Protein AF-0000000083401491 (afdb_homodimer)

Nearest PDB structures (foldseek):
  4djn-assembly1_B  TM=9.579E-01  e=8.097E-19  Homo sapiens
  1jk0-assembly1_A  TM=9.703E-01  e=6.187E-18  Saccharomyces cerevisiae
  3olj-assembly1_D  TM=9.358E-01  e=4.627E-18  Homo sapiens
  3vpm-assembly1_B  TM=9.438E-01  e=1.061E-17  Homo sapiens
  3vpo-assembly1_B  TM=9.472E-01  e=2.537E-17  Homo sapiens

Foldseek 3Di:
DDPPLQPDPDCPPPDDVVLLVLLVVLVLLDDALVVFDQPQVLVCLPPPDDPLLNQLLLLLLLCQLPVLPPQQQVLLVVLLVPDSHPSNVSSSVSLNVVSVRSNVNSVVVLCSNPVDPVVSVVSNVVSCPPPLVVLLVVLLCVQLPPVPYDPQSNLLLQLLVLQQLNQLSLVSLLVCVVVVHRVSSNVSSLSSNVSSVSVNLSSLVSSVPDPDHDDQVSSCVSLVSSLVSSLVSSCVSNVDADVQRDSVLSSLQSLVSSQVSCVSNPHHRDPPGDRSDPSVVVSPPPCPDCVVPVCCVVVVVVVVVVPPPDPPDDPDDPPDDPPPDDDDPPPPPPDDD/DDPPLQPDPDCPPPDDVVLLVLLVVLVLLDDALVVFDQPQVLVCLPPPDDPLLNQLLLLLLLCQLPVLPPPQQVLLVVLLVPDSHPSNVSSSVSLNVVSVRSNVNSVVVLCSNPVDPVVSVVSNVVSCPPPLVVLLVVLLCVQLPPVPYDPQSNLLLQLLVLQQQNQLSLVSLLVCVVVVHRVRSNVSSLSSNVSSVSVNLSSLVSSVPDPDHDDQVSSCVSLVSSLVSSLVSSCVSNVDADVQRDSVLSSLQSLVSSQVSCVSNVHHRDPPGDRSDPSVVVSPPPCPDCPVVVCCCVVVVVVVVVPPDDPPDDPDDDPDDPPPDDDDPDDDPPDPD

Structure (mmCIF, N/CA/C/O backbone):
data_AF-0000000083401491-model_v1
#
loop_
_entity.id
_entity.type
_entity.pdbx_description
1 polymer 'Ribonucleotide reductase'
#
loop_
_atom_site.group_PDB
_atom_site.id
_atom_site.type_symbol
_atom_site.label_atom_id
_atom_site.label_alt_id
_atom_site.label_comp_id
_atom_site.label_asym_id
_atom_site.label_entity_id
_atom_site.label_seq_id
_atom_site.pdbx_PDB_ins_code
_atom_site.Cartn_x
_atom_site.Cartn_y
_atom_site.Cartn_z
_atom_site.occupancy
_atom_site.B_iso_or_equiv
_atom_site.auth_seq_id
_atom_site.auth_comp_id
_atom_site.auth_asym_id
_atom_site.auth_atom_id
_atom_site.pdbx_PDB_model_num
ATOM 1 N N . MET A 1 1 ? -21.594 -5.527 15.039 1 31.33 1 MET A N 1
ATOM 2 C CA . MET A 1 1 ? -21.141 -5.762 13.672 1 31.33 1 MET A CA 1
ATOM 3 C C . MET A 1 1 ? -21.062 -7.258 13.375 1 31.33 1 MET A C 1
ATOM 5 O O . MET A 1 1 ? -20.5 -8.016 14.156 1 31.33 1 MET A O 1
ATOM 9 N N . SER A 1 2 ? -21.828 -7.809 12.586 1 35.12 2 SER A N 1
ATOM 10 C CA . SER A 1 2 ? -22.016 -9.234 12.336 1 35.12 2 SER A CA 1
ATOM 11 C C . SER A 1 2 ? -20.688 -9.938 12.07 1 35.12 2 SER A C 1
ATOM 13 O O . SER A 1 2 ? -19.844 -9.414 11.359 1 35.12 2 SER A O 1
ATOM 15 N N . THR A 1 3 ? -20.188 -10.883 12.953 1 42.22 3 THR A N 1
ATOM 16 C CA . THR A 1 3 ? -19.172 -11.914 13.031 1 42.22 3 THR A CA 1
ATOM 17 C C . THR A 1 3 ? -18.859 -12.484 11.648 1 42.22 3 THR A C 1
ATOM 19 O O . THR A 1 3 ? -17.844 -13.133 11.445 1 42.22 3 THR A O 1
ATOM 22 N N . ASN A 1 4 ? -19.812 -12.297 10.719 1 46.44 4 ASN A N 1
ATOM 23 C CA . ASN A 1 4 ? -19.922 -13.094 9.508 1 46.44 4 ASN A CA 1
ATOM 24 C C . ASN A 1 4 ? -18.953 -12.609 8.422 1 46.44 4 ASN A C 1
ATOM 26 O O . ASN A 1 4 ? -18.641 -13.352 7.492 1 46.44 4 ASN A O 1
ATOM 30 N N . ASP A 1 5 ? -18.406 -11.383 8.602 1 56.81 5 ASP A N 1
ATOM 31 C CA . ASP A 1 5 ? -17.578 -10.844 7.527 1 56.81 5 ASP A CA 1
ATOM 32 C C . ASP A 1 5 ? -16.172 -11.43 7.574 1 56.81 5 ASP A C 1
ATOM 34 O O . ASP A 1 5 ? -15.469 -11.461 6.559 1 56.81 5 ASP A O 1
ATOM 38 N N . CYS A 1 6 ? -15.844 -12 8.773 1 55.16 6 CYS A N 1
ATOM 39 C CA . CYS A 1 6 ? -14.461 -12.414 8.977 1 55.16 6 CYS A CA 1
ATOM 40 C C . CYS A 1 6 ? -14.156 -13.695 8.211 1 55.16 6 CYS A C 1
ATOM 42 O O . CYS A 1 6 ? -12.992 -14.023 7.984 1 55.16 6 CYS A O 1
ATOM 44 N N . ASP A 1 7 ? -15.148 -14.227 7.629 1 66.12 7 ASP A N 1
ATOM 45 C CA . ASP A 1 7 ? -14.883 -15.523 7.012 1 66.12 7 ASP A CA 1
ATOM 46 C C . ASP A 1 7 ? -14.891 -15.414 5.488 1 66.12 7 ASP A C 1
ATOM 48 O O . ASP A 1 7 ? -14.852 -16.438 4.789 1 66.12 7 ASP A O 1
ATOM 52 N N . ARG A 1 8 ? -14.891 -14.117 5.059 1 78.06 8 ARG A N 1
ATOM 53 C CA . ARG A 1 8 ? -14.953 -13.977 3.607 1 78.06 8 ARG A CA 1
ATOM 54 C C . ARG A 1 8 ? -13.594 -14.258 2.969 1 78.06 8 ARG A C 1
ATOM 56 O O . ARG A 1 8 ? -12.57 -13.773 3.439 1 78.06 8 ARG A O 1
ATOM 63 N N . LEU A 1 9 ? -13.695 -15.039 1.917 1 74.25 9 LEU A N 1
ATOM 64 C CA . LEU A 1 9 ? -12.469 -15.398 1.212 1 74.25 9 LEU A CA 1
ATOM 65 C C . LEU A 1 9 ? -12.227 -14.461 0.033 1 74.25 9 LEU A C 1
ATOM 67 O O . LEU A 1 9 ? -11.086 -14.258 -0.384 1 74.25 9 LEU A O 1
ATOM 71 N N . VAL A 1 10 ? -13.383 -13.922 -0.394 1 81.69 10 VAL A N 1
ATOM 72 C CA . VAL A 1 10 ? -13.289 -13.062 -1.565 1 81.69 10 VAL A CA 1
ATOM 73 C C . VAL A 1 10 ? -14.07 -11.773 -1.325 1 81.69 10 VAL A C 1
ATOM 75 O O . VAL A 1 10 ? -14.992 -11.742 -0.504 1 81.69 10 VAL A O 1
ATOM 78 N N . ILE A 1 11 ? -13.758 -10.742 -2.033 1 88.19 11 ILE A N 1
ATOM 79 C CA . ILE A 1 11 ? -14.312 -9.414 -1.766 1 88.19 11 ILE A CA 1
ATOM 80 C C . ILE A 1 11 ? -15.695 -9.297 -2.398 1 88.19 11 ILE A C 1
ATOM 82 O O . ILE A 1 11 ? -16.547 -8.57 -1.889 1 88.19 11 ILE A O 1
ATOM 86 N N . PHE A 1 12 ? -15.93 -10.07 -3.469 1 86.69 12 PHE A N 1
ATOM 87 C CA . PHE A 1 12 ? -17.234 -9.953 -4.105 1 86.69 12 PHE A CA 1
ATOM 88 C C . PHE A 1 12 ? -18.156 -11.078 -3.648 1 86.69 12 PHE A C 1
ATOM 90 O O . PHE A 1 12 ? -17.734 -12.227 -3.523 1 86.69 12 PHE A O 1
ATOM 97 N N . PRO A 1 13 ? -19.312 -10.797 -3.35 1 88.75 13 PRO A N 1
ATOM 98 C CA . PRO A 1 13 ? -19.984 -9.508 -3.545 1 88.75 13 PRO A CA 1
ATOM 99 C C . PRO A 1 13 ? -19.641 -8.5 -2.455 1 88.75 13 PRO A C 1
ATOM 101 O O . PRO A 1 13 ? -19.391 -8.883 -1.31 1 88.75 13 PRO A O 1
ATOM 104 N N . ILE A 1 14 ? -19.75 -7.293 -2.844 1 92.5 14 ILE A N 1
ATOM 105 C CA . ILE A 1 14 ? -19.484 -6.215 -1.896 1 92.5 14 ILE A CA 1
ATOM 106 C C . ILE A 1 14 ? -20.609 -6.141 -0.864 1 92.5 14 ILE A C 1
ATOM 108 O O . ILE A 1 14 ? -21.781 -6.141 -1.221 1 92.5 14 ILE A O 1
ATOM 112 N N . ARG A 1 15 ? -20.25 -6.027 0.385 1 92.62 15 ARG A N 1
ATOM 113 C CA . ARG A 1 15 ? -21.234 -5.969 1.458 1 92.62 15 ARG A CA 1
ATOM 114 C C . ARG A 1 15 ? -21.375 -4.555 2.004 1 92.62 15 ARG A C 1
ATOM 116 O O . ARG A 1 15 ? -22.453 -4.141 2.416 1 92.62 15 ARG A O 1
ATOM 123 N N . HIS A 1 16 ? -20.312 -3.824 2.088 1 95.38 16 HIS A N 1
ATOM 124 C CA . HIS A 1 16 ? -20.266 -2.443 2.553 1 95.38 16 HIS A CA 1
ATOM 125 C C . HIS A 1 16 ? -19.922 -1.488 1.414 1 95.38 16 HIS A C 1
ATOM 127 O O . HIS A 1 16 ? -18.797 -1.018 1.312 1 95.38 16 HIS A O 1
ATOM 133 N N . ARG A 1 17 ? -20.875 -1.069 0.742 1 95.94 17 ARG A N 1
ATOM 134 C CA . ARG A 1 17 ? -20.75 -0.362 -0.527 1 95.94 17 ARG A CA 1
ATOM 135 C C . ARG A 1 17 ? -20.094 1.003 -0.325 1 95.94 17 ARG A C 1
ATOM 137 O O . ARG A 1 17 ? -19.281 1.438 -1.145 1 95.94 17 ARG A O 1
ATOM 144 N N . THR A 1 18 ? -20.484 1.662 0.722 1 96.38 18 THR A N 1
ATOM 145 C CA . THR A 1 18 ? -19.922 2.979 0.984 1 96.38 18 THR A CA 1
ATOM 146 C C . THR A 1 18 ? -18.406 2.883 1.193 1 96.38 18 THR A C 1
ATOM 148 O O . THR A 1 18 ? -17.641 3.676 0.634 1 96.38 18 THR A O 1
ATOM 151 N N . LEU A 1 19 ? -17.969 1.864 2.002 1 97 19 LEU A N 1
ATOM 152 C CA . LEU A 1 19 ? -16.547 1.671 2.242 1 97 19 LEU A CA 1
ATOM 153 C C . LEU A 1 19 ? -15.82 1.312 0.95 1 97 19 LEU A C 1
ATOM 155 O O . LEU A 1 19 ? -14.719 1.797 0.699 1 97 19 LEU A O 1
ATOM 159 N N . TRP A 1 20 ? -16.438 0.526 0.2 1 96.69 20 TRP A N 1
ATOM 160 C CA . TRP A 1 20 ? -15.82 0.116 -1.06 1 96.69 20 TRP A CA 1
ATOM 161 C C . TRP A 1 20 ? -15.68 1.302 -2.008 1 96.69 20 TRP A C 1
ATOM 163 O O . TRP A 1 20 ? -14.641 1.463 -2.66 1 96.69 20 TRP A O 1
ATOM 173 N N . ARG A 1 21 ? -16.688 2.135 -2.135 1 96.94 21 ARG A N 1
ATOM 174 C CA . ARG A 1 21 ? -16.625 3.326 -2.975 1 96.94 21 ARG A CA 1
ATOM 175 C C . ARG A 1 21 ? -15.484 4.242 -2.557 1 96.94 21 ARG A C 1
ATOM 177 O O . ARG A 1 21 ? -14.82 4.84 -3.404 1 96.94 21 ARG A O 1
ATOM 184 N N . MET A 1 22 ? -15.289 4.32 -1.312 1 97 22 MET A N 1
ATOM 185 C CA . MET A 1 22 ? -14.203 5.152 -0.817 1 97 22 MET A CA 1
ATOM 186 C C . MET A 1 22 ? -12.844 4.555 -1.187 1 97 22 MET A C 1
ATOM 188 O O . MET A 1 22 ? -11.914 5.285 -1.517 1 97 22 MET A O 1
ATOM 192 N N . TYR A 1 23 ? -12.789 3.199 -1.074 1 96.81 23 TYR A N 1
ATOM 193 C CA . TYR A 1 23 ? -11.578 2.535 -1.55 1 96.81 23 TYR A CA 1
ATOM 194 C C . TYR A 1 23 ? -11.344 2.828 -3.025 1 96.81 23 TYR A C 1
ATOM 196 O O . TYR A 1 23 ? -10.227 3.168 -3.426 1 96.81 23 TYR A O 1
ATOM 204 N N . GLU A 1 24 ? -12.352 2.748 -3.799 1 94.31 24 GLU A N 1
ATOM 205 C CA . GLU A 1 24 ? -12.242 3.029 -5.227 1 94.31 24 GLU A CA 1
ATOM 206 C C . GLU A 1 24 ? -11.82 4.473 -5.473 1 94.31 24 GLU A C 1
ATOM 208 O O . GLU A 1 24 ? -10.984 4.742 -6.34 1 94.31 24 GLU A O 1
ATOM 213 N N . GLN A 1 25 ? -12.344 5.359 -4.73 1 94.75 25 GLN A N 1
ATOM 214 C CA . GLN A 1 25 ? -11.961 6.766 -4.836 1 94.75 25 GLN A CA 1
ATOM 215 C C . GLN A 1 25 ? -10.484 6.961 -4.516 1 94.75 25 GLN A C 1
ATOM 217 O O . GLN A 1 25 ? -9.781 7.691 -5.219 1 94.75 25 GLN A O 1
ATOM 222 N N . ALA A 1 26 ? -10.039 6.34 -3.465 1 95.12 26 ALA A N 1
ATOM 223 C CA . ALA A 1 26 ? -8.633 6.426 -3.076 1 95.12 26 ALA A CA 1
ATOM 224 C C . ALA A 1 26 ? -7.723 5.918 -4.191 1 95.12 26 ALA A C 1
ATOM 226 O O . ALA A 1 26 ? -6.742 6.574 -4.551 1 95.12 26 ALA A O 1
ATOM 227 N N . ARG A 1 27 ? -8.078 4.809 -4.699 1 92.25 27 ARG A N 1
ATOM 228 C CA . ARG A 1 27 ? -7.266 4.188 -5.738 1 92.25 27 ARG A CA 1
ATOM 229 C C . ARG A 1 27 ? -7.219 5.059 -6.988 1 92.25 27 ARG A C 1
ATOM 231 O O . ARG A 1 27 ? -6.168 5.176 -7.629 1 92.25 27 ARG A O 1
ATOM 238 N N . GLU A 1 28 ? -8.266 5.691 -7.324 1 89.62 28 GLU A N 1
ATOM 239 C CA . GLU A 1 28 ? -8.352 6.535 -8.516 1 89.62 28 GLU A CA 1
ATOM 240 C C . GLU A 1 28 ? -7.586 7.84 -8.32 1 89.62 28 GLU A C 1
ATOM 242 O O . GLU A 1 28 ? -7.25 8.516 -9.289 1 89.62 28 GLU A O 1
ATOM 247 N N . SER A 1 29 ? -7.328 8.141 -7.098 1 90.88 29 SER A N 1
ATOM 248 C CA . SER A 1 29 ? -6.641 9.391 -6.785 1 90.88 29 SER A CA 1
ATOM 249 C C . SER A 1 29 ? -5.141 9.172 -6.617 1 90.88 29 SER A C 1
ATOM 251 O O . SER A 1 29 ? -4.438 10.047 -6.098 1 90.88 29 SER A O 1
ATOM 253 N N . PHE A 1 30 ? -4.684 8.031 -7.023 1 92.62 30 PHE A N 1
ATOM 254 C CA . PHE A 1 30 ? -3.275 7.684 -6.883 1 92.62 30 PHE A CA 1
ATOM 255 C C . PHE A 1 30 ? -2.395 8.711 -7.586 1 92.62 30 PHE A C 1
ATOM 257 O O . PHE A 1 30 ? -2.752 9.219 -8.656 1 92.62 30 PHE A O 1
ATOM 264 N N . TRP A 1 31 ? -1.294 9.07 -6.973 1 94.31 31 TRP A N 1
ATOM 265 C CA . TRP A 1 31 ? -0.298 9.961 -7.551 1 94.31 31 TRP A CA 1
ATOM 266 C C . TRP A 1 31 ? 1.106 9.586 -7.09 1 94.31 31 TRP A C 1
ATOM 268 O O . TRP A 1 31 ? 1.27 8.82 -6.141 1 94.31 31 TRP A O 1
ATOM 278 N N . LEU A 1 32 ? 2.139 10.031 -7.848 1 93.88 32 LEU A N 1
ATOM 279 C CA . LEU A 1 32 ? 3.541 9.75 -7.555 1 93.88 32 LEU A CA 1
ATOM 280 C C . LEU A 1 32 ? 4.305 11.047 -7.285 1 93.88 32 LEU A C 1
ATOM 282 O O . LEU A 1 32 ? 3.961 12.102 -7.824 1 93.88 32 LEU A O 1
ATOM 286 N N . PRO A 1 33 ? 5.336 10.93 -6.418 1 94.81 33 PRO A N 1
ATOM 287 C CA . PRO A 1 33 ? 6.145 12.125 -6.152 1 94.81 33 PRO A CA 1
ATOM 288 C C . PRO A 1 33 ? 6.703 12.758 -7.422 1 94.81 33 PRO A C 1
ATOM 290 O O . PRO A 1 33 ? 6.91 13.969 -7.477 1 94.81 33 PRO A O 1
ATOM 293 N N . SER A 1 34 ? 6.879 11.977 -8.461 1 92.5 34 SER A N 1
ATOM 294 C CA . SER A 1 34 ? 7.473 12.445 -9.711 1 92.5 34 SER A CA 1
ATOM 295 C C . SER A 1 34 ? 6.551 13.43 -10.43 1 92.5 34 SER A C 1
ATOM 297 O O . SER A 1 34 ? 6.977 14.125 -11.344 1 92.5 34 SER A O 1
ATOM 299 N N . GLU A 1 35 ? 5.32 13.461 -10.023 1 93.62 35 GLU A N 1
ATOM 300 C CA . GLU A 1 35 ? 4.363 14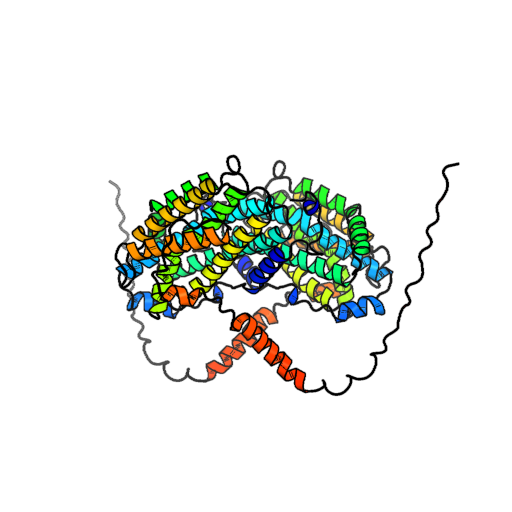.375 -10.625 1 93.62 35 GLU A CA 1
ATOM 301 C C . GLU A 1 35 ? 4.566 15.805 -10.117 1 93.62 35 GLU A C 1
ATOM 303 O O . GLU A 1 35 ? 4.016 16.75 -10.672 1 93.62 35 GLU A O 1
ATOM 308 N N . VAL A 1 36 ? 5.348 15.992 -9.062 1 96.25 36 VAL A N 1
ATOM 309 C CA . VAL A 1 36 ? 5.602 17.297 -8.453 1 96.25 36 VAL A CA 1
ATOM 310 C C . VAL A 1 36 ? 6.875 17.891 -9.039 1 96.25 36 VAL A C 1
ATOM 312 O O . VAL A 1 36 ? 7.965 17.344 -8.883 1 96.25 36 VAL A O 1
ATOM 315 N N . ASN A 1 37 ? 6.723 19 -9.719 1 97 37 ASN A N 1
ATOM 316 C CA . ASN A 1 37 ? 7.863 19.719 -10.273 1 97 37 ASN A CA 1
ATOM 317 C C . ASN A 1 37 ? 8.328 20.828 -9.336 1 97 37 ASN A C 1
ATOM 319 O O . ASN A 1 37 ? 7.578 21.75 -9.047 1 97 37 ASN A O 1
ATOM 323 N N . LEU A 1 38 ? 9.602 20.828 -8.922 1 97.56 38 LEU A N 1
ATOM 324 C CA . LEU A 1 38 ? 10.078 21.75 -7.898 1 97.56 38 LEU A CA 1
ATOM 325 C C . LEU A 1 38 ? 11.109 22.719 -8.469 1 97.56 38 LEU A C 1
ATOM 327 O O . LEU A 1 38 ? 11.758 23.453 -7.723 1 97.56 38 LEU A O 1
ATOM 331 N N . ALA A 1 39 ? 11.25 22.734 -9.758 1 96.31 39 ALA A N 1
ATOM 332 C CA . ALA A 1 39 ? 12.266 23.578 -10.383 1 96.31 39 ALA A CA 1
ATOM 333 C C . ALA A 1 39 ? 12.039 25.047 -10.039 1 96.31 39 ALA A C 1
ATOM 335 O O . ALA A 1 39 ? 12.961 25.734 -9.594 1 96.31 39 ALA A O 1
ATOM 336 N N . THR A 1 40 ? 10.898 25.562 -10.227 1 97.56 40 THR A N 1
ATOM 337 C CA . THR A 1 40 ? 10.547 26.938 -9.906 1 97.56 40 THR A CA 1
ATOM 338 C C . THR A 1 40 ? 10.648 27.188 -8.398 1 97.56 40 THR A C 1
ATOM 340 O O . THR A 1 40 ? 11.07 28.266 -7.973 1 97.56 40 THR A O 1
ATOM 343 N N . ASP A 1 41 ? 10.305 26.234 -7.613 1 98.25 41 ASP A N 1
ATOM 344 C CA . ASP A 1 41 ? 10.305 26.359 -6.16 1 98.25 41 ASP A CA 1
ATOM 345 C C . ASP A 1 41 ? 11.719 26.625 -5.637 1 98.25 41 ASP A C 1
ATOM 347 O O . ASP A 1 41 ? 11.898 27.422 -4.715 1 98.25 41 ASP A O 1
ATOM 351 N N . SER A 1 42 ? 12.648 25.938 -6.246 1 96.19 42 SER A N 1
ATOM 352 C CA . SER A 1 42 ? 14.031 26.125 -5.828 1 96.19 42 SER A CA 1
ATOM 353 C C . SER A 1 42 ? 14.484 27.562 -6.023 1 96.19 42 SER A C 1
ATOM 355 O O . SER A 1 42 ? 15.203 28.109 -5.184 1 96.19 42 SER A O 1
ATOM 357 N N . VAL A 1 43 ? 14.094 28.141 -7.043 1 97 43 VAL A N 1
ATOM 358 C CA . VAL A 1 43 ? 14.461 29.516 -7.352 1 97 43 VAL A CA 1
ATOM 359 C C . VAL A 1 43 ? 13.711 30.469 -6.426 1 97 43 VAL A C 1
ATOM 361 O O . VAL A 1 43 ? 14.32 31.359 -5.816 1 97 43 VAL A O 1
ATOM 364 N N . GLU A 1 44 ? 12.422 30.297 -6.242 1 97.75 44 GLU A N 1
ATOM 365 C CA . GLU A 1 44 ? 11.594 31.188 -5.434 1 97.75 44 GLU A CA 1
ATOM 366 C C . GLU A 1 44 ? 11.984 31.109 -3.961 1 97.75 44 GLU A C 1
ATOM 368 O O . GLU A 1 44 ? 11.914 32.125 -3.246 1 97.75 44 GLU A O 1
ATOM 373 N N . TRP A 1 45 ? 12.375 29.938 -3.551 1 96.75 45 TRP A N 1
ATOM 374 C CA . TRP A 1 45 ? 12.836 29.734 -2.18 1 96.75 45 TRP A CA 1
ATOM 375 C C . TRP A 1 45 ? 13.984 30.672 -1.841 1 96.75 45 TRP A C 1
ATOM 377 O O . TRP A 1 45 ? 14.031 31.25 -0.75 1 96.75 45 TRP A O 1
ATOM 387 N N . LYS A 1 46 ? 14.789 30.938 -2.803 1 94.69 46 LYS A N 1
ATOM 388 C CA . LYS A 1 46 ? 15.992 31.734 -2.6 1 94.69 46 LYS A CA 1
ATOM 389 C C . LYS A 1 46 ? 15.727 33.219 -2.867 1 94.69 46 LYS A C 1
ATOM 391 O O . LYS A 1 46 ? 16.359 34.094 -2.262 1 94.69 46 LYS A O 1
ATOM 396 N N . THR A 1 47 ? 14.742 33.469 -3.656 1 97.06 47 THR A N 1
ATOM 397 C CA . THR A 1 47 ? 14.711 34.844 -4.191 1 97.06 47 THR A CA 1
ATOM 398 C C . THR A 1 47 ? 13.469 35.562 -3.701 1 97.06 47 THR A C 1
ATOM 400 O O . THR A 1 47 ? 13.445 36.812 -3.666 1 97.06 47 THR A O 1
ATOM 403 N N . LYS A 1 48 ? 12.461 34.844 -3.287 1 97.06 48 LYS A N 1
ATOM 404 C CA . LYS A 1 48 ? 11.195 35.562 -3.109 1 97.06 48 LYS A CA 1
ATOM 405 C C . LYS A 1 48 ? 10.734 35.5 -1.655 1 97.06 48 LYS A C 1
ATOM 407 O O . LYS A 1 48 ? 9.859 36.281 -1.245 1 97.06 48 LYS A O 1
ATOM 412 N N . LEU A 1 49 ? 11.258 34.625 -0.896 1 96 49 LEU A N 1
ATOM 413 C CA . LEU A 1 49 ? 10.758 34.438 0.462 1 96 49 LEU A CA 1
ATOM 414 C C . LEU A 1 49 ? 11.602 35.219 1.464 1 96 49 LEU A C 1
ATOM 416 O O . LEU A 1 49 ? 12.82 35.312 1.317 1 96 49 LEU A O 1
ATOM 420 N N . THR A 1 50 ? 10.914 35.688 2.467 1 93.56 50 THR A N 1
ATOM 421 C CA . THR A 1 50 ? 11.617 36.281 3.605 1 93.56 50 THR A CA 1
ATOM 422 C C . THR A 1 50 ? 12.156 35.188 4.523 1 93.56 50 THR A C 1
ATOM 424 O O . THR A 1 50 ? 11.75 34.031 4.414 1 93.56 50 THR A O 1
ATOM 427 N N . ASP A 1 51 ? 13.047 35.562 5.465 1 90.12 51 ASP A N 1
ATOM 428 C CA . ASP A 1 51 ? 13.594 34.594 6.418 1 90.12 51 ASP A CA 1
ATOM 429 C C . ASP A 1 51 ? 12.492 34 7.305 1 90.12 51 ASP A C 1
ATOM 431 O O . ASP A 1 51 ? 12.516 32.812 7.633 1 90.12 51 ASP A O 1
ATOM 435 N N . ALA A 1 52 ? 11.578 34.875 7.699 1 88.44 52 ALA A N 1
ATOM 436 C CA . ALA A 1 52 ? 10.477 34.406 8.547 1 88.44 52 ALA A CA 1
ATOM 437 C C . ALA A 1 52 ? 9.602 33.406 7.816 1 88.44 52 ALA A C 1
ATOM 439 O O . ALA A 1 52 ? 9.18 32.406 8.398 1 88.44 52 ALA A O 1
ATOM 440 N N . GLU A 1 53 ? 9.328 33.688 6.543 1 92.75 53 GLU A N 1
ATOM 441 C CA . GLU A 1 53 ? 8.531 32.781 5.723 1 92.75 53 GLU A CA 1
ATOM 442 C C . GLU A 1 53 ? 9.242 31.422 5.535 1 92.75 53 GLU A C 1
ATOM 444 O O . GLU A 1 53 ? 8.625 30.375 5.672 1 92.75 53 GLU A O 1
ATOM 449 N N . ARG A 1 54 ? 10.5 31.469 5.246 1 91.94 54 ARG A N 1
ATOM 450 C CA . ARG A 1 54 ? 11.289 30.25 5.09 1 91.94 54 ARG A CA 1
ATOM 451 C C . ARG A 1 54 ? 11.297 29.422 6.379 1 91.94 54 ARG A C 1
ATOM 453 O O . ARG A 1 54 ? 11.172 28.203 6.344 1 91.94 54 ARG A O 1
ATOM 460 N N . HIS A 1 55 ? 11.453 30.125 7.426 1 87.25 55 HIS A N 1
ATOM 461 C CA . HIS A 1 55 ? 11.484 29.453 8.711 1 87.25 55 HIS A CA 1
ATOM 462 C C . HIS A 1 55 ? 10.164 28.734 8.992 1 87.25 55 HIS A C 1
ATOM 464 O O . HIS A 1 55 ? 10.148 27.578 9.414 1 87.25 55 HIS A O 1
ATOM 470 N N . SER A 1 56 ? 9.07 29.406 8.781 1 88.75 56 SER A N 1
ATOM 471 C CA . SER A 1 56 ? 7.754 28.812 9.008 1 88.75 56 SER A CA 1
ATOM 472 C C . SER A 1 56 ? 7.562 27.562 8.164 1 88.75 56 SER A C 1
ATOM 474 O O . SER A 1 56 ? 7.07 26.547 8.656 1 88.75 56 SER A O 1
ATOM 476 N N . LEU A 1 57 ? 8.008 27.625 6.941 1 92.31 57 LEU A N 1
ATOM 477 C CA . LEU A 1 57 ? 7.848 26.484 6.039 1 92.31 57 LEU A CA 1
ATOM 478 C C . LEU A 1 57 ? 8.75 25.328 6.457 1 92.31 57 LEU A C 1
ATOM 480 O O . LEU A 1 57 ? 8.359 24.172 6.355 1 92.31 57 LEU A O 1
ATOM 484 N N . LEU A 1 58 ? 9.867 25.688 6.879 1 88.75 58 LEU A N 1
ATOM 485 C CA . LEU A 1 58 ? 10.789 24.641 7.281 1 88.75 58 LEU A CA 1
ATOM 486 C C . LEU A 1 58 ? 10.273 23.906 8.516 1 88.75 58 LEU A C 1
ATOM 488 O O . LEU A 1 58 ? 10.43 22.688 8.633 1 88.75 58 LEU A O 1
ATOM 492 N N . VAL A 1 59 ? 9.68 24.625 9.422 1 86.56 59 VAL A N 1
ATOM 493 C CA . VAL A 1 59 ? 9.094 24 10.594 1 86.56 59 VAL A CA 1
ATOM 494 C C . VAL A 1 59 ? 7.961 23.062 10.172 1 86.56 59 VAL A C 1
ATOM 496 O O . VAL A 1 59 ? 7.879 21.922 10.641 1 86.56 59 VAL A O 1
ATOM 499 N N . VAL A 1 60 ? 7.16 23.516 9.297 1 89.81 60 VAL A N 1
ATOM 500 C CA . VAL A 1 60 ? 6.039 22.734 8.773 1 89.81 60 VAL A CA 1
ATOM 501 C C . VAL A 1 60 ? 6.562 21.484 8.078 1 89.81 60 VAL A C 1
ATOM 503 O O . VAL A 1 60 ? 6.078 20.375 8.336 1 89.81 60 VAL A O 1
ATOM 506 N N . LEU A 1 61 ? 7.559 21.641 7.273 1 89 61 LEU A N 1
ATOM 507 C CA . LEU A 1 61 ? 8.094 20.531 6.496 1 89 61 LEU A CA 1
ATOM 508 C C . LEU A 1 61 ? 8.797 19.531 7.402 1 89 61 LEU A C 1
ATOM 510 O O . LEU A 1 61 ? 8.703 18.312 7.18 1 89 61 LEU A O 1
ATOM 514 N N . ALA A 1 62 ? 9.469 20.047 8.367 1 82.56 62 ALA A N 1
ATOM 515 C CA . ALA A 1 62 ? 10.133 19.141 9.305 1 82.56 62 ALA A CA 1
ATOM 516 C C . ALA A 1 62 ? 9.109 18.328 10.086 1 82.56 62 ALA A C 1
ATOM 518 O O . ALA A 1 62 ? 9.312 17.125 10.328 1 82.56 62 ALA A O 1
ATOM 519 N N . PHE A 1 63 ? 8.078 18.953 10.422 1 83.69 63 PHE A N 1
ATOM 520 C CA . PHE A 1 63 ? 7 18.25 11.109 1 83.69 63 PHE A CA 1
ATOM 521 C C . PHE A 1 63 ? 6.395 17.172 10.211 1 83.69 63 PHE A C 1
ATOM 523 O O . PHE A 1 63 ? 6.195 16.047 10.648 1 83.69 63 PHE A O 1
ATOM 530 N N . PHE A 1 64 ? 6.125 17.516 8.977 1 83.31 64 PHE A N 1
ATOM 531 C CA . PHE A 1 64 ? 5.551 16.562 8.031 1 83.31 64 PHE A CA 1
ATOM 532 C C . PHE A 1 64 ? 6.461 15.352 7.863 1 83.31 64 PHE A C 1
ATOM 534 O O . PHE A 1 64 ? 5.992 14.219 7.852 1 83.31 64 PHE A O 1
ATOM 541 N N . ALA A 1 65 ? 7.676 15.578 7.793 1 77.88 65 ALA A N 1
ATOM 542 C CA . ALA A 1 65 ? 8.648 14.531 7.512 1 77.88 65 ALA A CA 1
ATOM 543 C C . ALA A 1 65 ? 8.805 13.594 8.703 1 77.88 65 ALA A C 1
ATOM 545 O O . ALA A 1 65 ? 9.117 12.406 8.531 1 77.88 65 ALA A O 1
ATOM 546 N N . THR A 1 66 ? 8.547 14.078 9.875 1 73.88 66 THR A N 1
ATOM 547 C CA . THR A 1 66 ? 8.781 13.266 11.062 1 73.88 66 THR A CA 1
ATOM 548 C C . THR A 1 66 ? 7.477 12.641 11.555 1 73.88 66 THR A C 1
ATOM 550 O O . THR A 1 66 ? 7.488 11.609 12.234 1 73.88 66 THR A O 1
ATOM 553 N N . ALA A 1 67 ? 6.402 13.312 11.328 1 67.31 67 ALA A N 1
ATOM 554 C CA . ALA A 1 67 ? 5.098 12.844 11.797 1 67.31 67 ALA A CA 1
ATOM 555 C C . ALA A 1 67 ? 4.668 11.586 11.047 1 67.31 67 ALA A C 1
ATOM 557 O O . ALA A 1 67 ? 4.082 10.68 11.633 1 67.31 67 ALA A O 1
ATOM 558 N N . ASP A 1 68 ? 4.887 11.523 9.758 1 58.81 68 ASP A N 1
ATOM 559 C CA . ASP A 1 68 ? 4.422 10.414 8.938 1 58.81 68 ASP A CA 1
ATOM 560 C C . ASP A 1 68 ? 5.117 9.109 9.328 1 58.81 68 ASP A C 1
ATOM 562 O O . ASP A 1 68 ? 4.594 8.023 9.086 1 58.81 68 ASP A O 1
ATOM 566 N N . GLY A 1 69 ? 6.305 9.164 9.883 1 55.47 69 GLY A N 1
ATOM 567 C CA . GLY A 1 69 ? 7.004 7.969 10.312 1 55.47 69 GLY A CA 1
ATOM 568 C C . GLY A 1 69 ? 6.438 7.375 11.594 1 55.47 69 GLY A C 1
ATOM 569 O O . GLY A 1 69 ? 6.504 6.164 11.805 1 55.47 69 GLY A O 1
ATOM 570 N N . VAL A 1 70 ? 6.043 8.125 12.523 1 49.88 70 VAL A N 1
ATOM 571 C CA . VAL A 1 70 ? 5.762 7.625 13.859 1 49.88 70 VAL A CA 1
ATOM 572 C C . VAL A 1 70 ? 4.359 7.016 13.898 1 49.88 70 VAL A C 1
ATOM 574 O O . VAL A 1 70 ? 4.172 5.906 14.406 1 49.88 70 VAL A O 1
ATOM 577 N N . VAL A 1 71 ? 3.33 7.684 13.594 1 52.47 71 VAL A N 1
ATOM 578 C CA . VAL A 1 71 ? 1.97 7.34 13.992 1 52.47 71 VAL A CA 1
ATOM 579 C C . VAL A 1 71 ? 1.306 6.508 12.898 1 52.47 71 VAL A C 1
ATOM 581 O O . VAL A 1 71 ? 0.652 5.5 13.188 1 52.47 71 VAL A O 1
ATOM 584 N N . ALA A 1 72 ? 1.785 6.684 11.656 1 56.81 72 ALA A N 1
ATOM 585 C CA . ALA A 1 72 ? 0.753 6.371 10.672 1 56.81 72 ALA A CA 1
ATOM 586 C C . ALA A 1 72 ? 0.814 4.902 10.258 1 56.81 72 ALA A C 1
ATOM 588 O O . ALA A 1 72 ? -0.214 4.223 10.203 1 56.81 72 ALA A O 1
ATOM 589 N N . ASP A 1 73 ? 1.956 4.281 10.312 1 59.16 73 ASP A N 1
ATOM 590 C CA . ASP A 1 73 ? 1.996 2.963 9.688 1 59.16 73 ASP A CA 1
ATOM 591 C C . ASP A 1 73 ? 1.525 1.882 10.656 1 59.16 73 ASP A C 1
ATOM 593 O O . ASP A 1 73 ? 0.706 1.032 10.297 1 59.16 73 ASP A O 1
ATOM 597 N N . ASN A 1 74 ? 1.933 2.068 11.828 1 68.62 74 ASN A N 1
ATOM 598 C CA . ASN A 1 74 ? 1.567 1.06 12.812 1 68.62 74 ASN A CA 1
ATOM 599 C C . ASN A 1 74 ? 0.085 1.134 13.172 1 68.62 74 ASN A C 1
ATOM 601 O O . ASN A 1 74 ? -0.568 0.103 13.344 1 68.62 74 ASN A O 1
ATOM 605 N N . VAL A 1 75 ? -0.344 2.334 13.078 1 74.5 75 VAL A N 1
ATOM 606 C CA . VAL A 1 75 ? -1.74 2.537 13.453 1 74.5 75 VAL A CA 1
ATOM 607 C C . VAL A 1 75 ? -2.652 1.979 12.359 1 74.5 75 VAL A C 1
ATOM 609 O O . VAL A 1 75 ? -3.602 1.248 12.648 1 74.5 75 VAL A O 1
ATOM 612 N N . ILE A 1 76 ? -2.227 2.221 11.188 1 84 76 ILE A N 1
ATOM 613 C CA . ILE A 1 76 ? -3.033 1.765 10.055 1 84 76 ILE A CA 1
ATOM 614 C C . ILE A 1 76 ? -3.033 0.238 10.008 1 84 76 ILE A C 1
ATOM 616 O O . ILE A 1 76 ? -4.078 -0.381 9.789 1 84 76 ILE A O 1
ATOM 620 N N . GLN A 1 77 ? -1.924 -0.281 10.273 1 80.06 77 GLN A N 1
ATOM 621 C CA . GLN A 1 77 ? -1.821 -1.736 10.266 1 80.06 77 GLN A CA 1
ATOM 622 C C . GLN A 1 77 ? -2.662 -2.352 11.383 1 80.06 77 GLN A C 1
ATOM 624 O O . GLN A 1 77 ? -3.314 -3.379 11.18 1 80.06 77 GLN A O 1
ATOM 629 N N . ARG A 1 78 ? -2.674 -1.722 12.469 1 83.56 78 ARG A N 1
ATOM 630 C CA . ARG A 1 78 ? -3.449 -2.223 13.602 1 83.56 78 ARG A CA 1
ATOM 631 C C . ARG A 1 78 ? -4.945 -2.129 13.32 1 83.56 78 ARG A C 1
ATOM 633 O O . ARG A 1 78 ? -5.691 -3.08 13.57 1 83.56 78 ARG A O 1
ATOM 640 N N . PHE A 1 79 ? -5.312 -1.029 12.828 1 88.44 79 PHE A N 1
ATOM 641 C CA . PHE A 1 79 ? -6.719 -0.865 12.484 1 88.44 79 PHE A CA 1
ATOM 642 C C . PHE A 1 79 ? -7.137 -1.888 11.43 1 88.44 79 PHE A C 1
ATOM 644 O O . PHE A 1 79 ? -8.203 -2.494 11.539 1 88.44 79 PHE A O 1
ATOM 651 N N . SER A 1 80 ? -6.293 -2.076 10.492 1 87.81 80 SER A N 1
ATOM 652 C CA . SER A 1 80 ? -6.574 -3.021 9.414 1 87.81 80 SER A CA 1
ATOM 653 C C . SER A 1 80 ? -6.75 -4.438 9.953 1 87.81 80 SER A C 1
ATOM 655 O O . SER A 1 80 ? -7.574 -5.203 9.453 1 87.81 80 SER A O 1
ATOM 657 N N . GLY A 1 81 ? -6.031 -4.758 10.969 1 85 81 GLY A N 1
ATOM 658 C CA . GLY A 1 81 ? -6.109 -6.086 11.562 1 85 81 GLY A CA 1
ATOM 659 C C . GLY A 1 81 ? -7.348 -6.281 12.414 1 85 81 GLY A C 1
ATOM 660 O O . GLY A 1 81 ? -7.809 -7.41 12.594 1 85 81 GLY A O 1
ATOM 661 N N . GLU A 1 82 ? -7.902 -5.234 12.859 1 88.44 82 GLU A N 1
ATOM 662 C CA . GLU A 1 82 ? -8.992 -5.332 13.828 1 88.44 82 GLU A CA 1
ATOM 663 C C . GLU A 1 82 ? -10.352 -5.148 13.156 1 88.44 82 GLU A C 1
ATOM 665 O O . GLU A 1 82 ? -11.359 -5.648 13.656 1 88.44 82 GLU A O 1
ATOM 670 N N . VAL A 1 83 ? -10.375 -4.438 12.055 1 90.88 83 VAL A N 1
ATOM 671 C CA . VAL A 1 83 ? -11.648 -4.145 11.414 1 90.88 83 VAL A CA 1
ATOM 672 C C . VAL A 1 83 ? -12.219 -5.414 10.789 1 90.88 83 VAL A C 1
ATOM 674 O O . VAL A 1 83 ? -11.492 -6.18 10.156 1 90.88 83 VAL A O 1
ATOM 677 N N . PRO A 1 84 ? -13.469 -5.66 10.977 1 87.38 84 PRO A N 1
ATOM 678 C CA . PRO A 1 84 ? -14.062 -6.887 10.445 1 87.38 84 PRO A CA 1
ATOM 679 C C . PRO A 1 84 ? -14.438 -6.766 8.969 1 87.38 84 PRO A C 1
ATOM 681 O O . PRO A 1 84 ? -14.617 -7.781 8.289 1 87.38 84 PRO A O 1
ATOM 684 N N . MET A 1 85 ? -14.602 -5.598 8.461 1 91.94 85 MET A N 1
ATOM 685 C CA . MET A 1 85 ? -15.047 -5.391 7.086 1 91.94 85 MET A CA 1
ATOM 686 C C . MET A 1 85 ? -13.883 -5.531 6.113 1 91.94 85 MET A C 1
ATOM 688 O O . MET A 1 85 ? -12.914 -4.777 6.191 1 91.94 85 MET A O 1
ATOM 692 N N . MET A 1 86 ? -14.008 -6.426 5.164 1 91.62 86 MET A N 1
ATOM 693 C CA . MET A 1 86 ? -12.953 -6.645 4.176 1 91.62 86 MET A CA 1
ATOM 694 C C . MET A 1 86 ? -12.719 -5.387 3.344 1 91.62 86 MET A C 1
ATOM 696 O O . MET A 1 86 ? -11.578 -5.062 3.014 1 91.62 86 MET A O 1
ATOM 700 N N . GLU A 1 87 ? -13.805 -4.672 3.014 1 94.88 87 GLU A N 1
ATOM 701 C CA . GLU A 1 87 ? -13.703 -3.434 2.246 1 94.88 87 GLU A CA 1
ATOM 702 C C . GLU A 1 87 ? -12.781 -2.432 2.943 1 94.88 87 GLU A C 1
ATOM 704 O O . GLU A 1 87 ? -12.023 -1.716 2.287 1 94.88 87 GLU A O 1
ATOM 709 N N . ALA A 1 88 ? -12.859 -2.436 4.25 1 95.38 88 ALA A N 1
ATOM 710 C CA . ALA A 1 88 ? -12.031 -1.511 5.02 1 95.38 88 ALA A CA 1
ATOM 711 C C . ALA A 1 88 ? -10.555 -1.893 4.934 1 95.38 88 ALA A C 1
ATOM 713 O O . ALA A 1 88 ? -9.68 -1.021 4.91 1 95.38 88 ALA A O 1
ATOM 714 N N . LYS A 1 89 ? -10.312 -3.117 4.898 1 92 89 LYS A N 1
ATOM 715 C CA . LYS A 1 89 ? -8.93 -3.582 4.797 1 92 89 LYS A CA 1
ATOM 716 C C . LYS A 1 89 ? -8.305 -3.154 3.475 1 92 89 LYS A C 1
ATOM 718 O O . LYS A 1 89 ? -7.125 -2.795 3.43 1 92 89 LYS A O 1
ATOM 723 N N . TYR A 1 90 ? -9.062 -3.188 2.426 1 93.31 90 TYR A N 1
ATOM 724 C CA . TYR A 1 90 ? -8.586 -2.711 1.133 1 93.31 90 TYR A CA 1
ATOM 725 C C . TYR A 1 90 ? -8.242 -1.227 1.191 1 93.31 90 TYR A C 1
ATOM 727 O O . TYR A 1 90 ? -7.203 -0.801 0.68 1 93.31 90 TYR A O 1
ATOM 735 N N . PHE A 1 91 ? -9.117 -0.437 1.795 1 95.75 91 PHE A N 1
ATOM 736 C CA . PHE A 1 91 ? -8.859 0.993 1.923 1 95.75 91 PHE A CA 1
ATOM 737 C C . PHE A 1 91 ? -7.59 1.244 2.721 1 95.75 91 PHE A C 1
ATOM 739 O O . PHE A 1 91 ? -6.734 2.027 2.305 1 95.75 91 PHE A O 1
ATOM 746 N N . TYR A 1 92 ? -7.422 0.511 3.84 1 93.69 92 TYR A N 1
ATOM 747 C CA . TYR A 1 92 ? -6.27 0.718 4.711 1 93.69 92 TYR A CA 1
ATOM 748 C C . TYR A 1 92 ? -4.98 0.307 4.016 1 93.69 92 TYR A C 1
ATOM 750 O O . TYR A 1 92 ? -3.93 0.92 4.227 1 93.69 92 TYR A O 1
ATOM 758 N N . GLY A 1 93 ? -5.059 -0.702 3.256 1 90.62 93 GLY A N 1
ATOM 759 C CA . GLY A 1 93 ? -3.895 -1.07 2.469 1 90.62 93 GLY A CA 1
ATOM 760 C C . GLY A 1 93 ? -3.43 0.033 1.537 1 90.62 93 GLY A C 1
ATOM 761 O O . GLY A 1 93 ? -2.234 0.32 1.453 1 90.62 93 GLY A O 1
ATOM 762 N N . PHE A 1 94 ? -4.359 0.605 0.917 1 93.31 94 PHE A N 1
ATOM 763 C CA . PHE A 1 94 ? -4.035 1.696 0.004 1 93.31 94 PHE A CA 1
ATOM 764 C C . PHE A 1 94 ? -3.535 2.914 0.772 1 93.31 94 PHE A C 1
ATOM 766 O O . PHE A 1 94 ? -2.578 3.566 0.354 1 93.31 94 PHE A O 1
ATOM 773 N N . GLN A 1 95 ? -4.191 3.193 1.837 1 94.06 95 GLN A N 1
ATOM 774 C CA . GLN A 1 95 ? -3.781 4.324 2.662 1 94.06 95 GLN A CA 1
ATOM 775 C C . GLN A 1 95 ? -2.34 4.164 3.137 1 94.06 95 GLN A C 1
ATOM 777 O O . GLN A 1 95 ? -1.564 5.121 3.117 1 94.06 95 GLN A O 1
ATOM 782 N N . ALA A 1 96 ? -1.981 3.02 3.594 1 90.31 96 ALA A N 1
ATOM 783 C CA . ALA A 1 96 ? -0.625 2.77 4.074 1 90.31 96 ALA A CA 1
ATOM 784 C C . ALA A 1 96 ? 0.405 3.066 2.988 1 90.31 96 ALA A C 1
ATOM 786 O O . ALA A 1 96 ? 1.443 3.676 3.26 1 90.31 96 ALA A O 1
ATOM 787 N N . MET A 1 97 ? 0.114 2.67 1.831 1 90.69 97 MET A N 1
ATOM 788 C CA . MET A 1 97 ? 1.021 2.934 0.718 1 90.69 97 MET A CA 1
ATOM 789 C C . MET A 1 97 ? 1.112 4.43 0.432 1 90.69 97 MET A C 1
ATOM 791 O O . MET A 1 97 ? 2.203 4.957 0.206 1 90.69 97 MET A O 1
ATOM 795 N N . MET A 1 98 ? -0.016 5.094 0.432 1 93.12 98 MET A N 1
ATOM 796 C CA . MET A 1 98 ? -0.028 6.527 0.154 1 93.12 98 MET A CA 1
ATOM 797 C C . MET A 1 98 ? 0.743 7.293 1.223 1 93.12 98 MET A C 1
ATOM 799 O O . MET A 1 98 ? 1.378 8.305 0.928 1 93.12 98 MET A O 1
ATOM 803 N N . GLU A 1 99 ? 0.703 6.789 2.434 1 91.88 99 GLU A N 1
ATOM 804 C CA . GLU A 1 99 ? 1.493 7.43 3.479 1 91.88 99 GLU A CA 1
ATOM 805 C C . GLU A 1 99 ? 2.979 7.418 3.133 1 91.88 99 GLU A C 1
ATOM 807 O O . GLU A 1 99 ? 3.707 8.352 3.469 1 91.88 99 GLU A O 1
ATOM 812 N N . ASN A 1 100 ? 3.402 6.387 2.535 1 89.12 100 ASN A N 1
ATOM 813 C CA . ASN A 1 100 ? 4.785 6.332 2.076 1 89.12 100 ASN A CA 1
ATOM 814 C C . ASN A 1 100 ? 5.0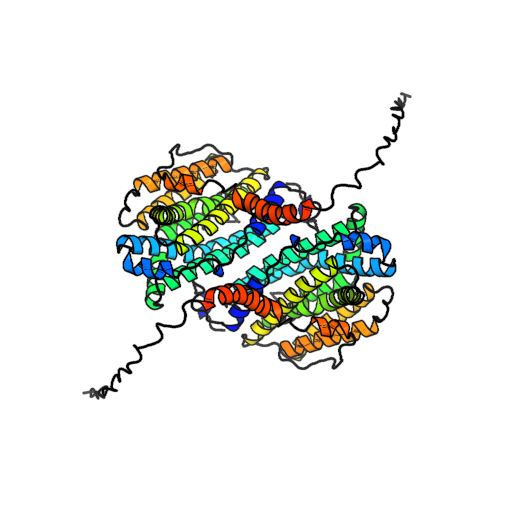59 7.375 0.996 1 89.12 100 ASN A C 1
ATOM 816 O O . ASN A 1 100 ? 6.133 7.977 0.968 1 89.12 100 ASN A O 1
ATOM 820 N N . ILE A 1 101 ? 4.102 7.531 0.167 1 92.56 101 ILE A N 1
ATOM 821 C CA . ILE A 1 101 ? 4.23 8.523 -0.896 1 92.56 101 ILE A CA 1
ATOM 822 C C . ILE A 1 101 ? 4.301 9.922 -0.29 1 92.56 101 ILE A C 1
ATOM 824 O O . ILE A 1 101 ? 5.105 10.75 -0.718 1 92.56 101 ILE A O 1
ATOM 828 N N . HIS A 1 102 ? 3.447 10.148 0.715 1 93.56 102 HIS A N 1
ATOM 829 C CA . HIS A 1 102 ? 3.5 11.422 1.43 1 93.56 102 HIS A CA 1
ATOM 830 C C . HIS A 1 102 ? 4.887 11.664 2.018 1 93.56 102 HIS A C 1
ATOM 832 O O . HIS A 1 102 ? 5.48 12.727 1.792 1 93.56 102 HIS A O 1
ATOM 838 N N . ALA A 1 103 ? 5.355 10.68 2.709 1 90.88 103 ALA A N 1
ATOM 839 C CA . ALA A 1 103 ? 6.648 10.789 3.377 1 90.88 103 ALA A CA 1
ATOM 840 C C . ALA A 1 103 ? 7.766 11.047 2.369 1 90.88 103 ALA A C 1
ATOM 842 O O . ALA A 1 103 ? 8.617 11.914 2.588 1 90.88 103 ALA A O 1
ATOM 843 N N . GLU A 1 104 ? 7.781 10.312 1.335 1 91.88 104 GLU A N 1
ATOM 844 C CA . GLU A 1 104 ? 8.773 10.5 0.283 1 91.88 104 GLU A CA 1
ATOM 845 C C . GLU A 1 104 ? 8.711 11.914 -0.288 1 91.88 104 GLU A C 1
ATOM 847 O O . GLU A 1 104 ? 9.75 12.539 -0.538 1 91.88 104 GLU A O 1
ATOM 852 N N . THR A 1 105 ? 7.523 12.383 -0.523 1 94.69 105 THR A N 1
ATOM 853 C CA . THR A 1 105 ? 7.332 13.719 -1.081 1 94.69 105 THR A CA 1
ATOM 854 C C . THR A 1 105 ? 7.883 14.781 -0.137 1 94.69 105 THR A C 1
ATOM 856 O O . THR A 1 105 ? 8.594 15.695 -0.568 1 94.69 105 THR A O 1
ATOM 859 N N . TYR A 1 106 ? 7.594 14.633 1.118 1 92.81 106 TYR A N 1
ATOM 860 C CA . TYR A 1 106 ? 8.109 15.594 2.09 1 92.81 106 TYR A CA 1
ATOM 861 C C . TYR A 1 106 ? 9.625 15.555 2.143 1 92.81 106 TYR A C 1
ATOM 863 O O . TYR A 1 106 ? 10.273 16.594 2.295 1 92.81 106 TYR A O 1
ATOM 871 N N . ASP A 1 107 ? 10.125 14.406 2.043 1 91.06 107 ASP A N 1
ATOM 872 C CA . ASP A 1 107 ? 11.586 14.281 2.031 1 91.06 107 ASP A CA 1
ATOM 873 C C . ASP A 1 107 ? 12.188 14.969 0.811 1 91.06 107 ASP A C 1
ATOM 875 O O . ASP A 1 107 ? 13.234 15.609 0.909 1 91.06 107 ASP A O 1
ATOM 879 N N . ILE A 1 108 ? 11.578 14.812 -0.322 1 93.38 108 ILE A N 1
ATOM 880 C CA . ILE A 1 108 ? 12.039 15.461 -1.548 1 93.38 108 ILE A CA 1
ATOM 881 C C . ILE A 1 108 ? 11.984 16.969 -1.386 1 93.38 108 ILE A C 1
ATOM 883 O O . ILE A 1 108 ? 12.914 17.688 -1.79 1 93.38 108 ILE A O 1
ATOM 887 N N . LEU A 1 109 ? 10.953 17.438 -0.804 1 94.94 109 LEU A N 1
ATOM 888 C CA . LEU A 1 109 ? 10.812 18.859 -0.553 1 94.94 109 LEU A CA 1
ATOM 889 C C . LEU A 1 109 ? 11.922 19.359 0.356 1 94.94 109 LEU A C 1
ATOM 891 O O . LEU A 1 109 ? 12.539 20.391 0.076 1 94.94 109 LEU A O 1
ATOM 895 N N . LEU A 1 110 ? 12.195 18.625 1.394 1 91.44 110 LEU A N 1
ATOM 896 C CA . LEU A 1 110 ? 13.25 19 2.322 1 91.44 110 LEU A CA 1
ATOM 897 C C . LEU A 1 110 ? 14.609 19.016 1.626 1 91.44 110 LEU A C 1
ATOM 899 O O . LEU A 1 110 ? 15.406 19.922 1.831 1 91.44 110 LEU A O 1
ATOM 903 N N . GLU A 1 111 ? 14.805 18.016 0.823 1 90 111 GLU A N 1
ATOM 904 C CA . GLU A 1 111 ? 16.047 17.953 0.065 1 90 111 GLU A CA 1
ATOM 905 C C . GLU A 1 111 ? 16.188 19.141 -0.872 1 90 111 GLU A C 1
ATOM 907 O O . GLU A 1 111 ? 17.297 19.641 -1.099 1 90 111 GLU A O 1
ATOM 912 N N . THR A 1 112 ? 15.125 19.547 -1.396 1 93.19 112 THR A N 1
ATOM 913 C CA . THR A 1 112 ? 15.117 20.641 -2.359 1 93.19 112 THR A CA 1
ATOM 914 C C . THR A 1 112 ? 15.414 21.969 -1.669 1 93.19 112 THR A C 1
ATOM 916 O O . THR A 1 112 ? 16.203 22.781 -2.17 1 93.19 112 THR A O 1
ATOM 919 N N . PHE A 1 113 ? 14.906 22.234 -0.502 1 93.44 113 PHE A N 1
ATOM 920 C CA . PHE A 1 113 ? 14.984 23.531 0.157 1 93.44 113 PHE A CA 1
ATOM 921 C C . PHE A 1 113 ? 16.188 23.578 1.098 1 93.44 113 PHE A C 1
ATOM 923 O O . PHE A 1 113 ? 16.672 24.656 1.424 1 93.44 113 PHE A O 1
ATOM 930 N N . LEU A 1 114 ? 16.578 22.391 1.543 1 89.31 114 LEU A N 1
ATOM 931 C CA . LEU A 1 114 ? 17.75 22.266 2.4 1 89.31 114 LEU A CA 1
ATOM 932 C C . LEU A 1 114 ? 18.719 21.234 1.84 1 89.31 114 LEU A C 1
ATOM 934 O O . LEU A 1 114 ? 18.859 20.141 2.389 1 89.31 114 LEU A O 1
ATOM 938 N N . PRO A 1 115 ? 19.484 21.656 0.929 1 81.38 115 PRO A N 1
ATOM 939 C CA . PRO A 1 115 ? 20.312 20.672 0.242 1 81.38 115 PRO A CA 1
ATOM 940 C C . PRO A 1 115 ? 21.484 20.188 1.098 1 81.38 115 PRO A C 1
ATOM 942 O O . PRO A 1 115 ? 22.031 19.109 0.86 1 81.38 115 PRO A O 1
ATOM 945 N N . SER A 1 116 ? 21.859 20.953 2.092 1 86.25 116 SER A N 1
ATOM 946 C CA . SER A 1 116 ? 22.922 20.516 2.988 1 86.25 116 SER A CA 1
ATOM 947 C C . SER A 1 116 ? 22.422 19.469 3.969 1 86.25 116 SER A C 1
ATOM 949 O O . SER A 1 116 ? 21.5 19.719 4.754 1 86.25 116 SER A O 1
ATOM 951 N N . ASN A 1 117 ? 23.078 18.328 3.99 1 82.31 117 ASN A N 1
ATOM 952 C CA . ASN A 1 117 ? 22.688 17.25 4.895 1 82.31 117 ASN A CA 1
ATOM 953 C C . ASN A 1 117 ? 22.812 17.656 6.355 1 82.31 117 ASN A C 1
ATOM 955 O O . ASN A 1 117 ? 22.016 17.25 7.199 1 82.31 117 ASN A O 1
ATOM 959 N N . VAL A 1 118 ? 23.766 18.406 6.562 1 79.62 118 VAL A N 1
ATOM 960 C CA . VAL A 1 118 ? 24.016 18.875 7.922 1 79.62 118 VAL A CA 1
ATOM 961 C C . VAL A 1 118 ? 22.875 19.797 8.359 1 79.62 118 VAL A C 1
ATOM 963 O O . VAL A 1 118 ? 22.328 19.641 9.453 1 79.62 118 VAL A O 1
ATOM 966 N N . ASP A 1 119 ? 22.5 20.719 7.453 1 82.44 119 ASP A N 1
ATOM 967 C CA . ASP A 1 119 ? 21.406 21.641 7.762 1 82.44 119 ASP A CA 1
ATOM 968 C C . ASP A 1 119 ? 20.078 20.891 7.934 1 82.44 119 ASP A C 1
ATOM 970 O O . ASP A 1 119 ? 19.312 21.188 8.844 1 82.44 119 ASP A O 1
ATOM 974 N N . LYS A 1 120 ? 19.953 19.938 7.129 1 84 120 LYS A N 1
ATOM 975 C CA . LYS A 1 120 ? 18.734 19.141 7.199 1 84 120 LYS A CA 1
ATOM 976 C C . LYS A 1 120 ? 18.641 18.391 8.523 1 84 120 LYS A C 1
ATOM 978 O O . LYS A 1 120 ? 17.609 18.438 9.195 1 84 120 LYS A O 1
ATOM 983 N N . THR A 1 121 ? 19.688 17.734 8.867 1 81 121 THR A N 1
ATOM 984 C CA . THR A 1 121 ? 19.703 16.969 10.102 1 81 121 THR A CA 1
ATOM 985 C C . THR A 1 121 ? 19.469 17.875 11.305 1 81 121 THR A C 1
ATOM 987 O O . THR A 1 121 ? 18.719 17.531 12.219 1 81 121 THR A O 1
ATOM 990 N N . ASN A 1 122 ? 20.125 19 11.305 1 80.94 122 ASN A N 1
ATOM 991 C CA . ASN A 1 122 ? 19.969 19.953 12.398 1 80.94 122 ASN A CA 1
ATOM 992 C C . ASN A 1 122 ? 18.531 20.438 12.508 1 80.94 122 ASN A C 1
ATOM 994 O O . ASN A 1 122 ? 17.984 20.547 13.609 1 80.94 122 ASN A O 1
ATOM 998 N N . PHE A 1 123 ? 18.016 20.688 11.406 1 80.31 123 PHE A N 1
ATOM 999 C CA . PHE A 1 123 ? 16.641 21.188 11.398 1 80.31 123 PHE A CA 1
ATOM 1000 C C . PHE A 1 123 ? 15.664 20.125 11.859 1 80.31 123 PHE A C 1
ATOM 1002 O O . PHE A 1 123 ? 14.727 20.406 12.609 1 80.31 123 PHE A O 1
ATOM 1009 N N . LEU A 1 124 ? 15.852 18.922 11.414 1 81.25 124 LEU A N 1
ATOM 1010 C CA . LEU A 1 124 ? 14.984 17.812 11.805 1 81.25 124 LEU A CA 1
ATOM 1011 C C . LEU A 1 124 ? 15.102 17.531 13.305 1 81.25 124 LEU A C 1
ATOM 1013 O O . LEU A 1 124 ? 14.094 17.297 13.969 1 81.25 124 LEU A O 1
ATOM 1017 N N . ASP A 1 125 ? 16.266 17.609 13.727 1 78.44 125 ASP A N 1
ATOM 1018 C CA . ASP A 1 125 ? 16.469 17.422 15.164 1 78.44 125 ASP A CA 1
ATOM 1019 C C . ASP A 1 125 ? 15.758 18.516 15.969 1 78.44 125 ASP A C 1
ATOM 1021 O O . ASP A 1 125 ? 15.195 18.234 17.031 1 78.44 125 ASP A O 1
ATOM 1025 N N . HIS A 1 126 ? 15.844 19.672 15.469 1 77.5 126 HIS A N 1
ATOM 1026 C CA . HIS A 1 126 ? 15.156 20.781 16.141 1 77.5 126 HIS A CA 1
ATOM 1027 C C . HIS A 1 126 ? 13.648 20.578 16.109 1 77.5 126 HIS A C 1
ATOM 1029 O O . HIS A 1 126 ? 12.969 20.859 17.109 1 77.5 126 HIS A O 1
ATOM 1035 N N . ALA A 1 127 ? 13.172 20.156 15 1 74.69 127 ALA A N 1
ATOM 1036 C CA . ALA A 1 127 ? 11.734 19.938 14.859 1 74.69 127 ALA A CA 1
ATOM 1037 C C . ALA A 1 127 ? 11.242 18.875 15.844 1 74.69 127 ALA A C 1
ATOM 1039 O O . ALA A 1 127 ? 10.164 19 16.422 1 74.69 127 ALA A O 1
ATOM 1040 N N . LEU A 1 128 ? 12.023 17.828 16.031 1 74.44 128 LEU A N 1
ATOM 1041 C CA . LEU A 1 128 ? 11.672 16.75 16.953 1 74.44 128 LEU A CA 1
ATOM 1042 C C . LEU A 1 128 ? 11.648 17.25 18.391 1 74.44 128 LEU A C 1
ATOM 1044 O O . LEU A 1 128 ? 11.031 16.625 19.266 1 74.44 128 LEU A O 1
ATOM 1048 N N . GLN A 1 129 ? 12.273 18.344 18.562 1 75.31 129 GLN A N 1
ATOM 1049 C CA . GLN A 1 129 ? 12.367 18.875 19.922 1 75.31 129 GLN A CA 1
ATOM 1050 C C . GLN A 1 129 ? 11.258 19.875 20.203 1 75.31 129 GLN A C 1
ATOM 1052 O O . GLN A 1 129 ? 11.133 20.359 21.328 1 75.31 129 GLN A O 1
ATOM 1057 N N . LEU A 1 130 ? 10.523 20.094 19.188 1 77.94 130 LEU A N 1
ATOM 1058 C CA . LEU A 1 130 ? 9.383 20.969 19.438 1 77.94 130 LEU A CA 1
ATOM 1059 C C . LEU A 1 130 ? 8.445 20.344 20.469 1 77.94 130 LEU A C 1
ATOM 1061 O O . LEU A 1 130 ? 8.109 19.172 20.375 1 77.94 130 LEU A O 1
ATOM 1065 N N . THR A 1 131 ? 8.117 21.141 21.422 1 80 131 THR A N 1
ATOM 1066 C CA . THR A 1 131 ? 7.27 20.688 22.516 1 80 131 THR A CA 1
ATOM 1067 C C . THR A 1 131 ? 5.957 20.109 21.984 1 80 131 THR A C 1
ATOM 1069 O O . THR A 1 131 ? 5.457 19.109 22.484 1 80 131 THR A O 1
ATOM 1072 N N . THR A 1 132 ? 5.504 20.688 20.922 1 86.19 132 THR A N 1
ATOM 1073 C CA . THR A 1 132 ? 4.188 20.312 20.406 1 86.19 132 THR A CA 1
ATOM 1074 C C . THR A 1 132 ? 4.242 18.953 19.734 1 86.19 132 THR A C 1
ATOM 1076 O O . THR A 1 132 ? 3.252 18.219 19.734 1 86.19 132 THR A O 1
ATOM 1079 N N . VAL A 1 133 ? 5.371 18.562 19.172 1 83.56 133 VAL A N 1
ATOM 1080 C CA . VAL A 1 133 ? 5.516 17.234 18.609 1 83.56 133 VAL A CA 1
ATOM 1081 C C . VAL A 1 133 ? 5.426 16.188 19.703 1 83.56 133 VAL A C 1
ATOM 1083 O O . VAL A 1 133 ? 4.766 15.148 19.531 1 83.56 133 VAL A O 1
ATOM 1086 N N . GLY A 1 134 ? 6.062 16.484 20.781 1 84.19 134 GLY A N 1
ATOM 1087 C CA . GLY A 1 134 ? 5.949 15.617 21.938 1 84.19 134 GLY A CA 1
ATOM 1088 C C . GLY A 1 134 ? 4.527 15.492 22.469 1 84.19 134 GLY A C 1
ATOM 1089 O O . GLY A 1 134 ? 4.09 14.406 22.844 1 84.19 134 GLY A O 1
ATOM 1090 N N . LEU A 1 135 ? 3.836 16.609 22.5 1 90.94 135 LEU A N 1
ATOM 1091 C CA . LEU A 1 135 ? 2.449 16.609 22.953 1 90.94 135 LEU A CA 1
ATOM 1092 C C . LEU A 1 135 ? 1.569 15.781 22.031 1 90.94 135 LEU A C 1
ATOM 1094 O O . LEU A 1 135 ? 0.701 15.039 22.5 1 90.94 135 LEU A O 1
ATOM 1098 N N . LYS A 1 136 ? 1.772 15.891 20.734 1 90.56 136 LYS A N 1
ATOM 1099 C CA . LYS A 1 136 ? 1.016 15.102 19.766 1 90.56 136 LYS A CA 1
ATOM 1100 C C . LYS A 1 136 ? 1.246 13.609 19.969 1 90.56 136 LYS A C 1
ATOM 1102 O O . LYS A 1 136 ? 0.3 12.82 19.953 1 90.56 136 LYS A O 1
ATOM 1107 N N . ASN A 1 137 ? 2.459 13.258 20.172 1 86.31 137 ASN A N 1
ATOM 1108 C CA . ASN A 1 137 ? 2.803 11.859 20.391 1 86.31 137 ASN A CA 1
ATOM 1109 C C . ASN A 1 137 ? 2.174 11.32 21.672 1 86.31 137 ASN A C 1
ATOM 1111 O O . ASN A 1 137 ? 1.651 10.203 21.688 1 86.31 137 ASN A O 1
ATOM 1115 N N . ALA A 1 138 ? 2.281 12.102 22.734 1 90.31 138 ALA A N 1
ATOM 1116 C CA . ALA A 1 138 ? 1.698 11.695 24 1 90.31 138 ALA A CA 1
ATOM 1117 C C . ALA A 1 138 ? 0.185 11.539 23.891 1 90.31 138 ALA A C 1
ATOM 1119 O O . ALA A 1 138 ? -0.391 10.594 24.438 1 90.31 138 ALA A O 1
ATOM 1120 N N . TRP A 1 139 ? -0.407 12.484 23.281 1 94.94 139 TRP A N 1
ATOM 1121 C CA . TRP A 1 139 ? -1.844 12.438 23.031 1 94.94 139 TRP A CA 1
ATOM 1122 C C . TRP A 1 139 ? -2.221 11.188 22.234 1 94.94 139 TRP A C 1
ATOM 1124 O O . TRP A 1 139 ? -3.168 10.484 22.594 1 94.94 139 TRP A O 1
ATOM 1134 N N . ALA A 1 140 ? -1.502 10.883 21.203 1 91 140 ALA A N 1
ATOM 1135 C CA . ALA A 1 140 ? -1.766 9.711 20.359 1 91 140 ALA A CA 1
ATOM 1136 C C . ALA A 1 140 ? -1.608 8.422 21.172 1 91 140 ALA A C 1
ATOM 1138 O O . ALA A 1 140 ? -2.432 7.512 21.062 1 91 140 ALA A O 1
ATOM 1139 N N . LYS A 1 141 ? -0.607 8.344 21.953 1 89.31 141 LYS A N 1
ATOM 1140 C CA . LYS A 1 141 ? -0.377 7.164 22.797 1 89.31 141 LYS A CA 1
ATOM 1141 C C . LYS A 1 141 ? -1.53 6.949 23.766 1 89.31 141 LYS A C 1
ATOM 1143 O O . LYS A 1 141 ? -1.938 5.812 24.016 1 89.31 141 LYS A O 1
ATOM 1148 N N . ARG A 1 142 ? -2.018 8 24.297 1 94.19 142 ARG A N 1
ATOM 1149 C CA . ARG A 1 142 ? -3.09 7.922 25.281 1 94.19 142 ARG A CA 1
ATOM 1150 C C . ARG A 1 142 ? -4.398 7.484 24.625 1 94.19 142 ARG A C 1
ATOM 1152 O O . ARG A 1 142 ? -5.055 6.555 25.109 1 94.19 142 ARG A O 1
ATOM 1159 N N . TRP A 1 143 ? -4.746 8.055 23.531 1 95.06 143 TRP A N 1
ATOM 1160 C CA . TRP A 1 143 ? -6.086 7.871 22.984 1 95.06 143 TRP A CA 1
ATOM 1161 C C . TRP A 1 143 ? -6.109 6.734 21.984 1 95.06 143 TRP A C 1
ATOM 1163 O O . TRP A 1 143 ? -7.18 6.258 21.594 1 95.06 143 TRP A O 1
ATOM 1173 N N . MET A 1 144 ? -4.977 6.293 21.547 1 90.69 144 MET A N 1
ATOM 1174 C CA . MET A 1 144 ? -4.941 5.191 20.578 1 90.69 144 MET A CA 1
ATOM 1175 C C . MET A 1 144 ? -4.371 3.928 21.219 1 90.69 144 MET A C 1
ATOM 1177 O O . MET A 1 144 ? -3.957 3.004 20.516 1 90.69 144 MET A O 1
ATOM 1181 N N . ASP A 1 145 ? -4.332 3.963 22.547 1 87.31 145 ASP A N 1
ATOM 1182 C CA . ASP A 1 145 ? -3.891 2.803 23.312 1 87.31 145 ASP A CA 1
ATOM 1183 C C . ASP A 1 145 ? -4.867 1.64 23.156 1 87.31 145 ASP A C 1
ATOM 1185 O O . ASP A 1 145 ? -6.004 1.713 23.625 1 87.31 145 ASP A O 1
ATOM 1189 N N . VAL A 1 146 ? -4.461 0.481 22.719 1 84.38 146 VAL A N 1
ATOM 1190 C CA . VAL A 1 146 ? -5.32 -0.654 22.391 1 84.38 146 VAL A CA 1
ATOM 1191 C C . VAL A 1 146 ? -5.836 -1.3 23.672 1 84.38 146 VAL A C 1
ATOM 1193 O O . VAL A 1 146 ? -6.941 -1.841 23.703 1 84.38 146 VAL A O 1
ATOM 1196 N N . ASP A 1 147 ? -5.105 -1.201 24.672 1 88.5 147 ASP A N 1
ATOM 1197 C CA . ASP A 1 147 ? -5.469 -1.877 25.906 1 88.5 147 ASP A CA 1
ATOM 1198 C C . ASP A 1 147 ? -6.441 -1.032 26.734 1 88.5 147 ASP A C 1
ATOM 1200 O O . ASP A 1 147 ? -7.254 -1.569 27.484 1 88.5 147 ASP A O 1
ATOM 1204 N N . GLY A 1 148 ? -6.418 0.233 26.547 1 90.62 148 GLY A N 1
ATOM 1205 C CA . GLY A 1 148 ? -7.172 1.091 27.453 1 90.62 148 GLY A CA 1
ATOM 1206 C C . GLY A 1 148 ? -8.336 1.792 26.766 1 90.62 148 GLY A C 1
ATOM 1207 O O . GLY A 1 148 ? -9.141 2.449 27.422 1 90.62 148 GLY A O 1
ATOM 1208 N N . ARG A 1 149 ? -8.438 1.654 25.469 1 93.62 149 ARG A N 1
ATOM 1209 C CA . ARG A 1 149 ? -9.477 2.377 24.734 1 93.62 149 ARG A CA 1
ATOM 1210 C C . ARG A 1 149 ? -10.25 1.441 23.812 1 93.62 149 ARG A C 1
ATOM 1212 O O . ARG A 1 149 ? -9.703 0.46 23.312 1 93.62 149 ARG A O 1
ATOM 1219 N N . THR A 1 150 ? -11.477 1.786 23.672 1 94.44 150 THR A N 1
ATOM 1220 C CA . THR A 1 150 ? -12.297 1.032 22.734 1 94.44 150 THR A CA 1
ATOM 1221 C C . THR A 1 150 ? -11.875 1.333 21.297 1 94.44 150 THR A C 1
ATOM 1223 O O . THR A 1 150 ? -11.234 2.352 21.031 1 94.44 150 THR A O 1
ATOM 1226 N N . PHE A 1 151 ? -12.258 0.461 20.422 1 93.31 151 PHE A N 1
ATOM 1227 C CA . PHE A 1 151 ? -11.961 0.664 19.016 1 93.31 151 PHE A CA 1
ATOM 1228 C C . PHE A 1 151 ? -12.555 1.977 18.516 1 93.31 151 PHE A C 1
ATOM 1230 O O . PHE A 1 151 ? -11.906 2.719 17.781 1 93.31 151 PHE A O 1
ATOM 1237 N N . SER A 1 152 ? -13.766 2.254 18.922 1 96.12 152 SER A N 1
ATOM 1238 C CA . SER A 1 152 ? -14.461 3.459 18.484 1 96.12 152 SER A CA 1
ATOM 1239 C C . SER A 1 152 ? -13.758 4.719 18.984 1 96.12 152 SER A C 1
ATOM 1241 O O . SER A 1 152 ? -13.656 5.707 18.25 1 96.12 152 SER A O 1
ATOM 1243 N N . GLU A 1 153 ? -13.266 4.707 20.203 1 96.88 153 GLU A N 1
ATOM 1244 C CA . GLU A 1 153 ? -12.508 5.84 20.719 1 96.88 153 GLU A CA 1
ATOM 1245 C C . GLU A 1 153 ? -11.219 6.047 19.938 1 96.88 153 GLU A C 1
ATOM 1247 O O . GLU A 1 153 ? -10.867 7.18 19.609 1 96.88 153 GLU A O 1
ATOM 1252 N N . ARG A 1 154 ? -10.586 4.902 19.688 1 95.5 154 ARG A N 1
ATOM 1253 C CA . ARG A 1 154 ? -9.344 4.98 18.938 1 95.5 154 ARG A CA 1
ATOM 1254 C C . ARG A 1 154 ? -9.594 5.477 17.516 1 95.5 154 ARG A C 1
ATOM 1256 O O . ARG A 1 154 ? -8.766 6.18 16.938 1 95.5 154 ARG A O 1
ATOM 1263 N N . LEU A 1 155 ? -10.703 5.133 17 1 95.62 155 LEU A N 1
ATOM 1264 C CA . LEU A 1 155 ? -11.078 5.586 15.672 1 95.62 155 LEU A CA 1
ATOM 1265 C C . LEU A 1 155 ? -11.305 7.094 15.656 1 95.62 155 LEU A C 1
ATOM 1267 O O . LEU A 1 155 ? -10.906 7.777 14.711 1 95.62 155 LEU A O 1
ATOM 1271 N N . VAL A 1 156 ? -11.898 7.66 16.641 1 97.56 156 VAL A N 1
ATOM 1272 C CA . VAL A 1 156 ? -12.086 9.102 16.766 1 97.56 156 VAL A CA 1
ATOM 1273 C C . VAL A 1 156 ? -10.727 9.789 16.844 1 97.56 156 VAL A C 1
ATOM 1275 O O . VAL A 1 156 ? -10.492 10.797 16.172 1 97.56 156 VAL A O 1
ATOM 1278 N N . ALA A 1 157 ? -9.883 9.219 17.641 1 96.75 157 ALA A N 1
ATOM 1279 C CA . ALA A 1 157 ? -8.539 9.781 17.766 1 96.75 157 ALA A CA 1
ATOM 1280 C C . ALA A 1 157 ? -7.816 9.75 16.422 1 96.75 157 ALA A C 1
ATOM 1282 O O . ALA A 1 157 ? -7.145 10.719 16.047 1 96.75 157 ALA A O 1
ATOM 1283 N N . PHE A 1 158 ? -7.988 8.672 15.766 1 95.19 158 PHE A N 1
ATOM 1284 C CA . PHE A 1 158 ? -7.363 8.539 14.453 1 95.19 158 PHE A CA 1
ATOM 1285 C C . PHE A 1 158 ? -7.906 9.586 13.492 1 95.19 158 PHE A C 1
ATOM 1287 O O . PHE A 1 158 ? -7.152 10.164 12.703 1 95.19 158 PHE A O 1
ATOM 1294 N N . ALA A 1 159 ? -9.156 9.836 13.5 1 95.56 159 ALA A N 1
ATOM 1295 C CA . ALA A 1 159 ? -9.766 10.883 12.688 1 95.56 159 ALA A CA 1
ATOM 1296 C C . ALA A 1 159 ? -9.164 12.25 13.008 1 95.56 159 ALA A C 1
ATOM 1298 O O . ALA A 1 159 ? -9.008 13.086 12.117 1 95.56 159 ALA A O 1
ATOM 1299 N N . CYS A 1 160 ? -8.789 12.477 14.234 1 96.56 160 CYS A N 1
ATOM 1300 C CA . CYS A 1 160 ? -8.148 13.727 14.633 1 96.56 160 CYS A CA 1
ATOM 1301 C C . CYS A 1 160 ? -6.738 13.828 14.062 1 96.56 160 CYS A C 1
ATOM 1303 O O . CYS A 1 160 ? -6.32 14.898 13.617 1 96.56 160 CYS A O 1
ATOM 1305 N N . VAL A 1 161 ? -6.062 12.727 14.07 1 93.81 161 VAL A N 1
ATOM 1306 C CA . VAL A 1 161 ? -4.715 12.711 13.516 1 93.81 161 VAL A CA 1
ATOM 1307 C C . VAL A 1 161 ? -4.758 13.078 12.039 1 93.81 161 VAL A C 1
ATOM 1309 O O . VAL A 1 161 ? -3.977 13.906 11.57 1 93.81 161 VAL A O 1
ATOM 1312 N N . GLU A 1 162 ? -5.727 12.547 11.336 1 92.75 162 GLU A N 1
ATOM 1313 C CA . GLU A 1 162 ? -5.84 12.758 9.898 1 92.75 162 GLU A CA 1
ATOM 1314 C C . GLU A 1 162 ? -6.434 14.133 9.594 1 92.75 162 GLU A C 1
ATOM 1316 O O . GLU A 1 162 ? -6.066 14.766 8.602 1 92.75 162 GLU A O 1
ATOM 1321 N N . GLY A 1 163 ? -7.289 14.602 10.477 1 94.62 163 GLY A N 1
ATOM 1322 C CA . GLY A 1 163 ? -8.117 15.734 10.094 1 94.62 163 GLY A CA 1
ATOM 1323 C C . GLY A 1 163 ? -7.746 17.016 10.805 1 94.62 163 GLY A C 1
ATOM 1324 O O . GLY A 1 163 ? -8.086 18.109 10.352 1 94.62 163 GLY A O 1
ATOM 1325 N N . ILE A 1 164 ? -7.043 16.891 11.93 1 95.94 164 ILE A N 1
ATOM 1326 C CA . ILE A 1 164 ? -6.785 18.078 12.719 1 95.94 164 ILE A CA 1
ATOM 1327 C C . ILE A 1 164 ? -5.281 18.344 12.781 1 95.94 164 ILE A C 1
ATOM 1329 O O . ILE A 1 164 ? -4.832 19.469 12.539 1 95.94 164 ILE A O 1
ATOM 1333 N N . PHE A 1 165 ? -4.434 17.406 12.945 1 93.25 165 PHE A N 1
ATOM 1334 C CA . PHE A 1 165 ? -3.033 17.562 13.312 1 93.25 165 PHE A CA 1
ATOM 1335 C C . PHE A 1 165 ? -2.225 18.109 12.141 1 93.25 165 PHE A C 1
ATOM 1337 O O . PHE A 1 165 ? -1.083 18.547 12.312 1 93.25 165 PHE A O 1
ATOM 1344 N N . PHE A 1 166 ? -2.83 18.188 10.977 1 91.38 166 PHE A N 1
ATOM 1345 C CA . PHE A 1 166 ? -2.107 18.766 9.852 1 91.38 166 PHE A CA 1
ATOM 1346 C C . PHE A 1 166 ? -2.803 20.031 9.352 1 91.38 166 PHE A C 1
ATOM 1348 O O . PHE A 1 166 ? -2.301 20.703 8.445 1 91.38 166 PHE A O 1
ATOM 1355 N N . SER A 1 167 ? -3.818 20.391 9.922 1 94.06 167 SER A N 1
ATOM 1356 C CA . SER A 1 167 ? -4.691 21.438 9.375 1 94.06 167 SER A CA 1
ATOM 1357 C C . SER A 1 167 ? -3.99 22.781 9.352 1 94.06 167 SER A C 1
ATOM 1359 O O . SER A 1 167 ? -4.078 23.516 8.359 1 94.06 167 SER A O 1
ATOM 1361 N N . SER A 1 168 ? -3.268 23.125 10.406 1 94.25 168 SER A N 1
ATOM 1362 C CA . SER A 1 168 ? -2.592 24.422 10.438 1 94.25 168 SER A CA 1
ATOM 1363 C C . SER A 1 168 ? -1.447 24.469 9.43 1 94.25 168 SER A C 1
ATOM 1365 O O . SER A 1 168 ? -1.233 25.484 8.773 1 94.25 168 SER A O 1
ATOM 1367 N N . SER A 1 169 ? -0.768 23.359 9.359 1 93.19 169 SER A N 1
ATOM 1368 C CA . SER A 1 169 ? 0.327 23.281 8.398 1 93.19 169 SER A CA 1
ATOM 1369 C C . SER A 1 169 ? -0.182 23.422 6.969 1 93.19 169 SER A C 1
ATOM 1371 O O . SER A 1 169 ? 0.41 24.141 6.164 1 93.19 169 SER A O 1
ATOM 1373 N N . PHE A 1 170 ? -1.254 22.781 6.695 1 94.5 170 PHE A N 1
ATOM 1374 C CA . PHE A 1 170 ? -1.852 22.891 5.371 1 94.5 170 PHE A CA 1
ATOM 1375 C C . PHE A 1 170 ? -2.264 24.328 5.094 1 94.5 170 PHE A C 1
ATOM 1377 O O . PHE A 1 170 ? -2.066 24.844 3.986 1 94.5 170 PHE A O 1
ATOM 1384 N N . ALA A 1 171 ? -2.793 24.984 6.07 1 94 171 ALA A N 1
ATOM 1385 C CA . ALA A 1 171 ? -3.238 26.375 5.914 1 94 171 ALA A CA 1
ATOM 1386 C C . ALA A 1 171 ? -2.062 27.297 5.594 1 94 171 ALA A C 1
ATOM 1388 O O . ALA A 1 171 ? -2.174 28.188 4.746 1 94 171 ALA A O 1
ATOM 1389 N N . ILE A 1 172 ? -0.975 27.078 6.258 1 93.88 172 ILE A N 1
ATOM 1390 C CA . ILE A 1 172 ? 0.217 27.891 6.023 1 93.88 172 ILE A CA 1
ATOM 1391 C C . ILE A 1 172 ? 0.684 27.703 4.578 1 93.88 172 ILE A C 1
ATOM 1393 O O . ILE A 1 172 ? 0.984 28.688 3.891 1 93.88 172 ILE A O 1
ATOM 1397 N N . VAL A 1 173 ? 0.701 26.484 4.117 1 95.31 173 VAL A N 1
ATOM 1398 C CA . VAL A 1 173 ? 1.143 26.234 2.75 1 95.31 173 VAL A CA 1
ATOM 1399 C C . VAL A 1 173 ? 0.144 26.828 1.764 1 95.31 173 VAL A C 1
ATOM 1401 O O . VAL A 1 173 ? 0.536 27.406 0.747 1 95.31 173 VAL A O 1
ATOM 1404 N N . PHE A 1 174 ? -1.116 26.766 2.072 1 94.31 174 PHE A N 1
ATOM 1405 C CA . PHE A 1 174 ? -2.133 27.328 1.187 1 94.31 174 PHE A CA 1
ATOM 1406 C C . PHE A 1 174 ? -2.045 28.844 1.146 1 94.31 174 PHE A C 1
ATOM 1408 O O . PHE A 1 174 ? -2.4 29.469 0.142 1 94.31 174 PHE A O 1
ATOM 1415 N N . TRP A 1 175 ? -1.581 29.422 2.229 1 94.19 175 TRP A N 1
ATOM 1416 C CA . TRP A 1 175 ? -1.317 30.859 2.203 1 94.19 175 TRP A CA 1
ATOM 1417 C C . TRP A 1 175 ? -0.316 31.203 1.108 1 94.19 175 TRP A C 1
ATOM 1419 O O . TRP A 1 175 ? -0.525 32.156 0.349 1 94.19 175 TRP A O 1
ATOM 1429 N N . PHE A 1 176 ? 0.684 30.453 0.952 1 95.81 176 PHE A N 1
ATOM 1430 C CA . PHE A 1 176 ? 1.666 30.688 -0.103 1 95.81 176 PHE A CA 1
ATOM 1431 C C . PHE A 1 176 ? 1.035 30.484 -1.479 1 95.81 176 PHE A C 1
ATOM 1433 O O . PHE A 1 176 ? 1.346 31.234 -2.416 1 95.81 176 PHE A O 1
ATOM 1440 N N . LYS A 1 177 ? 0.202 29.516 -1.551 1 94.81 177 LYS A N 1
ATOM 1441 C CA . LYS A 1 177 ? -0.506 29.297 -2.809 1 94.81 177 LYS A CA 1
ATOM 1442 C C . LYS A 1 177 ? -1.317 30.531 -3.203 1 94.81 177 LYS A C 1
ATOM 1444 O O . LYS A 1 177 ? -1.309 30.938 -4.363 1 94.81 177 LYS A O 1
ATOM 1449 N N . SER A 1 178 ? -1.994 31.109 -2.281 1 93.19 178 SER A N 1
ATOM 1450 C CA . SER A 1 178 ? -2.83 32.281 -2.535 1 93.19 178 SER A CA 1
ATOM 1451 C C . SER A 1 178 ? -1.994 33.469 -3.01 1 93.19 178 SER A C 1
ATOM 1453 O O . SER A 1 178 ? -2.523 34.406 -3.607 1 93.19 178 SER A O 1
ATOM 1455 N N . ARG A 1 179 ? -0.683 33.406 -2.82 1 93.94 179 ARG A N 1
ATOM 1456 C CA . ARG A 1 179 ? 0.231 34.469 -3.232 1 93.94 179 ARG A CA 1
ATOM 1457 C C . ARG A 1 179 ? 0.955 34.094 -4.52 1 93.94 179 ARG A C 1
ATOM 1459 O O . ARG A 1 179 ? 1.821 34.844 -4.988 1 93.94 179 ARG A O 1
ATOM 1466 N N . GLY A 1 180 ? 0.595 32.938 -5.027 1 95.88 180 GLY A N 1
ATOM 1467 C CA . GLY A 1 180 ? 1.183 32.469 -6.277 1 95.88 180 GLY A CA 1
ATOM 1468 C C . GLY A 1 180 ? 2.631 32.031 -6.141 1 95.88 180 GLY A C 1
ATOM 1469 O O . GLY A 1 180 ? 3.412 32.156 -7.086 1 95.88 180 GLY A O 1
ATOM 1470 N N . LEU A 1 181 ? 2.984 31.609 -4.941 1 97.25 181 LEU A N 1
ATOM 1471 C CA . LEU A 1 181 ? 4.371 31.25 -4.676 1 97.25 181 LEU A CA 1
ATOM 1472 C C . LEU A 1 181 ? 4.508 29.734 -4.512 1 97.25 181 LEU A C 1
ATOM 1474 O O . LEU A 1 181 ? 3.588 29.078 -4.027 1 97.25 181 LEU A O 1
ATOM 1478 N N . LEU A 1 182 ? 5.645 29.188 -4.93 1 98.19 182 LEU A N 1
ATOM 1479 C CA . LEU A 1 182 ? 6.059 27.812 -4.684 1 98.19 182 LEU A CA 1
ATOM 1480 C C . LEU A 1 182 ? 5.059 26.828 -5.285 1 98.19 182 LEU A C 1
ATOM 1482 O O . LEU A 1 182 ? 4.492 26 -4.57 1 98.19 182 LEU A O 1
ATOM 1486 N N . PRO A 1 183 ? 4.926 26.812 -6.578 1 98.12 183 PRO A N 1
ATOM 1487 C CA . PRO A 1 183 ? 3.895 26.016 -7.238 1 98.12 183 PRO A CA 1
ATOM 1488 C C . PRO A 1 183 ? 4.07 24.516 -6.996 1 98.12 183 PRO A C 1
ATOM 1490 O O . PRO A 1 183 ? 3.08 23.781 -6.906 1 98.12 183 PRO A O 1
ATOM 1493 N N . GLY A 1 184 ? 5.289 24.031 -6.953 1 98.12 184 GLY A N 1
ATOM 1494 C CA . GLY A 1 184 ? 5.5 22.609 -6.68 1 98.12 184 GLY A CA 1
ATOM 1495 C C . GLY A 1 184 ? 5.062 22.203 -5.285 1 98.12 184 GLY A C 1
ATOM 1496 O O . GLY A 1 184 ? 4.336 21.219 -5.121 1 98.12 184 GLY A O 1
ATOM 1497 N N . LEU A 1 185 ? 5.48 22.969 -4.289 1 98 185 LEU A N 1
ATOM 1498 C CA . LEU A 1 185 ? 5.102 22.703 -2.902 1 98 185 LEU A CA 1
ATOM 1499 C C . LEU A 1 185 ? 3.59 22.797 -2.727 1 98 185 LEU A C 1
ATOM 1501 O O . LEU A 1 185 ? 2.986 21.922 -2.09 1 98 185 LEU A O 1
ATOM 1505 N N . THR A 1 186 ? 3.004 23.812 -3.275 1 97.25 186 THR A N 1
ATOM 1506 C CA . THR A 1 186 ? 1.571 24 -3.078 1 97.25 186 THR A CA 1
ATOM 1507 C C . THR A 1 186 ? 0.771 22.953 -3.832 1 97.25 186 THR A C 1
ATOM 1509 O O . THR A 1 186 ? -0.298 22.531 -3.379 1 97.25 186 THR A O 1
ATOM 1512 N N . PHE A 1 187 ? 1.294 22.453 -4.949 1 96.75 187 PHE A N 1
ATOM 1513 C CA . PHE A 1 187 ? 0.658 21.344 -5.66 1 96.75 187 PHE A CA 1
ATOM 1514 C C . PHE A 1 187 ? 0.713 20.062 -4.84 1 96.75 187 PHE A C 1
ATOM 1516 O O . PHE A 1 187 ? -0.29 19.359 -4.711 1 96.75 187 PHE A O 1
ATOM 1523 N N . SER A 1 188 ? 1.849 19.766 -4.34 1 96.88 188 SER A N 1
ATOM 1524 C CA . SER A 1 188 ? 1.97 18.578 -3.488 1 96.88 188 SER A CA 1
ATOM 1525 C C . SER A 1 188 ? 1.038 18.672 -2.285 1 96.88 188 SER A C 1
ATOM 1527 O O . SER A 1 188 ? 0.473 17.656 -1.854 1 96.88 188 SER A O 1
ATOM 1529 N N . ASN A 1 189 ? 0.859 19.859 -1.756 1 95.94 189 ASN A N 1
ATOM 1530 C CA . ASN A 1 189 ? -0.048 20.078 -0.635 1 95.94 189 ASN A CA 1
ATOM 1531 C C . ASN A 1 189 ? -1.501 19.828 -1.031 1 95.94 189 ASN A C 1
ATOM 1533 O O . ASN A 1 189 ? -2.285 19.312 -0.233 1 95.94 189 ASN A O 1
ATOM 1537 N N . ASP A 1 190 ? -1.823 20.188 -2.234 1 95.31 190 ASP A N 1
ATOM 1538 C CA . ASP A 1 190 ? -3.156 19.875 -2.74 1 95.31 190 ASP A CA 1
ATOM 1539 C C . ASP A 1 190 ? -3.41 18.375 -2.738 1 95.31 190 ASP A C 1
ATOM 1541 O O . ASP A 1 190 ? -4.453 17.922 -2.27 1 95.31 190 ASP A O 1
ATOM 1545 N N . LEU A 1 191 ? -2.48 17.703 -3.238 1 95.5 191 LEU A N 1
ATOM 1546 C CA . LEU A 1 191 ? -2.609 16.25 -3.371 1 95.5 191 LEU A CA 1
ATOM 1547 C C . LEU A 1 191 ? -2.674 15.586 -2 1 95.5 191 LEU A C 1
ATOM 1549 O O . LEU A 1 191 ? -3.557 14.758 -1.747 1 95.5 191 LEU A O 1
ATOM 1553 N N . ILE A 1 192 ? -1.799 15.945 -1.096 1 94.88 192 ILE A N 1
ATOM 1554 C CA . ILE A 1 192 ? -1.698 15.289 0.204 1 94.88 192 ILE A CA 1
ATOM 1555 C C . ILE A 1 192 ? -2.902 15.664 1.065 1 94.88 192 ILE A C 1
ATOM 1557 O O . ILE A 1 192 ? -3.475 14.812 1.749 1 94.88 192 ILE A O 1
ATOM 1561 N N . SER A 1 193 ? -3.281 16.953 1.045 1 94.31 193 SER A N 1
ATOM 1562 C CA . SER A 1 193 ? -4.43 17.375 1.847 1 94.31 193 SER A CA 1
ATOM 1563 C C . SER A 1 193 ? -5.711 16.688 1.37 1 94.31 193 SER A C 1
ATOM 1565 O O . SER A 1 193 ? -6.594 16.391 2.174 1 94.31 193 SER A O 1
ATOM 1567 N N . ARG A 1 194 ? -5.82 16.469 0.071 1 93.88 194 ARG A N 1
ATOM 1568 C CA . ARG A 1 194 ? -6.941 15.695 -0.463 1 93.88 194 ARG A CA 1
ATOM 1569 C C . ARG A 1 194 ? -6.953 14.281 0.101 1 93.88 194 ARG A C 1
ATOM 1571 O O . ARG A 1 194 ? -7.996 13.781 0.532 1 93.88 194 ARG A O 1
ATOM 1578 N N . ASP A 1 195 ? -5.832 13.617 0.056 1 94.56 195 ASP A N 1
ATOM 1579 C CA . ASP A 1 195 ? -5.719 12.273 0.605 1 94.56 195 ASP A CA 1
ATOM 1580 C C . ASP A 1 195 ? -6.113 12.242 2.078 1 94.56 195 ASP A C 1
ATOM 1582 O O . ASP A 1 195 ? -6.875 11.367 2.506 1 94.56 195 ASP A O 1
ATOM 1586 N N . GLU A 1 196 ? -5.598 13.211 2.814 1 93.38 196 GLU A N 1
ATOM 1587 C CA . GLU A 1 196 ? -5.891 13.266 4.242 1 93.38 196 GLU A CA 1
ATOM 1588 C C . GLU A 1 196 ? -7.383 13.469 4.492 1 93.38 196 GLU A C 1
ATOM 1590 O O . GLU A 1 196 ? -7.93 12.953 5.469 1 93.38 196 GLU A O 1
ATOM 1595 N N . GLY A 1 197 ? -7.934 14.312 3.668 1 93.69 197 GLY A N 1
ATOM 1596 C CA . GLY A 1 197 ? -9.375 14.469 3.756 1 93.69 197 GLY A CA 1
ATOM 1597 C C . GLY A 1 197 ? -10.125 13.164 3.584 1 93.69 197 GLY A C 1
ATOM 1598 O O . GLY A 1 197 ? -11.062 12.875 4.336 1 93.69 197 GLY A O 1
ATOM 1599 N N . LEU A 1 198 ? -9.711 12.406 2.609 1 95.12 198 LEU A N 1
ATOM 1600 C CA . LEU A 1 198 ? -10.336 11.109 2.363 1 95.12 198 LEU A CA 1
ATOM 1601 C C . LEU A 1 198 ? -10.102 10.156 3.533 1 95.12 198 LEU A C 1
ATOM 1603 O O . LEU A 1 198 ? -10.992 9.406 3.918 1 95.12 198 LEU A O 1
ATOM 1607 N N . HIS A 1 199 ? -8.875 10.109 4.09 1 94.88 199 HIS A N 1
ATOM 1608 C CA . HIS A 1 199 ? -8.57 9.289 5.262 1 94.88 199 HIS A CA 1
ATOM 1609 C C . HIS A 1 199 ? -9.484 9.648 6.43 1 94.88 199 HIS A C 1
ATOM 1611 O O . HIS A 1 199 ? -10.008 8.758 7.105 1 94.88 199 HIS A O 1
ATOM 1617 N N . THR A 1 200 ? -9.688 10.922 6.641 1 96.31 200 THR A N 1
ATOM 1618 C CA . THR A 1 200 ? -10.562 11.406 7.707 1 96.31 200 THR A CA 1
ATOM 1619 C C . THR A 1 200 ? -12 10.953 7.477 1 96.31 200 THR A C 1
ATOM 1621 O O . THR A 1 200 ? -12.641 10.422 8.383 1 96.31 200 THR A O 1
ATOM 1624 N N . GLN A 1 201 ? -12.445 11.188 6.277 1 96.5 201 GLN A N 1
ATOM 1625 C CA . GLN A 1 201 ? -13.812 10.805 5.941 1 96.5 201 GLN A CA 1
ATOM 1626 C C . GLN A 1 201 ? -14.023 9.305 6.125 1 96.5 201 GLN A C 1
ATOM 1628 O O . GLN A 1 201 ? -15.086 8.875 6.578 1 96.5 201 GLN A O 1
ATOM 1633 N N . PHE A 1 202 ? -13.094 8.516 5.777 1 97.12 202 PHE A N 1
ATOM 1634 C CA . PHE A 1 202 ? -13.203 7.07 5.922 1 97.12 202 PHE A CA 1
ATOM 1635 C C . PHE A 1 202 ? -13.375 6.688 7.387 1 97.12 202 PHE A C 1
ATOM 1637 O O . PHE A 1 202 ? -14.203 5.832 7.719 1 97.12 202 PHE A O 1
ATOM 1644 N N . ALA A 1 203 ? -12.547 7.297 8.219 1 96 203 ALA A N 1
ATOM 1645 C CA . ALA A 1 203 ? -12.672 7.039 9.648 1 96 203 ALA A CA 1
ATOM 1646 C C . ALA A 1 203 ? -14.07 7.379 10.148 1 96 203 ALA A C 1
ATOM 1648 O O . ALA A 1 203 ? -14.648 6.637 10.938 1 96 203 ALA A O 1
ATOM 1649 N N . CYS A 1 204 ? -14.633 8.461 9.695 1 97.06 204 CYS A N 1
ATOM 1650 C CA . CYS A 1 204 ? -15.977 8.875 10.102 1 97.06 204 CYS A CA 1
ATOM 1651 C C . CYS A 1 204 ? -17.016 7.871 9.625 1 97.06 204 CYS A C 1
ATOM 1653 O O . CYS A 1 204 ? -17.906 7.477 10.391 1 97.06 204 CYS A O 1
ATOM 1655 N N . GLU A 1 205 ? -16.906 7.477 8.352 1 96.69 205 GLU A N 1
ATOM 1656 C CA . GLU A 1 205 ? -17.844 6.504 7.805 1 96.69 205 GLU A CA 1
ATOM 1657 C C . GLU A 1 205 ? -17.75 5.168 8.531 1 96.69 205 GLU A C 1
ATOM 1659 O O . GLU A 1 205 ? -18.766 4.512 8.781 1 96.69 205 GLU A O 1
ATOM 1664 N N . LEU A 1 206 ? -16.578 4.758 8.844 1 96.19 206 LEU A N 1
ATOM 1665 C CA . LEU A 1 206 ? -16.375 3.508 9.57 1 96.19 206 LEU A CA 1
ATOM 1666 C C . LEU A 1 206 ? -17.016 3.57 10.953 1 96.19 206 LEU A C 1
ATOM 1668 O O . LEU A 1 206 ? -17.656 2.607 11.383 1 96.19 206 LEU A O 1
ATOM 1672 N N . LEU A 1 207 ? -16.844 4.688 11.633 1 96.38 207 LEU A N 1
ATOM 1673 C CA . LEU A 1 207 ? -17.453 4.852 12.953 1 96.38 207 LEU A CA 1
ATOM 1674 C C . LEU A 1 207 ? -18.969 4.695 12.891 1 96.38 207 LEU A C 1
ATOM 1676 O O . LEU A 1 207 ? -19.562 4.113 13.789 1 96.38 207 LEU A O 1
ATOM 1680 N N . ARG A 1 208 ? -19.547 5.207 11.867 1 95 208 ARG A N 1
ATOM 1681 C CA . ARG A 1 208 ? -21 5.148 11.703 1 95 208 ARG A CA 1
ATOM 1682 C C . ARG A 1 208 ? -21.484 3.701 11.664 1 95 208 ARG A C 1
ATOM 1684 O O . ARG A 1 208 ? -22.609 3.408 12.07 1 95 208 ARG A O 1
ATOM 1691 N N . LEU A 1 209 ? -20.672 2.762 11.234 1 93.19 209 LEU A N 1
ATOM 1692 C CA . LEU A 1 209 ? -21.047 1.365 11.055 1 93.19 209 LEU A CA 1
ATOM 1693 C C . LEU A 1 209 ? -20.969 0.605 12.375 1 93.19 209 LEU A C 1
ATOM 1695 O O . LEU A 1 209 ? -21.484 -0.511 12.484 1 93.19 209 LEU A O 1
ATOM 1699 N N . PHE A 1 210 ? -20.297 1.205 13.336 1 91.5 210 PHE A N 1
ATOM 1700 C CA . PHE A 1 210 ? -20.172 0.53 14.625 1 91.5 210 PHE A CA 1
ATOM 1701 C C . PHE A 1 210 ? -21.359 0.86 15.516 1 91.5 210 PHE A C 1
ATOM 1703 O O . PHE A 1 210 ? -21.859 1.993 15.523 1 91.5 210 PHE A O 1
ATOM 1710 N N . ASP A 1 211 ? -21.75 -0.14 16.188 1 86.94 211 ASP A N 1
ATOM 1711 C CA . ASP A 1 211 ? -22.891 0.029 17.062 1 86.94 211 ASP A CA 1
ATOM 1712 C C . ASP A 1 211 ? -22.5 0.796 18.328 1 86.94 211 ASP A C 1
ATOM 1714 O O . ASP A 1 211 ? -23.25 1.656 18.797 1 86.94 211 ASP A O 1
ATOM 1718 N N . GLU A 1 212 ? -21.375 0.434 18.938 1 89.75 212 GLU A N 1
ATOM 1719 C CA . GLU A 1 212 ? -20.922 1.109 20.156 1 89.75 212 GLU A CA 1
ATOM 1720 C C . GLU A 1 212 ? -20.172 2.396 19.828 1 89.75 212 GLU A C 1
ATOM 1722 O O . GLU A 1 212 ? -19.016 2.355 19.391 1 89.75 212 GLU A O 1
ATOM 1727 N N . LYS A 1 213 ? -20.875 3.502 20.109 1 93.81 213 LYS A N 1
ATOM 1728 C CA . LYS A 1 213 ? -20.266 4.812 19.891 1 93.81 213 LYS A CA 1
ATOM 1729 C C . LYS A 1 213 ? -19.828 5.43 21.219 1 93.81 213 LYS A C 1
ATOM 1731 O O . LYS A 1 213 ? -20.5 5.27 22.234 1 93.81 213 LYS A O 1
ATOM 1736 N N . PRO A 1 214 ? -18.703 6.133 21.125 1 97 214 PRO A N 1
ATOM 1737 C CA . PRO A 1 214 ? -18.297 6.812 22.359 1 97 214 PRO A CA 1
ATOM 1738 C C . PRO A 1 214 ? -19.266 7.91 22.766 1 97 214 PRO A C 1
ATOM 1740 O O . PRO A 1 214 ? -19.891 8.555 21.922 1 97 214 PRO A O 1
ATOM 1743 N N . PRO A 1 215 ? -19.406 8.055 24.125 1 97.19 215 PRO A N 1
ATOM 1744 C CA . PRO A 1 215 ? -20.266 9.164 24.562 1 97.19 215 PRO A CA 1
ATOM 1745 C C . PRO A 1 215 ? -19.734 10.523 24.125 1 97.19 215 PRO A C 1
ATOM 1747 O O . PRO A 1 215 ? -18.516 10.695 23.938 1 97.19 215 PRO A O 1
ATOM 1750 N N . GLN A 1 216 ? -20.594 11.492 23.984 1 97.69 216 GLN A N 1
ATOM 1751 C CA . GLN A 1 216 ? -20.281 12.82 23.469 1 97.69 216 GLN A CA 1
ATOM 1752 C C . GLN A 1 216 ? -19.141 13.461 24.266 1 97.69 216 GLN A C 1
ATOM 1754 O O . GLN A 1 216 ? -18.25 14.078 23.688 1 97.69 216 GLN A O 1
ATOM 1759 N N . TRP A 1 217 ? -19.219 13.312 25.562 1 98 217 TRP A N 1
ATOM 1760 C CA . TRP A 1 217 ? -18.234 14 26.375 1 98 217 TRP A CA 1
ATOM 1761 C C . TRP A 1 217 ? -16.828 13.453 26.125 1 98 217 TRP A C 1
ATOM 1763 O O . TRP A 1 217 ? -15.844 14.188 26.172 1 98 217 TRP A O 1
ATOM 1773 N N . VAL A 1 218 ? -16.703 12.141 25.812 1 98.12 218 VAL A N 1
ATOM 1774 C CA . VAL A 1 218 ? -15.414 11.547 25.516 1 98.12 218 VAL A CA 1
ATOM 1775 C C . VAL A 1 218 ? -14.906 12.07 24.172 1 98.12 218 VAL A C 1
ATOM 1777 O O . VAL A 1 218 ? -13.75 12.484 24.047 1 98.12 218 VAL A O 1
ATOM 1780 N N . VAL A 1 219 ? -15.797 12.094 23.172 1 98.62 219 VAL A N 1
ATOM 1781 C CA . VAL A 1 219 ? -15.438 12.57 21.844 1 98.62 219 VAL A CA 1
ATOM 1782 C C . VAL A 1 219 ? -15.039 14.047 21.906 1 98.62 219 VAL A C 1
ATOM 1784 O O . VAL A 1 219 ? -14.039 14.453 21.312 1 98.62 219 VAL A O 1
ATOM 1787 N N . HIS A 1 220 ? -15.797 14.812 22.688 1 98.75 220 HIS A N 1
ATOM 1788 C CA . HIS A 1 220 ? -15.484 16.219 22.875 1 98.75 220 HIS A CA 1
ATOM 1789 C C . HIS A 1 220 ? -14.102 16.391 23.5 1 98.75 220 HIS A C 1
ATOM 1791 O O . HIS A 1 220 ? -13.344 17.281 23.109 1 98.75 220 HIS A O 1
ATOM 1797 N N . THR A 1 221 ? -13.805 15.578 24.438 1 98.69 221 THR A N 1
ATOM 1798 C CA . THR A 1 221 ? -12.508 15.656 25.109 1 98.69 221 THR A CA 1
ATOM 1799 C C . THR A 1 221 ? -11.383 15.344 24.125 1 98.69 221 THR A C 1
ATOM 1801 O O . THR A 1 221 ? -10.398 16.078 24.047 1 98.69 221 THR A O 1
ATOM 1804 N N . ILE A 1 222 ? -11.531 14.242 23.359 1 98.5 222 ILE A N 1
ATOM 1805 C CA . ILE A 1 222 ? -10.523 13.836 22.391 1 98.5 222 ILE A CA 1
ATOM 1806 C C . ILE A 1 222 ? -10.281 14.969 21.391 1 98.5 222 ILE A C 1
ATOM 1808 O O . ILE A 1 222 ? -9.141 15.375 21.156 1 98.5 222 ILE A O 1
ATOM 1812 N N . VAL A 1 223 ? -11.336 15.492 20.859 1 98.69 223 VAL A N 1
ATOM 1813 C CA . VAL A 1 223 ? -11.258 16.469 19.781 1 98.69 223 VAL A CA 1
ATOM 1814 C C . VAL A 1 223 ? -10.734 17.797 20.328 1 98.69 223 VAL A C 1
ATOM 1816 O O . VAL A 1 223 ? -9.906 18.453 19.688 1 98.69 223 VAL A O 1
ATOM 1819 N N . ALA A 1 224 ? -11.188 18.203 21.484 1 98.75 224 ALA A N 1
ATOM 1820 C CA . ALA A 1 224 ? -10.75 19.469 22.078 1 98.75 224 ALA A CA 1
ATOM 1821 C C . ALA A 1 224 ? -9.258 19.438 22.391 1 98.75 224 ALA A C 1
ATOM 1823 O O . ALA A 1 224 ? -8.547 20.422 22.141 1 98.75 224 ALA A O 1
ATOM 1824 N N . GLU A 1 225 ? -8.812 18.359 22.938 1 98.5 225 GLU A N 1
ATOM 1825 C CA . GLU A 1 225 ? -7.383 18.234 23.234 1 98.5 225 GLU A CA 1
ATOM 1826 C C . GLU A 1 225 ? -6.551 18.281 21.953 1 98.5 225 GLU A C 1
ATOM 1828 O O . GLU A 1 225 ? -5.512 18.938 21.906 1 98.5 225 GLU A O 1
ATOM 1833 N N . ALA A 1 226 ? -6.988 17.562 20.938 1 97.88 226 ALA A N 1
ATOM 1834 C CA . ALA A 1 226 ? -6.285 17.578 19.656 1 97.88 226 ALA A CA 1
ATOM 1835 C C . ALA A 1 226 ? -6.227 18.984 19.078 1 97.88 226 ALA A C 1
ATOM 1837 O O . ALA A 1 226 ? -5.176 19.438 18.609 1 97.88 226 ALA A O 1
ATOM 1838 N N . ALA A 1 227 ? -7.352 19.688 19.109 1 97.94 227 ALA A N 1
ATOM 1839 C CA . ALA A 1 227 ? -7.418 21.062 18.594 1 97.94 227 ALA A CA 1
ATOM 1840 C C . ALA A 1 227 ? -6.473 21.984 19.359 1 97.94 227 ALA A C 1
ATOM 1842 O O . ALA A 1 227 ? -5.762 22.781 18.766 1 97.94 227 ALA A O 1
ATOM 1843 N N . ASP A 1 228 ? -6.438 21.797 20.609 1 97.88 228 ASP A N 1
ATOM 1844 C CA . ASP A 1 228 ? -5.582 22.641 21.453 1 97.88 228 ASP A CA 1
ATOM 1845 C C . ASP A 1 228 ? -4.105 22.406 21.125 1 97.88 228 ASP A C 1
ATOM 1847 O O . ASP A 1 228 ? -3.328 23.359 21.062 1 97.88 228 ASP A O 1
ATOM 1851 N N . ILE A 1 229 ? -3.748 21.188 21 1 96.25 229 ILE A N 1
ATOM 1852 C CA . ILE A 1 229 ? -2.365 20.859 20.672 1 96.25 229 ILE A CA 1
ATOM 1853 C C . ILE A 1 229 ? -2.01 21.438 19.297 1 96.25 229 ILE A C 1
ATOM 1855 O O . ILE A 1 229 ? -0.924 21.984 19.125 1 96.25 229 ILE A O 1
ATOM 1859 N N . GLU A 1 230 ? -2.902 21.344 18.359 1 95.81 230 GLU A N 1
ATOM 1860 C CA . GLU A 1 230 ? -2.654 21.859 17.016 1 95.81 230 GLU A CA 1
ATOM 1861 C C . GLU A 1 230 ? -2.525 23.391 17.031 1 95.81 230 GLU A C 1
ATOM 1863 O O . GLU A 1 230 ? -1.721 23.953 16.281 1 95.81 230 GLU A O 1
ATOM 1868 N N . VAL A 1 231 ? -3.312 24.031 17.812 1 95.69 231 VAL A N 1
ATOM 1869 C CA . VAL A 1 231 ? -3.223 25.484 17.953 1 95.69 231 VAL A CA 1
ATOM 1870 C C . VAL A 1 231 ? -1.842 25.875 18.484 1 95.69 231 VAL A C 1
ATOM 1872 O O . VAL A 1 231 ? -1.233 26.828 18 1 95.69 231 VAL A O 1
ATOM 1875 N N . ARG A 1 232 ? -1.358 25.141 19.406 1 93.38 232 ARG A N 1
ATOM 1876 C CA . ARG A 1 232 ? -0.024 25.391 19.938 1 93.38 232 ARG A CA 1
ATOM 1877 C C . ARG A 1 232 ? 1.043 25.188 18.875 1 93.38 232 ARG A C 1
ATOM 1879 O O . ARG A 1 232 ? 2.002 25.953 18.797 1 93.38 232 ARG A O 1
ATOM 1886 N N . PHE A 1 233 ? 0.861 24.172 18.141 1 92.44 233 PHE A N 1
ATOM 1887 C CA . PHE A 1 233 ? 1.799 23.922 17.047 1 92.44 233 PHE A CA 1
ATOM 1888 C C . PHE A 1 233 ? 1.797 25.062 16.047 1 92.44 233 PHE A C 1
ATOM 1890 O O . PHE A 1 233 ? 2.854 25.484 15.57 1 92.44 233 PHE A O 1
ATOM 1897 N N . ALA A 1 234 ? 0.614 25.531 15.703 1 91.44 234 ALA A N 1
ATOM 1898 C CA . ALA A 1 234 ? 0.495 26.641 14.773 1 91.44 234 ALA A CA 1
ATOM 1899 C C . ALA A 1 234 ? 1.255 27.859 15.289 1 91.44 234 ALA A C 1
ATOM 1901 O O . ALA A 1 234 ? 1.943 28.547 14.523 1 91.44 234 ALA A O 1
ATOM 1902 N N . LYS A 1 235 ? 1.141 28.047 16.5 1 89.31 235 LYS A N 1
ATOM 1903 C CA . LYS A 1 235 ? 1.826 29.188 17.109 1 89.31 235 LYS A CA 1
ATOM 1904 C C . LYS A 1 235 ? 3.34 29.016 17.047 1 89.31 235 LYS A C 1
ATOM 1906 O O . LYS A 1 235 ? 4.07 29.969 16.781 1 89.31 235 LYS A O 1
ATOM 1911 N N . GLU A 1 236 ? 3.734 27.859 17.281 1 85.38 236 GLU A N 1
ATOM 1912 C CA . GLU A 1 236 ? 5.164 27.578 17.234 1 85.38 236 GLU A CA 1
ATOM 1913 C C . GLU A 1 236 ? 5.695 27.672 15.805 1 85.38 236 GLU A C 1
ATOM 1915 O O . GLU A 1 236 ? 6.84 28.078 15.586 1 85.38 236 GLU A O 1
ATOM 1920 N N . SER A 1 237 ? 4.926 27.281 14.883 1 86.06 237 SER A N 1
ATOM 1921 C CA . SER A 1 237 ? 5.324 27.297 13.477 1 86.06 237 SER A CA 1
ATOM 1922 C C . SER A 1 237 ? 5.344 28.719 12.93 1 86.06 237 SER A C 1
ATOM 1924 O O . SER A 1 237 ? 6.137 29.031 12.039 1 86.06 237 SER A O 1
ATOM 1926 N N . LEU A 1 238 ? 4.426 29.562 13.484 1 84.31 238 LEU A N 1
ATOM 1927 C CA . LEU A 1 238 ? 4.32 30.953 13.062 1 84.31 238 LEU A CA 1
ATOM 1928 C C . LEU A 1 238 ? 5.086 31.875 14.008 1 84.31 238 LEU A C 1
ATOM 1930 O O . LEU A 1 238 ? 4.488 32.75 14.656 1 84.31 238 LEU A O 1
ATOM 1934 N N . HIS A 1 239 ? 6.301 31.641 14.203 1 75.62 239 HIS A N 1
ATOM 1935 C CA . HIS A 1 239 ? 7.078 32.469 15.102 1 75.62 239 HIS A CA 1
ATOM 1936 C C . HIS A 1 239 ? 6.82 33.969 14.82 1 75.62 239 HIS A C 1
ATOM 1938 O O . HIS A 1 239 ? 6.738 34.781 15.7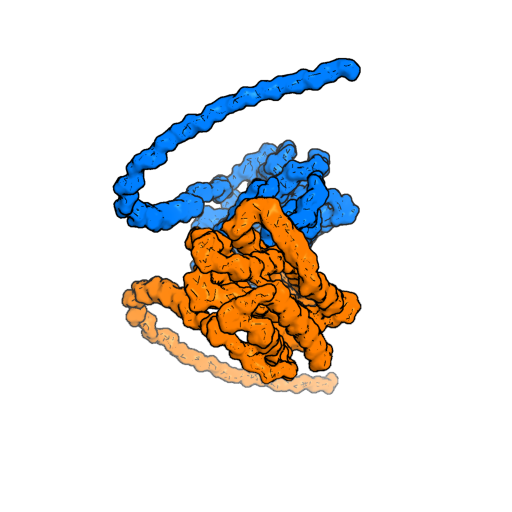5 1 75.62 239 HIS A O 1
ATOM 1944 N N . GLU A 1 240 ? 6.707 34.375 13.547 1 81.69 240 GLU A N 1
ATOM 1945 C CA . GLU A 1 240 ? 6.258 35.688 13.102 1 81.69 240 GLU A CA 1
ATOM 1946 C C . GLU A 1 240 ? 4.988 35.562 12.266 1 81.69 240 GLU A C 1
ATOM 1948 O O . GLU A 1 240 ? 4.836 34.656 11.477 1 81.69 240 GLU A O 1
ATOM 1953 N N . PRO A 1 241 ? 4.059 36.531 12.578 1 81.19 241 PRO A N 1
ATOM 1954 C CA . PRO A 1 241 ? 2.82 36.469 11.797 1 81.19 241 PRO A CA 1
ATOM 1955 C C . PRO A 1 241 ? 3.057 36.625 10.297 1 81.19 241 PRO A C 1
ATOM 1957 O O . PRO A 1 241 ? 3.961 37.375 9.891 1 81.19 241 PRO A O 1
ATOM 1960 N N . LEU A 1 242 ? 2.361 35.812 9.539 1 86.38 242 LEU A N 1
ATOM 1961 C CA . LEU A 1 242 ? 2.271 36.062 8.102 1 86.38 242 LEU A CA 1
ATOM 1962 C C . LEU A 1 242 ? 1.156 37.062 7.785 1 86.38 242 LEU A C 1
ATOM 1964 O O . LEU A 1 242 ? 0.169 37.125 8.523 1 86.38 242 LEU A O 1
ATOM 1968 N N . PRO A 1 243 ? 1.406 37.875 6.762 1 86.25 243 PRO A N 1
ATOM 1969 C CA . PRO A 1 243 ? 0.331 38.812 6.41 1 86.25 243 PRO A CA 1
ATOM 1970 C C . PRO A 1 243 ? -1.023 38.125 6.27 1 86.25 243 PRO A C 1
ATOM 1972 O O . PRO A 1 243 ? -1.17 37.188 5.457 1 86.25 243 PRO A O 1
ATOM 1975 N N . GLY A 1 244 ? -1.995 38.469 7.133 1 86.12 244 GLY A N 1
ATOM 1976 C CA . GLY A 1 244 ? -3.342 37.938 7.059 1 86.12 244 GLY A CA 1
ATOM 1977 C C . GLY A 1 244 ? -3.5 36.625 7.797 1 86.12 244 GLY A C 1
ATOM 1978 O O . GLY A 1 244 ? -4.559 36 7.734 1 86.12 244 GLY A O 1
ATOM 1979 N N . VAL A 1 245 ? -2.475 36.156 8.352 1 90.69 245 VAL A N 1
ATOM 1980 C CA . VAL A 1 245 ? -2.518 34.906 9.102 1 90.69 245 VAL A CA 1
ATOM 1981 C C . VAL A 1 245 ? -1.877 35.094 10.477 1 90.69 245 VAL A C 1
ATOM 1983 O O . VAL A 1 245 ? -0.667 34.938 10.633 1 90.69 245 VAL A O 1
ATOM 1986 N N . SER A 1 246 ? -2.707 35.438 11.438 1 89 246 SER A N 1
ATOM 1987 C CA . SER A 1 246 ? -2.24 35.594 12.812 1 89 246 SER A CA 1
ATOM 1988 C C . SER A 1 246 ? -2.426 34.312 13.617 1 89 246 SER A C 1
ATOM 1990 O O . SER A 1 246 ? -3.104 33.406 13.172 1 89 246 SER A O 1
ATOM 1992 N N . ALA A 1 247 ? -1.833 34.312 14.75 1 88.31 247 ALA A N 1
ATOM 1993 C CA . ALA A 1 247 ? -2.021 33.188 15.656 1 88.31 247 ALA A CA 1
ATOM 1994 C C . ALA A 1 247 ? -3.49 33 16.031 1 88.31 247 ALA A C 1
ATOM 1996 O O . ALA A 1 247 ? -3.979 31.891 16.188 1 88.31 247 ALA A O 1
ATOM 1997 N N . GLN A 1 248 ? -4.145 34.156 16.234 1 92 248 GLN A N 1
ATOM 1998 C CA . GLN A 1 248 ? -5.566 34.125 16.562 1 92 248 GLN A CA 1
ATOM 1999 C C . GLN A 1 248 ? -6.387 33.562 15.398 1 92 248 GLN A C 1
ATOM 2001 O O . GLN A 1 248 ? -7.332 32.812 15.609 1 92 248 GLN A O 1
ATOM 2006 N N . ASP A 1 249 ? -6.055 33.938 14.195 1 93.94 249 ASP A N 1
ATOM 2007 C CA . ASP A 1 249 ? -6.723 33.375 13.023 1 93.94 249 ASP A CA 1
ATOM 2008 C C . ASP A 1 249 ? -6.539 31.859 12.945 1 93.94 249 ASP A C 1
ATOM 2010 O O . ASP A 1 249 ? -7.484 31.141 12.641 1 93.94 249 ASP A O 1
ATOM 2014 N N . MET A 1 250 ? -5.383 31.453 13.203 1 93.81 250 MET A N 1
ATOM 2015 C CA . MET A 1 250 ? -5.078 30.031 13.148 1 93.81 250 MET A CA 1
ATOM 2016 C C . MET A 1 250 ? -5.863 29.266 14.219 1 93.81 250 MET A C 1
ATOM 2018 O O . MET A 1 250 ? -6.324 28.156 13.977 1 93.81 250 MET A O 1
ATOM 2022 N N . LEU A 1 251 ? -5.949 29.906 15.422 1 95.56 251 LEU A N 1
ATOM 2023 C CA . LEU A 1 251 ? -6.766 29.312 16.469 1 95.56 251 LEU A CA 1
ATOM 2024 C C . LEU A 1 251 ? -8.195 29.094 15.992 1 95.56 251 LEU A C 1
ATOM 2026 O O . LEU A 1 251 ? -8.75 28 16.156 1 95.56 251 LEU A O 1
ATOM 2030 N N . TYR A 1 252 ? -8.766 30.141 15.391 1 96.38 252 TYR A N 1
ATOM 2031 C CA . TYR A 1 252 ? -10.133 30.031 14.898 1 96.38 252 TYR A CA 1
ATOM 2032 C C . TYR A 1 252 ? -10.234 28.984 13.789 1 96.38 252 TYR A C 1
ATOM 2034 O O . TYR A 1 252 ? -11.203 28.234 13.727 1 96.38 252 TYR A O 1
ATOM 2042 N N . TYR A 1 253 ? -9.266 28.953 12.992 1 96.12 253 TYR A N 1
ATOM 2043 C CA . TYR A 1 253 ? -9.297 28 11.891 1 96.12 253 TYR A CA 1
ATOM 2044 C C . TYR A 1 253 ? -9.25 26.562 12.398 1 96.12 253 TYR A C 1
ATOM 2046 O O . TYR A 1 253 ? -10.031 25.719 11.969 1 96.12 253 TYR A O 1
ATOM 2054 N N . VAL A 1 254 ? -8.344 26.25 13.281 1 97 254 VAL A N 1
ATOM 2055 C CA . VAL A 1 254 ? -8.203 24.906 13.82 1 97 254 VAL A CA 1
ATOM 2056 C C . VAL A 1 254 ? -9.492 24.5 14.531 1 97 254 VAL A C 1
ATOM 2058 O O . VAL A 1 254 ? -9.953 23.359 14.398 1 97 254 VAL A O 1
ATOM 2061 N N . ARG A 1 255 ? -10.062 25.422 15.266 1 97.56 255 ARG A N 1
ATOM 2062 C CA . ARG A 1 255 ? -11.312 25.141 15.977 1 97.56 255 ARG A CA 1
ATOM 2063 C C . ARG A 1 255 ? -12.461 24.922 14.992 1 97.56 255 ARG A C 1
ATOM 2065 O O . ARG A 1 255 ? -13.344 24.109 15.234 1 97.56 255 ARG A O 1
ATOM 2072 N N . PHE A 1 256 ? -12.43 25.672 13.938 1 96.69 256 PHE A N 1
ATOM 2073 C CA . PHE A 1 256 ? -13.398 25.453 12.867 1 96.69 256 PHE A CA 1
ATOM 2074 C C . PHE A 1 256 ? -13.273 24.047 12.297 1 96.69 256 PHE A C 1
ATOM 2076 O O . PHE A 1 256 ? -14.273 23.344 12.133 1 96.69 256 PHE A O 1
ATOM 2083 N N . VAL A 1 257 ? -12.078 23.672 11.977 1 96.88 257 VAL A N 1
ATOM 2084 C CA . VAL A 1 257 ? -11.797 22.328 11.445 1 96.88 257 VAL A CA 1
ATOM 2085 C C . VAL A 1 257 ? -12.258 21.266 12.445 1 96.88 257 VAL A C 1
ATOM 2087 O O . VAL A 1 257 ? -12.844 20.266 12.055 1 96.88 257 VAL A O 1
ATOM 2090 N N . ALA A 1 258 ? -12.016 21.5 13.734 1 97.94 258 ALA A N 1
ATOM 2091 C CA . ALA A 1 258 ? -12.43 20.562 14.781 1 97.94 258 ALA A CA 1
ATOM 2092 C C . ALA A 1 258 ? -13.945 20.406 14.805 1 97.94 258 ALA A C 1
ATOM 2094 O O . ALA A 1 258 ? -14.453 19.297 14.938 1 97.94 258 ALA A O 1
ATOM 2095 N N . ASP A 1 259 ? -14.664 21.5 14.672 1 97.81 259 ASP A N 1
ATOM 2096 C CA . ASP A 1 259 ? -16.125 21.453 14.648 1 97.81 259 ASP A CA 1
ATOM 2097 C C . ASP A 1 259 ? -16.625 20.703 13.414 1 97.81 259 ASP A C 1
ATOM 2099 O O . ASP A 1 259 ? -17.594 19.953 13.492 1 97.81 259 ASP A O 1
ATOM 2103 N N . GLN A 1 260 ? -15.961 20.938 12.297 1 96.5 260 GLN A N 1
ATOM 2104 C CA . GLN A 1 260 ? -16.328 20.203 11.094 1 96.5 260 GLN A CA 1
ATOM 2105 C C . GLN A 1 260 ? -16.141 18.703 11.297 1 96.5 260 GLN A C 1
ATOM 2107 O O . GLN A 1 260 ? -16.969 17.891 10.844 1 96.5 260 GLN A O 1
ATOM 2112 N N . LEU A 1 261 ? -15.078 18.297 11.945 1 97.62 261 LEU A N 1
ATOM 2113 C CA . LEU A 1 261 ? -14.836 16.891 12.219 1 97.62 261 LEU A CA 1
ATOM 2114 C C . LEU A 1 261 ? -15.898 16.328 13.156 1 97.62 261 LEU A C 1
ATOM 2116 O O . LEU A 1 261 ? -16.406 15.227 12.922 1 97.62 261 LEU A O 1
ATOM 2120 N N . LEU A 1 262 ? -16.234 17.094 14.203 1 98.25 262 LEU A N 1
ATOM 2121 C CA . LEU A 1 262 ? -17.281 16.656 15.133 1 98.25 262 LEU A CA 1
ATOM 2122 C C . LEU A 1 262 ? -18.594 16.406 14.398 1 98.25 262 LEU A C 1
ATOM 2124 O O . LEU A 1 262 ? -19.234 15.375 14.617 1 98.25 262 LEU A O 1
ATOM 2128 N N . GLN A 1 263 ? -18.906 17.266 13.492 1 97.31 263 GLN A N 1
ATOM 2129 C CA . GLN A 1 263 ? -20.125 17.109 12.719 1 97.31 263 GLN A CA 1
ATOM 2130 C C . GLN A 1 263 ? -20.047 15.875 11.82 1 97.31 263 GLN A C 1
ATOM 2132 O O . GLN A 1 263 ? -21.016 15.102 11.734 1 97.31 263 GLN A O 1
ATOM 2137 N N . ALA A 1 264 ? -18.953 15.719 11.188 1 96.12 264 ALA A N 1
ATOM 2138 C CA . ALA A 1 264 ? -18.766 14.562 10.312 1 96.12 264 ALA A CA 1
ATOM 2139 C C . ALA A 1 264 ? -18.859 13.258 11.109 1 96.12 264 ALA A C 1
ATOM 2141 O O . ALA A 1 264 ? -19.328 12.242 10.586 1 96.12 264 ALA A O 1
ATOM 2142 N N . LEU A 1 265 ? -18.469 13.305 12.367 1 97.56 265 LEU A N 1
ATOM 2143 C CA . LEU A 1 265 ? -18.516 12.148 13.25 1 97.56 265 LEU A CA 1
ATOM 2144 C C . LEU A 1 265 ? -19.922 11.945 13.812 1 97.56 265 LEU A C 1
ATOM 2146 O O . LEU A 1 265 ? -20.219 10.906 14.406 1 97.56 265 LEU A O 1
ATOM 2150 N N . GLY A 1 266 ? -20.781 12.938 13.625 1 96.31 266 GLY A N 1
ATOM 2151 C CA . GLY A 1 266 ? -22.172 12.852 14.086 1 96.31 266 GLY A CA 1
ATOM 2152 C C . GLY A 1 266 ? -22.359 13.414 15.477 1 96.31 266 GLY A C 1
ATOM 2153 O O . GLY A 1 266 ? -23.297 13.031 16.188 1 96.31 266 GLY A O 1
ATOM 2154 N N . TYR A 1 267 ? -21.469 14.281 15.938 1 98.12 267 TYR A N 1
ATOM 2155 C CA . TYR A 1 267 ? -21.562 14.859 17.266 1 98.12 267 TYR A CA 1
ATOM 2156 C C . TYR A 1 267 ? -21.781 16.359 17.188 1 98.12 267 TYR A C 1
ATOM 2158 O O . TYR A 1 267 ? -21.656 16.969 16.125 1 98.12 267 TYR A O 1
ATOM 2166 N N . GLN A 1 268 ? -22.078 16.969 18.312 1 98.19 268 GLN A N 1
ATOM 2167 C CA . GLN A 1 268 ? -22.344 18.406 18.375 1 98.19 268 GLN A CA 1
ATOM 2168 C C . GLN A 1 268 ? -21.031 19.203 18.312 1 98.19 268 GLN A C 1
ATOM 2170 O O . GLN A 1 268 ? -20.031 18.797 18.906 1 98.19 268 GLN A O 1
ATOM 2175 N N . PRO A 1 269 ? -21.109 20.312 17.594 1 98.06 269 PRO A N 1
ATOM 2176 C CA . PRO A 1 269 ? -19.922 21.172 17.594 1 98.06 269 PRO A CA 1
ATOM 2177 C C . PRO A 1 269 ? -19.594 21.703 18.984 1 98.06 269 PRO A C 1
ATOM 2179 O O . PRO A 1 269 ? -20.469 21.797 19.844 1 98.06 269 PRO A O 1
ATOM 2182 N N . LEU A 1 270 ? -18.359 22.109 19.141 1 98.12 270 LEU A N 1
ATOM 2183 C CA . LEU A 1 270 ? -17.875 22.578 20.438 1 98.12 270 LEU A CA 1
ATOM 2184 C C . LEU A 1 270 ? -17.562 24.078 20.391 1 98.12 270 LEU A C 1
ATOM 2186 O O . LEU A 1 270 ? -17.844 24.797 21.344 1 98.12 270 LEU A O 1
ATOM 2190 N N . PHE A 1 271 ? -17.062 24.531 19.328 1 97.88 271 PHE A N 1
ATOM 2191 C CA . PHE A 1 271 ? -16.406 25.828 19.328 1 97.88 271 PHE A CA 1
ATOM 2192 C C . PHE A 1 271 ? -17.266 26.875 18.625 1 97.88 271 PHE A C 1
ATOM 2194 O O . PHE A 1 271 ? -17.203 28.062 18.953 1 97.88 271 PHE A O 1
ATOM 2201 N N . HIS A 1 272 ? -18 26.594 17.625 1 97.25 272 HIS A N 1
ATOM 2202 C CA . HIS A 1 272 ? -18.953 27.453 16.922 1 97.25 272 HIS A CA 1
ATOM 2203 C C . HIS A 1 272 ? -18.266 28.703 16.375 1 97.25 272 HIS A C 1
ATOM 2205 O O . HIS A 1 272 ? -18.734 29.828 16.625 1 97.25 272 HIS A O 1
ATOM 2211 N N . VAL A 1 273 ? -17.188 28.469 15.688 1 96.12 273 VAL A N 1
ATOM 2212 C CA . VAL A 1 273 ? -16.469 29.562 15.047 1 96.12 273 VAL A CA 1
ATOM 2213 C C . VAL A 1 273 ? -16.5 29.406 13.531 1 96.12 273 VAL A C 1
ATOM 2215 O O . VAL A 1 273 ? -16.812 28.312 13.031 1 96.12 273 VAL A O 1
ATOM 2218 N N . GLU A 1 274 ? -16.203 30.484 12.828 1 92.88 274 GLU A N 1
ATOM 2219 C CA . GLU A 1 274 ? -16.172 30.469 11.375 1 92.88 274 GLU A CA 1
ATOM 2220 C C . GLU A 1 274 ? -14.734 30.375 10.852 1 92.88 274 GLU A C 1
ATOM 2222 O O . GLU A 1 274 ? -13.789 30.672 11.578 1 92.88 274 GLU A O 1
ATOM 2227 N N . ASN A 1 275 ? -14.609 29.891 9.648 1 93.31 275 ASN A N 1
ATOM 2228 C CA . ASN A 1 275 ? -13.305 29.859 8.992 1 93.31 275 ASN A CA 1
ATOM 2229 C C . ASN A 1 275 ? -12.773 31.266 8.727 1 93.31 275 ASN A C 1
ATOM 2231 O O . ASN A 1 275 ? -13.367 32.031 7.957 1 93.31 275 ASN A O 1
ATOM 2235 N N . PRO A 1 276 ? -11.656 31.609 9.297 1 93.25 276 PRO A N 1
ATOM 2236 C CA . PRO A 1 276 ? -11.141 32.969 9.125 1 93.25 276 PRO A CA 1
ATOM 2237 C C . PRO A 1 276 ? -10.383 33.156 7.809 1 93.25 276 PRO A C 1
ATOM 2239 O O . PRO A 1 276 ? -10.047 34.281 7.438 1 93.25 276 PRO A O 1
ATOM 2242 N N . PHE A 1 277 ? -10.109 32.031 7.117 1 91.5 277 PHE A N 1
ATOM 2243 C CA . PHE A 1 277 ? -9.266 32.094 5.934 1 91.5 277 PHE A CA 1
ATOM 2244 C C . PHE A 1 277 ? -10.086 31.922 4.664 1 91.5 277 PHE A C 1
ATOM 2246 O O . PHE A 1 277 ? -10.422 30.812 4.273 1 91.5 277 PHE A O 1
ATOM 2253 N N . PRO A 1 278 ? -10.297 32.969 3.885 1 83.69 278 PRO A N 1
ATOM 2254 C CA . PRO A 1 278 ? -11.039 32.875 2.629 1 83.69 278 PRO A CA 1
ATOM 2255 C C . PRO A 1 278 ? -10.344 31.984 1.601 1 83.69 278 PRO A C 1
ATOM 2257 O O . PRO A 1 278 ? -11 31.312 0.801 1 83.69 278 PRO A O 1
ATOM 2260 N N . PHE A 1 279 ? -9.055 31.891 1.673 1 82.69 279 PHE A N 1
ATOM 2261 C CA . PHE A 1 279 ? -8.297 31.141 0.682 1 82.69 279 PHE A CA 1
ATOM 2262 C C . PHE A 1 279 ? -8.445 29.641 0.92 1 82.69 279 PHE A C 1
ATOM 2264 O O . PHE A 1 279 ? -8.109 28.828 0.051 1 82.69 279 PHE A O 1
ATOM 2271 N N . MET A 1 280 ? -8.812 29.219 2.076 1 81.69 280 MET A N 1
ATOM 2272 C CA . MET A 1 280 ? -9.047 27.812 2.361 1 81.69 280 MET A CA 1
ATOM 2273 C C . MET A 1 280 ? -10.391 27.359 1.8 1 81.69 280 MET A C 1
ATOM 2275 O O . MET A 1 280 ? -10.617 26.156 1.606 1 81.69 280 MET A O 1
ATOM 2279 N N . MET A 1 281 ? -11.305 28.203 1.716 1 61.62 281 MET A N 1
ATOM 2280 C CA . MET A 1 281 ? -12.633 27.906 1.2 1 61.62 281 MET A CA 1
ATOM 2281 C C . MET A 1 281 ? -12.578 27.578 -0.289 1 61.62 281 MET A C 1
ATOM 2283 O O . MET A 1 281 ? -13.398 26.797 -0.79 1 61.62 281 MET A O 1
ATOM 2287 N N . MET A 1 282 ? -11.656 28.062 -0.941 1 45.09 282 MET A N 1
ATOM 2288 C CA . MET A 1 282 ? -11.5 27.812 -2.371 1 45.09 282 MET A CA 1
ATOM 2289 C C . MET A 1 282 ? -10.945 26.406 -2.627 1 45.09 282 MET A C 1
ATOM 2291 O O . MET A 1 282 ? -11.188 25.828 -3.686 1 45.09 282 MET A O 1
ATOM 2295 N N . ILE A 1 283 ? -10.242 25.922 -1.683 1 44.25 283 ILE A N 1
ATOM 2296 C CA . ILE A 1 283 ? -9.562 24.625 -1.856 1 44.25 283 ILE A CA 1
ATOM 2297 C C . ILE A 1 283 ? -10.531 23.5 -1.542 1 44.25 283 ILE A C 1
ATOM 2299 O O . ILE A 1 283 ? -10.453 22.422 -2.139 1 44.25 283 ILE A O 1
ATOM 2303 N N . SER A 1 284 ? -11.273 23.656 -0.397 1 41.81 284 SER A N 1
ATOM 2304 C CA . SER A 1 284 ? -12.125 22.562 0.081 1 41.81 284 SER A CA 1
ATOM 2305 C C . SER A 1 284 ? -13.133 22.141 -0.985 1 41.81 284 SER A C 1
ATOM 2307 O O . SER A 1 284 ? -13.984 21.297 -0.735 1 41.81 284 SER A O 1
ATOM 2309 N N . MET A 1 285 ? -13.336 22.953 -1.832 1 32.97 285 MET A N 1
ATOM 2310 C CA . MET A 1 285 ? -14.344 22.469 -2.773 1 32.97 285 MET A CA 1
ATOM 2311 C C . MET A 1 285 ? -13.852 21.25 -3.531 1 32.97 285 MET A C 1
ATOM 2313 O O . MET A 1 285 ? -12.773 21.281 -4.129 1 32.97 285 MET A O 1
ATOM 2317 N N . PRO A 1 286 ? -14.234 20.234 -3.09 1 34.75 286 PRO A N 1
ATOM 2318 C CA . PRO A 1 286 ? -13.961 19.141 -4.02 1 34.75 286 PRO A CA 1
ATOM 2319 C C . PRO A 1 286 ? -13.906 19.594 -5.477 1 34.75 286 PRO A C 1
ATOM 2321 O O . PRO A 1 286 ? -14.75 20.391 -5.91 1 34.75 286 PRO A O 1
ATOM 2324 N N . SER A 1 287 ? -12.859 20.062 -6.035 1 29.86 287 SER A N 1
ATOM 2325 C CA . SER A 1 287 ? -13.055 19.969 -7.48 1 29.86 287 SER A CA 1
ATOM 2326 C C . SER A 1 287 ? -14 18.828 -7.84 1 29.86 287 SER A C 1
ATOM 2328 O O . SER A 1 287 ? -13.594 17.656 -7.875 1 29.86 287 SER A O 1
ATOM 2330 N N . ARG A 1 288 ? -14.961 18.625 -7.363 1 31.5 288 ARG A N 1
ATOM 2331 C CA . ARG A 1 288 ? -16.016 17.875 -8.031 1 31.5 288 ARG A CA 1
ATOM 2332 C C . ARG A 1 288 ? -15.984 18.109 -9.539 1 31.5 288 ARG A C 1
ATOM 2334 O O . ARG A 1 288 ? -16.875 17.641 -10.258 1 31.5 288 ARG A O 1
ATOM 2341 N N . VAL A 1 289 ? -15.578 19.219 -10.023 1 32.94 289 VAL A N 1
ATOM 2342 C CA . VAL A 1 289 ? -15.641 19.312 -11.484 1 32.94 289 VAL A CA 1
ATOM 2343 C C . VAL A 1 289 ? -14.836 18.188 -12.109 1 32.94 289 VAL A C 1
ATOM 2345 O O . VAL A 1 289 ? -15.344 17.438 -12.953 1 32.94 289 VAL A O 1
ATOM 2348 N N . ASN A 1 290 ? -13.367 18.453 -12.523 1 31.17 290 ASN A N 1
ATOM 2349 C CA . ASN A 1 290 ? -12.688 17.938 -13.711 1 31.17 290 ASN A CA 1
ATOM 2350 C C . ASN A 1 290 ? -12.211 16.5 -13.5 1 31.17 290 ASN A C 1
ATOM 2352 O O . ASN A 1 290 ? -11.633 15.898 -14.406 1 31.17 290 ASN A O 1
ATOM 2356 N N . PHE A 1 291 ? -11.891 16.141 -12.297 1 31.61 291 PHE A N 1
ATOM 2357 C CA . PHE A 1 291 ? -11.281 14.828 -12.492 1 31.61 291 PHE A CA 1
ATOM 2358 C C . PHE A 1 291 ? -12.336 13.805 -12.906 1 31.61 291 PHE A C 1
ATOM 2360 O O . PHE A 1 291 ? -12.094 12.984 -13.797 1 31.61 291 PHE A O 1
ATOM 2367 N N . PHE A 1 292 ? -13.477 13.844 -12.273 1 32.38 292 PHE A N 1
ATOM 2368 C CA . PHE A 1 292 ? -14.602 13.109 -12.844 1 32.38 292 PHE A CA 1
ATOM 2369 C C . PHE A 1 292 ? -15.078 13.758 -14.133 1 32.38 292 PHE A C 1
ATOM 2371 O O . PHE A 1 292 ? -15.469 13.062 -15.078 1 32.38 292 PHE A O 1
ATOM 2378 N N . GLU A 1 293 ? -15.156 15.062 -14.203 1 32.12 293 GLU A N 1
ATOM 2379 C CA . GLU A 1 293 ? -15.531 15.719 -15.453 1 32.12 293 GLU A CA 1
ATOM 2380 C C . GLU A 1 293 ? -14.375 15.711 -16.453 1 32.12 293 GLU A C 1
ATOM 2382 O O . GLU A 1 293 ? -14.594 15.625 -17.656 1 32.12 293 GLU A O 1
ATOM 2387 N N . ARG A 1 294 ? -13.148 15.844 -16.094 1 33.34 294 ARG A N 1
ATOM 2388 C CA . ARG A 1 294 ? -12.055 15.742 -17.062 1 33.34 294 ARG A CA 1
ATOM 2389 C C . ARG A 1 294 ? -11.891 14.305 -17.547 1 33.34 294 ARG A C 1
ATOM 2391 O O . ARG A 1 294 ? -11.641 14.07 -18.734 1 33.34 294 ARG A O 1
ATOM 2398 N N . GLN A 1 295 ? -11.945 13.359 -16.703 1 32.91 295 GLN A N 1
ATOM 2399 C CA . GLN A 1 295 ? -11.906 12 -17.234 1 32.91 295 GLN A CA 1
ATOM 2400 C C . GLN A 1 295 ? -13.195 11.664 -17.984 1 32.91 295 GLN A C 1
ATOM 2402 O O . GLN A 1 295 ? -13.18 10.891 -18.938 1 32.91 295 GLN A O 1
ATOM 2407 N N . ASN A 1 296 ? -14.242 12.195 -17.625 1 32.47 296 ASN A N 1
ATOM 2408 C CA . ASN A 1 296 ? -15.383 12.086 -18.516 1 32.47 296 ASN A CA 1
ATOM 2409 C C . ASN A 1 296 ? -15.188 12.922 -19.781 1 32.47 296 ASN A C 1
ATOM 2411 O O . ASN A 1 296 ? -15.609 12.523 -20.875 1 32.47 296 ASN A O 1
ATOM 2415 N N . SER A 1 297 ? -14.57 13.992 -19.641 1 32.53 297 SER A N 1
ATOM 2416 C CA . SER A 1 297 ? -14.367 14.766 -20.859 1 32.53 297 SER A CA 1
ATOM 2417 C C . SER A 1 297 ? -13.25 14.18 -21.703 1 32.53 297 SER A C 1
ATOM 2419 O O . SER A 1 297 ? -13.367 14.102 -22.938 1 32.53 297 SER A O 1
ATOM 2421 N N . GLU A 1 298 ? -12.164 13.844 -21.141 1 34.69 298 GLU A N 1
ATOM 2422 C CA . GLU A 1 298 ? -11.172 13.18 -21.984 1 34.69 298 GLU A CA 1
ATOM 2423 C C . GLU A 1 298 ? -11.586 11.75 -22.312 1 34.69 298 GLU A C 1
ATOM 2425 O O . GLU A 1 298 ? -11.328 11.266 -23.406 1 34.69 298 GLU A O 1
ATOM 2430 N N . TYR A 1 299 ? -12.297 11.117 -21.391 1 31.03 299 TYR A N 1
ATOM 2431 C CA . TYR A 1 299 ? -12.945 9.883 -21.812 1 31.03 299 TYR A CA 1
ATOM 2432 C C . TYR A 1 299 ? -14.195 10.172 -22.625 1 31.03 299 TYR A C 1
ATOM 2434 O O . TYR A 1 299 ? -14.586 9.375 -23.484 1 31.03 299 TYR A O 1
ATOM 2442 N N . ARG A 1 300 ? -14.93 11.227 -22.422 1 34.28 300 ARG A N 1
ATOM 2443 C CA . ARG A 1 300 ? -15.977 11.602 -23.375 1 34.28 300 ARG A CA 1
ATOM 2444 C C . ARG A 1 300 ? -15.383 12.094 -24.688 1 34.28 300 ARG A C 1
ATOM 2446 O O . ARG A 1 300 ? -15.953 11.867 -25.75 1 34.28 300 ARG A O 1
ATOM 2453 N N . LYS A 1 301 ? -14.383 12.766 -24.672 1 34 301 LYS A N 1
ATOM 2454 C CA . LYS A 1 301 ? -13.805 13.133 -25.969 1 34 301 LYS A CA 1
ATOM 2455 C C . LYS A 1 301 ? -13.266 11.898 -26.688 1 34 301 LYS A C 1
ATOM 2457 O O . LYS A 1 301 ? -13.375 11.797 -27.922 1 34 301 LYS A O 1
ATOM 2462 N N . ALA A 1 302 ? -12.773 11.008 -26.016 1 30.5 302 ALA A N 1
ATOM 2463 C CA . ALA A 1 302 ? -12.359 9.805 -26.734 1 30.5 302 ALA A CA 1
ATOM 2464 C C . ALA A 1 302 ? -13.562 8.969 -27.141 1 30.5 302 ALA A C 1
ATOM 2466 O O . ALA A 1 302 ? -13.578 8.391 -28.234 1 30.5 302 ALA A O 1
ATOM 2467 N N . ARG A 1 303 ? -14.633 8.961 -26.234 1 32.44 303 ARG A N 1
ATOM 2468 C CA . ARG A 1 303 ? -15.812 8.25 -26.703 1 32.44 303 ARG A CA 1
ATOM 2469 C C . ARG A 1 303 ? -16.578 9.078 -27.734 1 32.44 303 ARG A C 1
ATOM 2471 O O . ARG A 1 303 ? -17.344 8.531 -28.531 1 32.44 303 ARG A O 1
ATOM 2478 N N . ALA A 1 304 ? -16.562 10.375 -27.516 1 33.59 304 ALA A N 1
ATOM 2479 C CA . ALA A 1 304 ? -17.344 11.18 -28.438 1 33.59 304 ALA A CA 1
ATOM 2480 C C . ALA A 1 304 ? -16.781 11.102 -29.859 1 33.59 304 ALA A C 1
ATOM 2482 O O . ALA A 1 304 ? -17.516 11.195 -30.828 1 33.59 304 ALA A O 1
ATOM 2483 N N . ASN A 1 305 ? -15.484 11.07 -29.922 1 30.75 305 ASN A N 1
ATOM 2484 C CA . ASN A 1 305 ? -15.055 10.945 -31.312 1 30.75 305 ASN A CA 1
ATOM 2485 C C . ASN A 1 305 ? -15.43 9.578 -31.891 1 30.75 305 ASN A C 1
ATOM 2487 O O . ASN A 1 305 ? -15.445 9.406 -33.125 1 30.75 305 ASN A O 1
ATOM 2491 N N . HIS A 1 306 ? -15.414 8.539 -31 1 31.61 306 HIS A N 1
ATOM 2492 C CA . HIS A 1 306 ? -15.758 7.312 -31.703 1 31.61 306 HIS A CA 1
ATOM 2493 C C . HIS A 1 306 ? -17.266 7.195 -31.906 1 31.61 306 HIS A C 1
ATOM 2495 O O . HIS A 1 306 ? -17.734 6.254 -32.562 1 31.61 306 HIS A O 1
ATOM 2501 N N . GLY A 1 307 ? -18 7.895 -31.047 1 28.25 307 GLY A N 1
ATOM 2502 C CA . GLY A 1 307 ? -19.422 7.633 -31.188 1 28.25 307 GLY A CA 1
ATOM 2503 C C . GLY A 1 307 ? -20 8.133 -32.5 1 28.25 307 GLY A C 1
ATOM 2504 O O . GLY A 1 307 ? -21.203 7.996 -32.75 1 28.25 307 GLY A O 1
ATOM 2505 N N . ALA A 1 308 ? -19.406 9.078 -33 1 30.12 308 ALA A N 1
ATOM 2506 C CA . ALA A 1 308 ? -20.25 9.617 -34.062 1 30.12 308 ALA A CA 1
ATOM 2507 C C . ALA A 1 308 ? -20.484 8.578 -35.156 1 30.12 308 ALA A C 1
ATOM 2509 O O . ALA A 1 308 ? -21.219 8.836 -36.125 1 30.12 308 ALA A O 1
ATOM 2510 N N . VAL A 1 309 ? -19.594 7.566 -35.25 1 27.5 309 VAL A N 1
ATOM 2511 C CA . VAL A 1 309 ? -19.953 6.941 -36.531 1 27.5 309 VAL A CA 1
ATOM 2512 C C . VAL A 1 309 ? -21.266 6.168 -36.375 1 27.5 309 VAL A C 1
ATOM 2514 O O . VAL A 1 309 ? -22.188 6.324 -37.188 1 27.5 309 VAL A O 1
ATOM 2517 N N . ALA A 1 310 ? -21.172 4.93 -35.844 1 28.08 310 ALA A N 1
ATOM 2518 C CA . ALA A 1 310 ? -21.953 3.865 -36.469 1 28.08 310 ALA A CA 1
ATOM 2519 C C . ALA A 1 310 ? -23.359 3.797 -35.875 1 28.08 310 ALA A C 1
ATOM 2521 O O . ALA A 1 310 ? -24.125 2.885 -36.188 1 28.08 310 ALA A O 1
ATOM 2522 N N . ASP A 1 311 ? -23.75 4.5 -34.844 1 27.05 311 ASP A N 1
ATOM 2523 C CA . ASP A 1 311 ? -24.969 4.047 -34.156 1 27.05 311 ASP A CA 1
ATOM 2524 C C . ASP A 1 311 ? -26.172 4.129 -35.094 1 27.05 311 ASP A C 1
ATOM 2526 O O . ASP A 1 311 ? -27.312 4.004 -34.656 1 27.05 311 ASP A O 1
ATOM 2530 N N . GLU A 1 312 ? -26.094 4.504 -36.312 1 25.58 312 GLU A N 1
ATOM 2531 C CA . GLU A 1 312 ? -27.422 4.684 -36.906 1 25.58 312 GLU A CA 1
ATOM 2532 C C . GLU A 1 312 ? -28.219 3.387 -36.844 1 25.58 312 GLU A C 1
ATOM 2534 O O . GLU A 1 312 ? -29.422 3.41 -36.594 1 25.58 312 GLU A O 1
ATOM 2539 N N . GLU A 1 313 ? -27.797 2.283 -37.5 1 24.47 313 GLU A N 1
ATOM 2540 C CA . GLU A 1 313 ? -28.797 1.447 -38.156 1 24.47 313 GLU A CA 1
ATOM 2541 C C . GLU A 1 313 ? -29.484 0.51 -37.188 1 24.47 313 GLU A C 1
ATOM 2543 O O . GLU A 1 313 ? -30.641 0.129 -37.375 1 24.47 313 GLU A O 1
ATOM 2548 N N . LEU A 1 314 ? -28.719 -0.152 -36.281 1 23.38 314 LEU A N 1
ATOM 2549 C CA . LEU A 1 314 ? -29.297 -1.458 -35.969 1 23.38 314 LEU A CA 1
ATOM 2550 C C . LEU A 1 314 ? -30.375 -1.333 -34.906 1 23.38 314 LEU A C 1
ATOM 2552 O O . LEU A 1 314 ? -30.562 -2.234 -34.094 1 23.38 314 LEU A O 1
ATOM 2556 N N . CYS A 1 315 ? -31.031 -0.203 -34.719 1 22.53 315 CYS A N 1
ATOM 2557 C CA . CYS A 1 315 ? -32 -0.024 -33.625 1 22.53 315 CYS A CA 1
ATOM 2558 C C . CYS A 1 315 ? -33.188 -0.95 -33.812 1 22.53 315 CYS A C 1
ATOM 2560 O O . CYS A 1 315 ? -34.25 -0.745 -33.188 1 22.53 315 CYS A O 1
ATOM 2562 N N . VAL A 1 316 ? -33.25 -1.768 -34.938 1 19.78 316 VAL A N 1
ATOM 2563 C CA . VAL A 1 316 ? -34.625 -2.125 -35.25 1 19.78 316 VAL A CA 1
ATOM 2564 C C . VAL A 1 316 ? -35.281 -2.775 -34.031 1 19.78 316 VAL A C 1
ATOM 2566 O O . VAL A 1 316 ? -36.344 -2.307 -33.562 1 19.78 316 VAL A O 1
ATOM 2569 N N . ALA A 1 317 ? -35.906 -4.062 -34.219 1 20.12 317 ALA A N 1
ATOM 2570 C CA . ALA A 1 317 ? -37.25 -4.625 -34.156 1 20.12 317 ALA A CA 1
ATOM 2571 C C . ALA A 1 317 ? -37.5 -5.316 -32.844 1 20.12 317 ALA A C 1
ATOM 2573 O O . ALA A 1 317 ? -38.625 -5.734 -32.531 1 20.12 317 ALA A O 1
ATOM 2574 N N . ALA A 1 318 ? -36.469 -5.781 -32.062 1 21.48 318 ALA A N 1
ATOM 2575 C CA . ALA A 1 318 ? -36.906 -6.961 -31.328 1 21.48 318 ALA A CA 1
ATOM 2576 C C . ALA A 1 318 ? -37.781 -6.566 -30.125 1 21.48 318 ALA A C 1
ATOM 2578 O O . ALA A 1 318 ? -37.344 -6.703 -28.984 1 21.48 318 ALA A O 1
ATOM 2579 N N . SER A 1 319 ? -38.688 -5.566 -30.219 1 19.23 319 SER A N 1
ATOM 2580 C CA . SER A 1 319 ? -39.5 -5.086 -29.109 1 19.23 319 SER A CA 1
ATOM 2581 C C . SER A 1 319 ? -40.344 -6.207 -28.516 1 19.23 319 SER A C 1
ATOM 2583 O O . SER A 1 319 ? -41.125 -5.98 -27.578 1 19.23 319 SER A O 1
ATOM 2585 N N . ARG A 1 320 ? -40.625 -7.363 -29.234 1 20.25 320 ARG A N 1
ATOM 2586 C CA . ARG A 1 320 ? -41.969 -7.855 -28.875 1 20.25 320 ARG A CA 1
ATOM 2587 C C . ARG A 1 320 ? -42.031 -8.312 -27.422 1 20.25 320 ARG A C 1
ATOM 2589 O O . ARG A 1 320 ? -41.094 -8.977 -26.953 1 20.25 320 ARG A O 1
ATOM 2596 N N . SER A 1 321 ? -42.938 -7.727 -26.547 1 18.52 321 SER A N 1
ATOM 2597 C CA . SER A 1 321 ? -43.469 -7.617 -25.203 1 18.52 321 SER A CA 1
ATOM 2598 C C . SER A 1 321 ? -43.969 -8.969 -24.688 1 18.52 321 SER A C 1
ATOM 2600 O O . SER A 1 321 ? -44.969 -9.477 -25.172 1 18.52 321 SER A O 1
ATOM 2602 N N . HIS A 1 322 ? -43.156 -10.141 -24.734 1 20.12 322 HIS A N 1
ATOM 2603 C CA . HIS A 1 322 ? -43.938 -11.281 -24.266 1 20.12 322 HIS A CA 1
ATOM 2604 C C . HIS A 1 322 ? -44.5 -11.039 -22.875 1 20.12 322 HIS A C 1
ATOM 2606 O O . HIS A 1 322 ? -43.781 -10.578 -21.984 1 20.12 322 HIS A O 1
ATOM 2612 N N . THR A 1 323 ? -45.844 -10.938 -22.719 1 19.14 323 THR A N 1
ATOM 2613 C CA . THR A 1 323 ? -46.875 -10.734 -21.703 1 19.14 323 THR A CA 1
ATOM 2614 C C . THR A 1 323 ? -46.812 -11.828 -20.641 1 19.14 323 THR A C 1
ATOM 2616 O O . THR A 1 323 ? -47.156 -12.984 -20.922 1 19.14 323 THR A O 1
ATOM 2619 N N . PHE A 1 324 ? -45.688 -12.055 -19.938 1 19.27 324 PHE A N 1
ATOM 2620 C CA . PHE A 1 324 ? -45.781 -13.172 -19 1 19.27 324 PHE A CA 1
ATOM 2621 C C . PHE A 1 324 ? -46.875 -12.945 -17.969 1 19.27 324 PHE A C 1
ATOM 2623 O O . PHE A 1 324 ? -46.969 -11.875 -17.359 1 19.27 324 PHE A O 1
ATOM 2630 N N . THR A 1 325 ? -48 -13.703 -18.078 1 18.95 325 THR A N 1
ATOM 2631 C CA . THR A 1 325 ? -49.281 -13.812 -17.359 1 18.95 325 THR A CA 1
ATOM 2632 C C . THR A 1 325 ? -49.031 -14.125 -15.891 1 18.95 325 THR A C 1
ATOM 2634 O O . THR A 1 325 ? -48 -14.688 -15.531 1 18.95 325 THR A O 1
ATOM 2637 N N . ASP A 1 326 ? -49.938 -13.625 -14.938 1 18.56 326 ASP A N 1
ATOM 2638 C CA . ASP A 1 326 ? -50.25 -13.328 -13.547 1 18.56 326 ASP A CA 1
ATOM 2639 C C . ASP A 1 326 ? -50.562 -14.602 -12.766 1 18.56 326 ASP A C 1
ATOM 2641 O O . ASP A 1 326 ? -50.938 -14.547 -11.594 1 18.56 326 ASP A O 1
ATOM 2645 N N . GLY A 1 327 ? -49.875 -15.82 -12.945 1 19.83 327 GLY A N 1
ATOM 2646 C CA . GLY A 1 327 ? -50.688 -16.859 -12.336 1 19.83 327 GLY A CA 1
ATOM 2647 C C . GLY A 1 327 ? -50.906 -16.656 -10.844 1 19.83 327 GLY A C 1
ATOM 2648 O O . GLY A 1 327 ? -50.188 -15.898 -10.211 1 19.83 327 GLY A O 1
ATOM 2649 N N . PRO A 1 328 ? -52.062 -17.25 -10.227 1 19.61 328 PRO A N 1
ATOM 2650 C CA . PRO A 1 328 ? -52.906 -17.047 -9.039 1 19.61 328 PRO A CA 1
ATOM 2651 C C . PRO A 1 328 ? -52.188 -17.406 -7.742 1 19.61 328 PRO A C 1
ATOM 2653 O O . PRO A 1 328 ? -51.219 -18.172 -7.762 1 19.61 328 PRO A O 1
ATOM 2656 N N . VAL A 1 329 ? -52.375 -16.609 -6.656 1 20.17 329 VAL A N 1
ATOM 2657 C CA . VAL A 1 329 ? -52.062 -16.516 -5.234 1 20.17 329 VAL A CA 1
ATOM 2658 C C . VAL A 1 329 ? -52.719 -17.688 -4.488 1 20.17 329 VAL A C 1
ATOM 2660 O O . VAL A 1 329 ? -53.938 -17.766 -4.355 1 20.17 329 VAL A O 1
ATOM 2663 N N . ILE A 1 330 ? -52.469 -19.016 -4.742 1 18.39 330 ILE A N 1
ATOM 2664 C CA . ILE A 1 330 ? -53.281 -20.016 -4.051 1 18.39 330 ILE A CA 1
ATOM 2665 C C . ILE A 1 330 ? -53.062 -19.922 -2.545 1 18.39 330 ILE A C 1
ATOM 2667 O O . ILE A 1 330 ? -51.906 -19.875 -2.09 1 18.39 330 ILE A O 1
ATOM 2671 N N . GLY A 1 331 ? -54.125 -19.469 -1.723 1 18.34 331 GLY A N 1
ATOM 2672 C CA . GLY A 1 331 ? -54.531 -19.312 -0.33 1 18.34 331 GLY A CA 1
ATOM 2673 C C . GLY A 1 331 ? -54.531 -20.625 0.433 1 18.34 331 GLY A C 1
ATOM 2674 O O . GLY A 1 331 ? -54.969 -20.688 1.584 1 18.34 331 GLY A O 1
ATOM 2675 N N . ARG A 1 332 ? -53.75 -21.703 0.343 1 17.7 332 ARG A N 1
ATOM 2676 C CA . ARG A 1 332 ? -54.219 -22.875 1.079 1 17.7 332 ARG A CA 1
ATOM 2677 C C . ARG A 1 332 ? -54.188 -22.625 2.584 1 17.7 332 ARG A C 1
ATOM 2679 O O . ARG A 1 332 ? -53.156 -22.234 3.125 1 17.7 332 ARG A O 1
ATOM 2686 N N . ALA A 1 333 ? -55.469 -22.469 3.221 1 19.11 333 ALA A N 1
ATOM 2687 C CA . ALA A 1 333 ? -56.031 -22.5 4.582 1 19.11 333 ALA A CA 1
ATOM 2688 C C . ALA A 1 333 ? -55.719 -23.844 5.246 1 19.11 333 ALA A C 1
ATOM 2690 O O . ALA A 1 333 ? -56.188 -24.891 4.805 1 19.11 333 ALA A O 1
ATOM 2691 N N . PHE A 1 334 ? -54.5 -24.328 5.461 1 19.84 334 PHE A N 1
ATOM 2692 C CA . PHE A 1 334 ? -54.469 -25.547 6.266 1 19.84 334 PHE A CA 1
ATOM 2693 C C . PHE A 1 334 ? -55.25 -25.359 7.559 1 19.84 334 PHE A C 1
ATOM 2695 O O . PHE A 1 334 ? -55.031 -24.375 8.281 1 19.84 334 PHE A O 1
ATOM 2702 N N . SER A 1 335 ? -56.594 -25.875 7.57 1 19.36 335 SER A N 1
ATOM 2703 C CA . SER A 1 335 ? -57.656 -26.172 8.516 1 19.36 335 SER A CA 1
ATOM 2704 C C . SER A 1 335 ? -57.125 -26.859 9.766 1 19.36 335 SER A C 1
ATOM 2706 O O . SER A 1 335 ? -56.156 -27.625 9.695 1 19.36 335 SER A O 1
ATOM 2708 N N . PRO A 1 336 ? -57.938 -26.656 10.953 1 22.83 336 PRO A N 1
ATOM 2709 C CA . PRO A 1 336 ? -58.156 -26.891 12.383 1 22.83 336 PRO A CA 1
ATOM 2710 C C . PRO A 1 336 ? -58.469 -28.359 12.703 1 22.83 336 PRO A C 1
ATOM 2712 O O . PRO A 1 336 ? -58.406 -28.766 13.867 1 22.83 336 PRO A O 1
ATOM 2715 N N . ASN A 1 337 ? -58.375 -29.594 12.188 1 20.7 337 ASN A N 1
ATOM 2716 C CA . ASN A 1 337 ? -58.594 -30.406 13.391 1 20.7 337 ASN A CA 1
ATOM 2717 C C . ASN A 1 337 ? -57.406 -30.281 14.359 1 20.7 337 ASN A C 1
ATOM 2719 O O . ASN A 1 337 ? -56.25 -30.188 13.938 1 20.7 337 ASN A O 1
ATOM 2723 N N . MET B 1 1 ? 24.359 -6.285 9.711 1 31.69 1 MET B N 1
ATOM 2724 C CA . MET B 1 1 ? 23.688 -5.145 9.102 1 31.69 1 MET B CA 1
ATOM 2725 C C . MET B 1 1 ? 23.703 -3.939 10.039 1 31.69 1 MET B C 1
ATOM 2727 O O . MET B 1 1 ? 23.375 -4.062 11.227 1 31.69 1 MET B O 1
ATOM 2731 N N . SER B 1 2 ? 24.344 -2.932 9.812 1 35.31 2 SER B N 1
ATOM 2732 C CA . SER B 1 2 ? 24.641 -1.787 10.664 1 35.31 2 SER B CA 1
ATOM 2733 C C . SER B 1 2 ? 23.375 -1.227 11.297 1 35.31 2 SER B C 1
ATOM 2735 O O . SER B 1 2 ? 22.344 -1.112 10.633 1 35.31 2 SER B O 1
ATOM 2737 N N . THR B 1 3 ? 23.156 -1.315 12.672 1 42.41 3 THR B N 1
ATOM 2738 C CA . THR B 1 3 ? 22.281 -0.776 13.703 1 42.41 3 THR B CA 1
ATOM 2739 C C . THR B 1 3 ? 21.781 0.613 13.32 1 42.41 3 THR B C 1
ATOM 2741 O O . THR B 1 3 ? 20.781 1.094 13.859 1 42.41 3 THR B O 1
ATOM 2744 N N . ASN B 1 4 ? 22.5 1.268 12.414 1 46.84 4 ASN B N 1
ATOM 2745 C CA . ASN B 1 4 ? 22.469 2.713 12.219 1 46.84 4 ASN B CA 1
ATOM 2746 C C . ASN B 1 4 ? 21.281 3.135 11.359 1 46.84 4 ASN B C 1
ATOM 2748 O O . ASN B 1 4 ? 20.875 4.301 11.375 1 46.84 4 ASN B O 1
ATOM 2752 N N . ASP B 1 5 ? 20.656 2.158 10.648 1 57.16 5 ASP B N 1
ATOM 2753 C CA . ASP B 1 5 ? 19.594 2.547 9.719 1 57.16 5 ASP B CA 1
ATOM 2754 C C . ASP B 1 5 ? 18.281 2.773 10.461 1 57.16 5 ASP B C 1
ATOM 2756 O O . ASP B 1 5 ? 17.406 3.514 9.984 1 57.16 5 ASP B O 1
ATOM 2760 N N . CYS B 1 6 ? 18.234 2.207 11.703 1 55.09 6 CYS B N 1
ATOM 2761 C CA . CYS B 1 6 ? 16.953 2.203 12.406 1 55.09 6 CYS B CA 1
ATOM 2762 C C . CYS B 1 6 ? 16.625 3.592 12.945 1 55.09 6 CYS B C 1
ATOM 2764 O O . CYS B 1 6 ? 15.469 3.879 13.266 1 55.09 6 CYS B O 1
ATOM 2766 N N . ASP B 1 7 ? 17.531 4.453 12.805 1 66.06 7 ASP B N 1
ATOM 2767 C CA . ASP B 1 7 ? 17.281 5.738 13.438 1 66.06 7 ASP B CA 1
ATOM 2768 C C . ASP B 1 7 ? 17 6.824 12.398 1 66.06 7 ASP B C 1
ATOM 2770 O O . ASP B 1 7 ? 16.938 8.008 12.734 1 66.06 7 ASP B O 1
ATOM 2774 N N . ARG B 1 8 ? 16.812 6.301 11.141 1 78.19 8 ARG B N 1
ATOM 2775 C CA . ARG B 1 8 ? 16.594 7.312 10.109 1 78.19 8 ARG B CA 1
ATOM 2776 C C . ARG B 1 8 ? 15.18 7.871 10.172 1 78.19 8 ARG B C 1
ATOM 2778 O O . ARG B 1 8 ? 14.211 7.113 10.273 1 78.19 8 ARG B O 1
ATOM 2785 N N . LEU B 1 9 ? 15.156 9.188 10.086 1 73.88 9 LEU B N 1
ATOM 2786 C CA . LEU B 1 9 ? 13.859 9.859 10.133 1 73.88 9 LEU B CA 1
ATOM 2787 C C . LEU B 1 9 ? 13.336 10.125 8.727 1 73.88 9 LEU B C 1
ATOM 2789 O O . LEU B 1 9 ? 12.125 10.219 8.523 1 73.88 9 LEU B O 1
ATOM 2793 N N . VAL B 1 10 ? 14.344 10.195 7.848 1 81.94 10 VAL B N 1
ATOM 2794 C CA . VAL B 1 10 ? 13.977 10.523 6.477 1 81.94 10 VAL B CA 1
ATOM 2795 C C . VAL B 1 10 ? 14.672 9.57 5.508 1 81.94 10 VAL B C 1
ATOM 2797 O O . VAL B 1 10 ? 15.719 9.008 5.832 1 81.94 10 VAL B O 1
ATOM 2800 N N . ILE B 1 11 ? 14.156 9.422 4.336 1 88.31 11 ILE B N 1
ATOM 2801 C CA . ILE B 1 11 ? 14.625 8.414 3.395 1 88.31 11 ILE B CA 1
ATOM 2802 C C . ILE B 1 11 ? 15.867 8.922 2.66 1 88.31 11 ILE B C 1
ATOM 2804 O O . ILE B 1 11 ? 16.734 8.141 2.281 1 88.31 11 ILE B O 1
ATOM 2808 N N . PHE B 1 12 ? 15.969 10.25 2.541 1 86.88 12 PHE B N 1
ATOM 2809 C CA . PHE B 1 12 ? 17.125 10.766 1.825 1 86.88 12 PHE B CA 1
ATOM 2810 C C . PHE B 1 12 ? 18.203 11.219 2.801 1 86.88 12 PHE B C 1
ATOM 2812 O O . PHE B 1 12 ? 17.906 11.828 3.83 1 86.88 12 PHE B O 1
ATOM 2819 N N . PRO B 1 13 ? 19.375 10.922 2.564 1 88.81 13 PRO B N 1
ATOM 2820 C CA . PRO B 1 13 ? 19.875 10.289 1.344 1 88.81 13 PRO B CA 1
ATOM 2821 C C . PRO B 1 13 ? 19.656 8.781 1.321 1 88.81 13 PRO B C 1
ATOM 2823 O O . PRO B 1 13 ? 19.656 8.133 2.373 1 88.81 13 PRO B O 1
ATOM 2826 N N . ILE B 1 14 ? 19.594 8.297 0.132 1 92.56 14 ILE B N 1
ATOM 2827 C CA . ILE B 1 14 ? 19.406 6.863 -0.039 1 92.56 14 ILE B CA 1
ATOM 2828 C C . ILE B 1 14 ? 20.672 6.121 0.351 1 92.56 14 ILE B C 1
ATOM 2830 O O . ILE B 1 14 ? 21.781 6.488 -0.081 1 92.56 14 ILE B O 1
ATOM 2834 N N . ARG B 1 15 ? 20.547 5.066 1.11 1 92.62 15 ARG B N 1
ATOM 2835 C CA . ARG B 1 15 ? 21.688 4.297 1.567 1 92.62 15 ARG B CA 1
ATOM 2836 C C . ARG B 1 15 ? 21.812 2.979 0.811 1 92.62 15 ARG B C 1
ATOM 2838 O O . ARG B 1 15 ? 22.906 2.49 0.565 1 92.62 15 ARG B O 1
ATOM 2845 N N . HIS B 1 16 ? 20.719 2.371 0.49 1 95.31 16 HIS B N 1
ATOM 2846 C CA . HIS B 1 16 ? 20.656 1.124 -0.263 1 95.31 16 HIS B CA 1
ATOM 2847 C C . HIS B 1 16 ? 20.031 1.344 -1.64 1 95.31 16 HIS B C 1
ATOM 2849 O O . HIS B 1 16 ? 18.859 1.021 -1.859 1 95.31 16 HIS B O 1
ATOM 2855 N N . ARG B 1 17 ? 20.812 1.668 -2.543 1 95.94 17 ARG B N 1
ATOM 2856 C CA . ARG B 1 17 ? 20.406 2.164 -3.852 1 95.94 17 ARG B CA 1
ATOM 2857 C C . ARG B 1 17 ? 19.688 1.077 -4.648 1 95.94 17 ARG B C 1
ATOM 2859 O O . ARG B 1 17 ? 18.703 1.352 -5.344 1 95.94 17 ARG B O 1
ATOM 2866 N N . THR B 1 18 ? 20.203 -0.117 -4.559 1 96.38 18 THR B N 1
ATOM 2867 C CA . THR B 1 18 ? 19.578 -1.213 -5.293 1 96.38 18 THR B CA 1
ATOM 2868 C C . THR B 1 18 ? 18.141 -1.436 -4.82 1 96.38 18 THR B C 1
ATOM 2870 O O . THR B 1 18 ? 17.234 -1.588 -5.637 1 96.38 18 THR B O 1
ATOM 2873 N N . LEU B 1 19 ? 17.953 -1.43 -3.471 1 96.94 19 LEU B N 1
ATOM 2874 C CA . LEU B 1 19 ? 16.609 -1.604 -2.922 1 96.94 19 LEU B CA 1
ATOM 2875 C C . LEU B 1 19 ? 15.695 -0.45 -3.33 1 96.94 19 LEU B C 1
ATOM 2877 O O . LEU B 1 19 ? 14.531 -0.663 -3.66 1 96.94 19 LEU B O 1
ATOM 2881 N N . TRP B 1 20 ? 16.234 0.682 -3.303 1 96.75 20 TRP B N 1
ATOM 2882 C CA . TRP B 1 20 ? 15.445 1.852 -3.674 1 96.75 20 TRP B CA 1
ATOM 2883 C C . TRP B 1 20 ? 15.039 1.793 -5.145 1 96.75 20 TRP B C 1
ATOM 2885 O O . TRP B 1 20 ? 13.898 2.096 -5.492 1 96.75 20 TRP B O 1
ATOM 2895 N N . ARG B 1 21 ? 15.938 1.43 -6.031 1 96.94 21 ARG B N 1
ATOM 2896 C CA . ARG B 1 21 ? 15.633 1.293 -7.453 1 96.94 21 ARG B CA 1
ATOM 2897 C C . ARG B 1 21 ? 14.508 0.291 -7.684 1 96.94 21 ARG B C 1
ATOM 2899 O O . ARG B 1 21 ? 13.656 0.493 -8.547 1 96.94 21 ARG B O 1
ATOM 2906 N N . MET B 1 22 ? 14.523 -0.715 -6.93 1 97.06 22 MET B N 1
ATOM 2907 C CA . MET B 1 22 ? 13.477 -1.718 -7.062 1 97.06 22 MET B CA 1
ATOM 2908 C C . MET B 1 22 ? 12.133 -1.159 -6.602 1 97.06 22 MET B C 1
ATOM 2910 O O . MET B 1 22 ? 11.094 -1.455 -7.195 1 97.06 22 MET B O 1
ATOM 2914 N N . TYR B 1 23 ? 12.203 -0.371 -5.484 1 96.88 23 TYR B N 1
ATOM 2915 C CA . TYR B 1 23 ? 10.992 0.32 -5.062 1 96.88 23 TYR B CA 1
ATOM 2916 C C . TYR B 1 23 ? 10.469 1.229 -6.168 1 96.88 23 TYR B C 1
ATOM 2918 O O . TYR B 1 23 ? 9.281 1.221 -6.48 1 96.88 23 TYR B O 1
ATOM 2926 N N . GLU B 1 24 ? 11.336 1.949 -6.777 1 94.31 24 GLU B N 1
ATOM 2927 C CA . GLU B 1 24 ? 10.953 2.844 -7.863 1 94.31 24 GLU B CA 1
ATOM 2928 C C . GLU B 1 24 ? 10.375 2.062 -9.039 1 94.31 24 GLU B C 1
ATOM 2930 O O . GLU B 1 24 ? 9.383 2.479 -9.641 1 94.31 24 GLU B O 1
ATOM 2935 N N . GLN B 1 25 ? 10.945 0.97 -9.352 1 94.88 25 GLN B N 1
ATOM 2936 C CA . GLN B 1 25 ? 10.438 0.111 -10.414 1 94.88 25 GLN B CA 1
ATOM 2937 C C . GLN B 1 25 ? 9.023 -0.379 -10.102 1 94.88 25 GLN B C 1
ATOM 2939 O O . GLN B 1 25 ? 8.148 -0.373 -10.969 1 94.88 25 GLN B O 1
ATOM 2944 N N . ALA B 1 26 ? 8.82 -0.822 -8.883 1 95.19 26 ALA B N 1
ATOM 2945 C CA . ALA B 1 26 ? 7.5 -1.286 -8.453 1 95.19 26 ALA B CA 1
ATOM 2946 C C . ALA B 1 26 ? 6.453 -0.185 -8.609 1 95.19 26 ALA B C 1
ATOM 2948 O O . ALA B 1 26 ? 5.375 -0.417 -9.156 1 95.19 26 ALA B O 1
ATOM 2949 N N . ARG B 1 27 ? 6.805 0.953 -8.141 1 92.12 27 ARG B N 1
ATOM 2950 C CA . ARG B 1 27 ? 5.875 2.076 -8.172 1 92.12 27 ARG B CA 1
ATOM 2951 C C . ARG B 1 27 ? 5.531 2.455 -9.609 1 92.12 27 ARG B C 1
ATOM 2953 O O . ARG B 1 27 ? 4.383 2.777 -9.914 1 92.12 27 ARG B O 1
ATOM 2960 N N . GLU B 1 28 ? 6.457 2.389 -10.492 1 89.5 28 GLU B N 1
ATOM 2961 C CA . GLU B 1 28 ? 6.258 2.756 -11.891 1 89.5 28 GLU B CA 1
ATOM 2962 C C . GLU B 1 28 ? 5.434 1.702 -12.625 1 89.5 28 GLU B C 1
ATOM 2964 O O . GLU B 1 28 ? 4.875 1.974 -13.688 1 89.5 28 GLU B O 1
ATOM 2969 N N . SER B 1 29 ? 5.371 0.562 -12.047 1 90.88 29 SER B N 1
ATOM 2970 C CA . SER B 1 29 ? 4.648 -0.538 -12.68 1 90.88 29 SER B CA 1
ATOM 2971 C C . SER B 1 29 ? 3.227 -0.65 -12.141 1 90.88 29 SER B C 1
ATOM 2973 O O . SER B 1 29 ? 2.555 -1.66 -12.352 1 90.88 29 SER B O 1
ATOM 2975 N N . PHE B 1 30 ? 2.797 0.357 -11.438 1 92.5 30 PHE B N 1
ATOM 2976 C CA . PHE B 1 30 ? 1.47 0.356 -10.836 1 92.5 30 PHE B CA 1
ATOM 2977 C C . PHE B 1 30 ? 0.395 0.152 -11.898 1 92.5 30 PHE B C 1
ATOM 2979 O O . PHE B 1 30 ? 0.512 0.662 -13.016 1 92.5 30 PHE B O 1
ATOM 2986 N N . TRP B 1 31 ? -0.604 -0.633 -11.586 1 94.38 31 TRP B N 1
ATOM 2987 C CA . TRP B 1 31 ? -1.76 -0.853 -12.453 1 94.38 31 TRP B CA 1
ATOM 2988 C C . TRP B 1 31 ? -3.021 -1.078 -11.625 1 94.38 31 TRP B C 1
ATOM 2990 O O . TRP B 1 31 ? -2.947 -1.321 -10.422 1 94.38 31 TRP B O 1
ATOM 3000 N N . LEU B 1 32 ? -4.207 -0.879 -12.25 1 93.81 32 LEU B N 1
ATOM 3001 C CA . LEU B 1 32 ? -5.504 -1.044 -11.602 1 93.81 32 LEU B CA 1
ATOM 3002 C C . LEU B 1 32 ? -6.312 -2.146 -12.281 1 93.81 32 LEU B C 1
ATOM 3004 O O . LEU B 1 32 ? -6.16 -2.387 -13.477 1 93.81 32 LEU B O 1
ATOM 3008 N N . PRO B 1 33 ? -7.168 -2.812 -11.477 1 94.81 33 PRO B N 1
ATOM 3009 C CA . PRO B 1 33 ? -8.008 -3.85 -12.078 1 94.81 33 PRO B CA 1
ATOM 3010 C C . PRO B 1 33 ? -8.836 -3.336 -13.25 1 94.81 33 PRO B C 1
ATOM 3012 O O . PRO B 1 33 ? -9.148 -4.094 -14.172 1 94.81 33 PRO B O 1
ATOM 3015 N N . SER B 1 34 ? -9.133 -2.055 -13.266 1 92.62 34 SER B N 1
ATOM 3016 C CA . SER B 1 34 ? -9.969 -1.462 -14.297 1 92.62 34 SER B CA 1
ATOM 3017 C C . SER B 1 34 ? -9.273 -1.474 -15.656 1 92.62 34 SER B C 1
ATOM 3019 O O . SER B 1 34 ? -9.906 -1.263 -16.688 1 92.62 34 SER B O 1
ATOM 3021 N N . GLU B 1 35 ? -8.008 -1.7 -15.656 1 93.56 35 GLU B N 1
ATOM 3022 C CA . GLU B 1 35 ? -7.246 -1.758 -16.906 1 93.56 35 GLU B CA 1
ATOM 3023 C C . GLU B 1 35 ? -7.473 -3.08 -17.625 1 93.56 35 GLU B C 1
ATOM 3025 O O . GLU B 1 35 ? -7.109 -3.225 -18.797 1 93.56 35 GLU B O 1
ATOM 3030 N N . VAL B 1 36 ? -8.062 -4.051 -16.984 1 96.25 36 VAL B N 1
ATOM 3031 C CA . VAL B 1 36 ? -8.312 -5.371 -17.547 1 96.25 36 VAL B CA 1
ATOM 3032 C C . VAL B 1 36 ? -9.719 -5.422 -18.141 1 96.25 36 VAL B C 1
ATOM 3034 O O . VAL B 1 36 ? -10.711 -5.27 -17.422 1 96.25 36 VAL B O 1
ATOM 3037 N N . ASN B 1 37 ? -9.781 -5.609 -19.438 1 96.94 37 ASN B N 1
ATOM 3038 C CA . ASN B 1 37 ? -11.062 -5.754 -20.125 1 96.94 37 ASN B CA 1
ATOM 3039 C C . ASN B 1 37 ? -11.445 -7.219 -20.297 1 96.94 37 ASN B C 1
ATOM 3041 O O . ASN B 1 37 ? -10.727 -7.98 -20.953 1 96.94 37 ASN B O 1
ATOM 3045 N N . LEU B 1 38 ? -12.617 -7.633 -19.797 1 97.56 38 LEU B N 1
ATOM 3046 C CA . LEU B 1 38 ? -12.977 -9.047 -19.781 1 97.56 38 LEU B CA 1
ATOM 3047 C C . LEU B 1 38 ? -14.172 -9.32 -20.688 1 97.56 38 LEU B C 1
ATOM 3049 O O . LEU B 1 38 ? -14.734 -10.422 -20.672 1 97.56 38 LEU B O 1
ATOM 3053 N N . ALA B 1 39 ? -14.547 -8.367 -21.484 1 96.25 39 ALA B N 1
ATOM 3054 C CA . ALA B 1 39 ? -15.719 -8.531 -22.344 1 96.25 39 ALA B CA 1
ATOM 3055 C C . ALA B 1 39 ? -15.562 -9.719 -23.281 1 96.25 39 ALA B C 1
ATOM 3057 O O . ALA B 1 39 ? -16.438 -10.578 -23.359 1 96.25 39 ALA B O 1
ATOM 3058 N N . THR B 1 40 ? -14.508 -9.797 -24 1 97.56 40 THR B N 1
ATOM 3059 C CA . THR B 1 40 ? -14.227 -10.906 -24.906 1 97.56 40 THR B CA 1
ATOM 3060 C C . THR B 1 40 ? -14.078 -12.211 -24.141 1 97.56 40 THR B C 1
ATOM 3062 O O . THR B 1 40 ? -14.492 -13.266 -24.609 1 97.56 40 THR B O 1
ATOM 3065 N N . ASP B 1 41 ? -13.508 -12.164 -22.984 1 98.25 41 ASP B N 1
ATOM 3066 C CA . ASP B 1 41 ? -13.266 -13.352 -22.172 1 98.25 41 ASP B CA 1
ATOM 3067 C C . ASP B 1 41 ? -14.578 -14.039 -21.797 1 98.25 41 ASP B C 1
ATOM 3069 O O . ASP B 1 41 ? -14.656 -15.273 -21.781 1 98.25 41 ASP B O 1
ATOM 3073 N N . SER B 1 42 ? -15.539 -13.219 -21.484 1 96.19 42 SER B N 1
ATOM 3074 C CA . SER B 1 42 ? -16.844 -13.773 -21.125 1 96.19 42 SER B CA 1
ATOM 3075 C C . SER B 1 42 ? -17.438 -14.594 -22.25 1 96.19 42 SER B C 1
ATOM 3077 O O . SER B 1 42 ? -18.031 -15.641 -22.016 1 96.19 42 SER B O 1
ATOM 3079 N N . VAL B 1 43 ? -17.281 -14.156 -23.391 1 96.94 43 VAL B N 1
ATOM 3080 C CA . VAL B 1 43 ? -17.812 -14.844 -24.578 1 96.94 43 VAL B CA 1
ATOM 3081 C C . VAL B 1 43 ? -17 -16.094 -24.859 1 96.94 43 VAL B C 1
ATOM 3083 O O . VAL B 1 43 ? -17.547 -17.188 -25.031 1 96.94 43 VAL B O 1
ATOM 3086 N N . GLU B 1 44 ? -15.68 -16 -24.844 1 97.75 44 GLU B N 1
ATOM 3087 C CA . GLU B 1 44 ? -14.797 -17.125 -25.156 1 97.75 44 GLU B CA 1
ATOM 3088 C C . GLU B 1 44 ? -14.914 -18.234 -24.109 1 97.75 44 GLU B C 1
ATOM 3090 O O . GLU B 1 44 ? -14.797 -19.422 -24.438 1 97.75 44 GLU B O 1
ATOM 3095 N N . TRP B 1 45 ? -15.133 -17.828 -22.906 1 96.75 45 TRP B N 1
ATOM 3096 C CA . TRP B 1 45 ? -15.312 -18.766 -21.812 1 96.75 45 TRP B CA 1
ATOM 3097 C C . TRP B 1 45 ? -16.469 -19.734 -22.094 1 96.75 45 TRP B C 1
ATOM 3099 O O . TRP B 1 45 ? -16.359 -20.938 -21.859 1 96.75 45 TRP B O 1
ATOM 3109 N N . LYS B 1 46 ? -17.438 -19.234 -22.75 1 94.69 46 LYS B N 1
ATOM 3110 C CA . LYS B 1 46 ? -18.641 -20.016 -23.016 1 94.69 46 LYS B CA 1
ATOM 3111 C C . LYS B 1 46 ? -18.547 -20.734 -24.344 1 94.69 46 LYS B C 1
ATOM 3113 O O . LYS B 1 46 ? -19.141 -21.812 -24.516 1 94.69 46 LYS B O 1
ATOM 3118 N N . THR B 1 47 ? -17.75 -20.219 -25.219 1 97.12 47 THR B N 1
ATOM 3119 C CA . THR B 1 47 ? -17.922 -20.688 -26.578 1 97.12 47 THR B CA 1
ATOM 3120 C C . THR B 1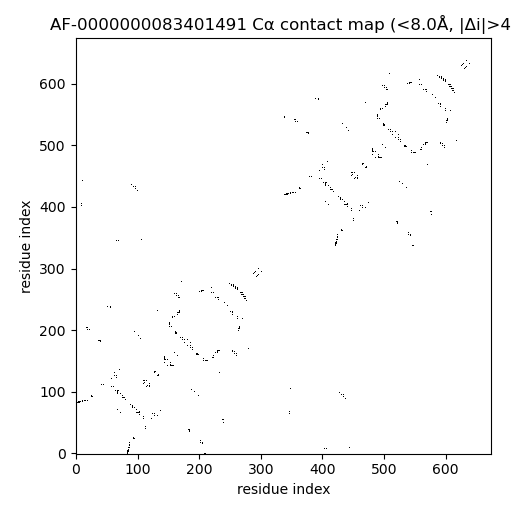 47 ? -16.688 -21.438 -27.062 1 97.12 47 THR B C 1
ATOM 3122 O O . THR B 1 47 ? -16.766 -22.25 -27.984 1 97.12 47 THR B O 1
ATOM 3125 N N . LYS B 1 48 ? -15.57 -21.203 -26.453 1 97.06 48 LYS B N 1
ATOM 3126 C CA . LYS B 1 48 ? -14.352 -21.688 -27.094 1 97.06 48 LYS B CA 1
ATOM 3127 C C . LYS B 1 48 ? -13.641 -22.703 -26.219 1 97.06 48 LYS B C 1
ATOM 3129 O O . LYS B 1 48 ? -12.773 -23.438 -26.703 1 97.06 48 LYS B O 1
ATOM 3134 N N . LEU B 1 49 ? -13.953 -22.766 -24.984 1 96 49 LEU B N 1
ATOM 3135 C CA . LEU B 1 49 ? -13.203 -23.625 -24.078 1 96 49 LEU B CA 1
ATOM 3136 C C . LEU B 1 49 ? -13.922 -24.969 -23.891 1 96 49 LEU B C 1
ATOM 3138 O O . LEU B 1 49 ? -15.148 -25.016 -23.828 1 96 49 LEU B O 1
ATOM 3142 N N . THR B 1 50 ? -13.102 -25.984 -23.75 1 93.5 50 THR B N 1
ATOM 3143 C CA . THR B 1 50 ? -13.641 -27.281 -23.359 1 93.5 50 THR B CA 1
ATOM 3144 C C . THR B 1 50 ? -13.914 -27.312 -21.844 1 93.5 50 THR B C 1
ATOM 3146 O O . THR B 1 50 ? -13.438 -26.453 -21.109 1 93.5 50 THR B O 1
ATOM 3149 N N . ASP B 1 51 ? -14.641 -28.344 -21.391 1 90.12 51 ASP B N 1
ATOM 3150 C CA . ASP B 1 51 ? -14.93 -28.484 -19.969 1 90.12 51 ASP B CA 1
ATOM 3151 C C . ASP B 1 51 ? -13.648 -28.703 -19.156 1 90.12 51 ASP B C 1
ATOM 3153 O O . ASP B 1 51 ? -13.516 -28.172 -18.047 1 90.12 51 ASP B O 1
ATOM 3157 N N . ALA B 1 52 ? -12.75 -29.469 -19.719 1 88.5 52 ALA B N 1
ATOM 3158 C CA . ALA B 1 52 ? -11.484 -29.734 -19.047 1 88.5 52 ALA B CA 1
ATOM 3159 C C . ALA B 1 52 ? -10.672 -28.453 -18.891 1 88.5 52 ALA B C 1
ATOM 3161 O O . ALA B 1 52 ? -10.078 -28.203 -17.844 1 88.5 52 ALA B O 1
ATOM 3162 N N . GLU B 1 53 ? -10.664 -27.641 -19.953 1 92.69 53 GLU B N 1
ATOM 3163 C CA . GLU B 1 53 ? -9.945 -26.359 -19.906 1 92.69 53 GLU B CA 1
ATOM 3164 C C . GLU B 1 53 ? -10.562 -25.406 -18.891 1 92.69 53 GLU B C 1
ATOM 3166 O O . GLU B 1 53 ? -9.852 -24.781 -18.109 1 92.69 53 GLU B O 1
ATOM 3171 N N . ARG B 1 54 ? -11.852 -25.328 -18.859 1 91.94 54 ARG B N 1
ATOM 3172 C CA . ARG B 1 54 ? -12.555 -24.484 -17.906 1 91.94 54 ARG B CA 1
ATOM 3173 C C . ARG B 1 54 ? -12.266 -24.938 -16.469 1 91.94 54 ARG B C 1
ATOM 3175 O O . ARG B 1 54 ? -12.047 -24.109 -15.586 1 91.94 54 ARG B O 1
ATOM 3182 N N . HIS B 1 55 ? -12.289 -26.203 -16.328 1 87.31 55 HIS B N 1
ATOM 3183 C CA . HIS B 1 55 ? -12.031 -26.734 -14.992 1 87.31 55 HIS B CA 1
ATOM 3184 C C . HIS B 1 55 ? -10.633 -26.375 -14.516 1 87.31 55 HIS B C 1
ATOM 3186 O O . HIS B 1 55 ? -10.453 -25.953 -13.375 1 87.31 55 HIS B O 1
ATOM 3192 N N . SER B 1 56 ? -9.648 -26.578 -15.352 1 88.75 56 SER B N 1
ATOM 3193 C CA . SER B 1 56 ? -8.266 -26.25 -15 1 88.75 56 SER B CA 1
ATOM 3194 C C . SER B 1 56 ? -8.125 -24.781 -14.602 1 88.75 56 SER B C 1
ATOM 3196 O O . SER B 1 56 ? -7.477 -24.453 -13.609 1 88.75 56 SER B O 1
ATOM 3198 N N . LEU B 1 57 ? -8.781 -23.938 -15.336 1 92.31 57 LEU B N 1
ATOM 3199 C CA . LEU B 1 57 ? -8.695 -22.5 -15.07 1 92.31 57 LEU B CA 1
ATOM 3200 C C . LEU B 1 57 ? -9.406 -22.141 -13.773 1 92.31 57 LEU B C 1
ATOM 3202 O O . LEU B 1 57 ? -8.945 -21.281 -13.016 1 92.31 57 LEU B O 1
ATOM 3206 N N . LEU B 1 58 ? -10.461 -22.797 -13.57 1 88.75 58 LEU B N 1
ATOM 3207 C CA . LEU B 1 58 ? -11.211 -22.5 -12.352 1 88.75 58 LEU B CA 1
ATOM 3208 C C . LEU B 1 58 ? -10.43 -22.922 -11.117 1 88.75 58 LEU B C 1
ATOM 3210 O O . LEU B 1 58 ? -10.461 -22.234 -10.086 1 88.75 58 LEU B O 1
ATOM 3214 N N . VAL B 1 59 ? -9.742 -24.031 -11.211 1 86.56 59 VAL B N 1
ATOM 3215 C CA . VAL B 1 59 ? -8.906 -24.469 -10.094 1 86.56 59 VAL B CA 1
ATOM 3216 C C . VAL B 1 59 ? -7.797 -23.438 -9.852 1 86.56 59 VAL B C 1
ATOM 3218 O O . VAL B 1 59 ? -7.543 -23.047 -8.711 1 86.56 59 VAL B O 1
ATOM 3221 N N . VAL B 1 60 ? -7.195 -23 -10.891 1 89.75 60 VAL B N 1
ATOM 3222 C CA . VAL B 1 60 ? -6.129 -22.016 -10.828 1 89.75 60 VAL B CA 1
ATOM 3223 C C . VAL B 1 60 ? -6.656 -20.719 -10.211 1 89.75 60 VAL B C 1
ATOM 3225 O O . VAL B 1 60 ? -6.047 -20.156 -9.297 1 89.75 60 VAL B O 1
ATOM 3228 N N . LEU B 1 61 ? -7.797 -20.297 -10.656 1 89 61 LEU B N 1
ATOM 3229 C CA . LEU B 1 61 ? -8.367 -19.031 -10.195 1 89 61 LEU B CA 1
ATOM 3230 C C . LEU B 1 61 ? -8.812 -19.125 -8.742 1 89 61 LEU B C 1
ATOM 3232 O O . LEU B 1 61 ? -8.664 -18.172 -7.98 1 89 61 LEU B O 1
ATOM 3236 N N . ALA B 1 62 ? -9.344 -20.25 -8.422 1 82.62 62 ALA B N 1
ATOM 3237 C CA . ALA B 1 62 ? -9.75 -20.453 -7.035 1 82.62 62 ALA B CA 1
ATOM 3238 C C . ALA B 1 62 ? -8.539 -20.438 -6.102 1 82.62 62 ALA B C 1
ATOM 3240 O O . ALA B 1 62 ? -8.602 -19.859 -5.008 1 82.62 62 ALA B O 1
ATOM 3241 N N . PHE B 1 63 ? -7.523 -21 -6.559 1 83.62 63 PHE B N 1
ATOM 3242 C CA . PHE B 1 63 ? -6.285 -20.984 -5.789 1 83.62 63 PHE B CA 1
ATOM 3243 C C . PHE B 1 63 ? -5.762 -19.562 -5.637 1 83.62 63 PHE B C 1
ATOM 3245 O O . PHE B 1 63 ? -5.391 -19.141 -4.535 1 83.62 63 PHE B O 1
ATOM 3252 N N . PHE B 1 64 ? -5.742 -18.812 -6.719 1 83.31 64 PHE B N 1
ATOM 3253 C CA . PHE B 1 64 ? -5.273 -17.422 -6.684 1 83.31 64 PHE B CA 1
ATOM 3254 C C . PHE B 1 64 ? -6.098 -16.594 -5.703 1 83.31 64 PHE B C 1
ATOM 3256 O O . PHE B 1 64 ? -5.547 -15.805 -4.938 1 83.31 64 PHE B O 1
ATOM 3263 N N . ALA B 1 65 ? -7.312 -16.797 -5.688 1 77.88 65 ALA B N 1
ATOM 3264 C CA . ALA B 1 65 ? -8.234 -15.992 -4.891 1 77.88 65 ALA B CA 1
ATOM 3265 C C . ALA B 1 65 ? -8.086 -16.312 -3.404 1 77.88 65 ALA B C 1
ATOM 3267 O O . ALA B 1 65 ? -8.32 -15.445 -2.557 1 77.88 65 ALA B O 1
ATOM 3268 N N . THR B 1 66 ? -7.668 -17.5 -3.09 1 73.56 66 THR B N 1
ATOM 3269 C CA . THR B 1 66 ? -7.609 -17.891 -1.688 1 73.56 66 THR B CA 1
ATOM 3270 C C . THR B 1 66 ? -6.191 -17.75 -1.143 1 73.56 66 THR B C 1
ATOM 3272 O O . THR B 1 66 ? -5.996 -17.594 0.064 1 73.56 66 THR B O 1
ATOM 3275 N N . ALA B 1 67 ? -5.238 -17.938 -1.977 1 66.88 67 ALA B N 1
ATOM 3276 C CA . ALA B 1 67 ? -3.84 -17.859 -1.564 1 66.88 67 ALA B CA 1
ATOM 3277 C C . ALA B 1 67 ? -3.455 -16.453 -1.144 1 66.88 67 ALA B C 1
ATOM 3279 O O . ALA B 1 67 ? -2.699 -16.266 -0.187 1 66.88 67 ALA B O 1
ATOM 3280 N N . ASP B 1 68 ? -3.922 -15.461 -1.845 1 58.28 68 ASP B N 1
ATOM 3281 C CA . ASP B 1 68 ? -3.533 -14.078 -1.585 1 58.28 68 ASP B CA 1
ATOM 3282 C C . ASP B 1 68 ? -4.035 -13.617 -0.22 1 58.28 68 ASP B C 1
ATOM 3284 O O . ASP B 1 68 ? -3.48 -12.68 0.366 1 58.28 68 ASP B O 1
ATOM 3288 N N . GLY B 1 69 ? -5.09 -14.203 0.301 1 55.25 69 GLY B N 1
ATOM 3289 C CA . GLY B 1 69 ? -5.582 -13.852 1.623 1 55.25 69 GLY B CA 1
ATOM 3290 C C . GLY B 1 69 ? -4.727 -14.406 2.746 1 55.25 69 GLY B C 1
ATOM 3291 O O . GLY B 1 69 ? -4.652 -13.82 3.826 1 55.25 69 GLY B O 1
ATOM 3292 N N . VAL B 1 70 ? -4.211 -15.562 2.656 1 49.44 70 VAL B N 1
ATOM 3293 C CA . VAL B 1 70 ? -3.59 -16.234 3.791 1 49.44 70 VAL B CA 1
ATOM 3294 C C . VAL B 1 70 ? -2.182 -15.688 4.012 1 49.44 70 VAL B C 1
ATOM 3296 O O . VAL B 1 70 ? -1.806 -15.359 5.141 1 49.44 70 VAL B O 1
ATOM 3299 N N . VAL B 1 71 ? -1.289 -15.773 3.113 1 52.34 71 VAL B N 1
ATOM 3300 C CA . VAL B 1 71 ? 0.147 -15.688 3.352 1 52.34 71 VAL B CA 1
ATOM 3301 C C . VAL B 1 71 ? 0.605 -14.242 3.225 1 52.34 71 VAL B C 1
ATOM 3303 O O . VAL B 1 71 ? 1.381 -13.75 4.051 1 52.34 71 VAL B O 1
ATOM 3306 N N . ALA B 1 72 ? -0.131 -13.445 2.43 1 56.69 72 ALA B N 1
ATOM 3307 C CA . ALA B 1 72 ? 0.709 -12.391 1.867 1 56.69 72 ALA B CA 1
ATOM 3308 C C . ALA B 1 72 ? 0.7 -11.148 2.756 1 56.69 72 ALA B C 1
ATOM 3310 O O . ALA B 1 72 ? 1.754 -10.586 3.057 1 56.69 72 ALA B O 1
ATOM 3311 N N . ASP B 1 73 ? -0.347 -10.914 3.469 1 59.19 73 ASP B N 1
ATOM 3312 C CA . ASP B 1 73 ? -0.378 -9.594 4.09 1 59.19 73 ASP B CA 1
ATOM 3313 C C . ASP B 1 73 ? 0.354 -9.594 5.43 1 59.19 73 ASP B C 1
ATOM 3315 O O . ASP B 1 73 ? 1.16 -8.703 5.707 1 59.19 73 ASP B O 1
ATOM 3319 N N . ASN B 1 74 ? 0.153 -10.656 6.086 1 68.62 74 ASN B N 1
ATOM 3320 C CA . ASN B 1 74 ? 0.775 -10.727 7.406 1 68.62 74 ASN B CA 1
ATOM 3321 C C . ASN B 1 74 ? 2.285 -10.922 7.301 1 68.62 74 ASN B C 1
ATOM 3323 O O . ASN B 1 74 ? 3.045 -10.336 8.078 1 68.62 74 ASN B O 1
ATOM 3327 N N . VAL B 1 75 ? 2.592 -11.594 6.254 1 74.25 75 VAL B N 1
ATOM 3328 C CA . VAL B 1 75 ? 4.012 -11.891 6.082 1 74.25 75 VAL B CA 1
ATOM 3329 C C . VAL B 1 75 ? 4.758 -10.625 5.656 1 74.25 75 VAL B C 1
ATOM 3331 O O . VAL B 1 75 ? 5.801 -10.297 6.227 1 74.25 75 VAL B O 1
ATOM 3334 N N . ILE B 1 76 ? 4.109 -9.922 4.809 1 83.94 76 ILE B N 1
ATOM 3335 C CA . ILE B 1 76 ? 4.734 -8.703 4.305 1 83.94 76 ILE B CA 1
ATOM 3336 C C . ILE B 1 76 ? 4.852 -7.684 5.43 1 83.94 76 ILE B C 1
ATOM 3338 O O . ILE B 1 76 ? 5.887 -7.027 5.578 1 83.94 76 ILE B O 1
ATOM 3342 N N . GLN B 1 77 ? 3.863 -7.652 6.195 1 80.12 77 GLN B N 1
ATOM 3343 C CA . GLN B 1 77 ? 3.881 -6.719 7.316 1 80.12 77 GLN B CA 1
ATOM 3344 C C . GLN B 1 77 ? 4.953 -7.098 8.328 1 80.12 77 GLN B C 1
ATOM 3346 O O . GLN B 1 77 ? 5.645 -6.227 8.867 1 80.12 77 GLN B O 1
ATOM 3351 N N . ARG B 1 78 ? 5.102 -8.328 8.531 1 83.62 78 ARG B N 1
ATOM 3352 C CA . ARG B 1 78 ? 6.105 -8.797 9.484 1 83.62 78 ARG B CA 1
ATOM 3353 C C . ARG B 1 78 ? 7.516 -8.516 8.977 1 83.62 78 ARG B C 1
ATOM 3355 O O . ARG B 1 78 ? 8.367 -8.031 9.719 1 83.62 78 ARG B O 1
ATOM 3362 N N . PHE B 1 79 ? 7.691 -8.828 7.77 1 88.5 79 PHE B N 1
ATOM 3363 C CA . PHE B 1 79 ? 8.992 -8.555 7.172 1 88.5 79 PHE B CA 1
ATOM 3364 C C . PHE B 1 79 ? 9.305 -7.062 7.219 1 88.5 79 PHE B C 1
ATOM 3366 O O . PHE B 1 79 ? 10.422 -6.664 7.551 1 88.5 79 PHE B O 1
ATOM 3373 N N . SER B 1 80 ? 8.32 -6.301 6.918 1 87.81 80 SER B N 1
ATOM 3374 C CA . SER B 1 80 ? 8.484 -4.848 6.914 1 87.81 80 SER B CA 1
ATOM 3375 C C . SER B 1 80 ? 8.875 -4.332 8.297 1 87.81 80 SER B C 1
ATOM 3377 O O . SER B 1 80 ? 9.656 -3.387 8.414 1 87.81 80 SER B O 1
ATOM 3379 N N . GLY B 1 81 ? 8.383 -4.949 9.305 1 85 81 GLY B N 1
ATOM 3380 C CA . GLY B 1 81 ? 8.68 -4.539 10.672 1 85 81 GLY B CA 1
ATOM 3381 C C . GLY B 1 81 ? 10.062 -4.957 11.133 1 85 81 GLY B C 1
ATOM 3382 O O . GLY B 1 81 ? 10.641 -4.332 12.023 1 85 81 GLY B O 1
ATOM 3383 N N . GLU B 1 82 ? 10.602 -5.93 10.523 1 88.38 82 GLU B N 1
ATOM 3384 C CA . GLU B 1 82 ? 11.844 -6.512 11.008 1 88.38 82 GLU B CA 1
ATOM 3385 C C . GLU B 1 82 ? 13.047 -6.008 10.211 1 88.38 82 GLU B C 1
ATOM 3387 O O . GLU B 1 82 ? 14.164 -5.969 10.719 1 88.38 82 GLU B O 1
ATOM 3392 N N . VAL B 1 83 ? 12.805 -5.629 8.969 1 90.94 83 VAL B N 1
ATOM 3393 C CA . VAL B 1 83 ? 13.922 -5.23 8.117 1 90.94 83 VAL B CA 1
ATOM 3394 C C . VAL B 1 83 ? 14.477 -3.885 8.586 1 90.94 83 VAL B C 1
ATOM 3396 O O . VAL B 1 83 ? 13.711 -2.967 8.891 1 90.94 83 VAL B O 1
ATOM 3399 N N . PRO B 1 84 ? 15.75 -3.754 8.68 1 87.31 84 PRO B N 1
ATOM 3400 C CA . PRO B 1 84 ? 16.328 -2.506 9.172 1 87.31 84 PRO B CA 1
ATOM 3401 C C . PRO B 1 84 ? 16.438 -1.433 8.086 1 87.31 84 PRO B C 1
ATOM 3403 O O . PRO B 1 84 ? 16.562 -0.247 8.398 1 87.31 84 PRO B O 1
ATOM 3406 N N . MET B 1 85 ? 16.406 -1.797 6.848 1 91.81 85 MET B N 1
ATOM 3407 C CA . MET B 1 85 ? 16.578 -0.848 5.75 1 91.81 85 MET B CA 1
ATOM 3408 C C . MET B 1 85 ? 15.281 -0.115 5.453 1 91.81 85 MET B C 1
ATOM 3410 O O . MET B 1 85 ? 14.273 -0.74 5.105 1 91.81 85 MET B O 1
ATOM 3414 N N . MET B 1 86 ? 15.305 1.193 5.516 1 91.56 86 MET B N 1
ATOM 3415 C CA . MET B 1 86 ? 14.117 1.995 5.25 1 91.56 86 MET B CA 1
ATOM 3416 C C . MET B 1 86 ? 13.633 1.797 3.816 1 91.56 86 MET B C 1
ATOM 3418 O O . MET B 1 86 ? 12.43 1.744 3.564 1 91.56 86 MET B O 1
ATOM 3422 N N . GLU B 1 87 ? 14.586 1.675 2.877 1 94.88 87 GLU B N 1
ATOM 3423 C CA . GLU B 1 87 ? 14.242 1.449 1.476 1 94.88 87 GLU B CA 1
ATOM 3424 C C . GLU B 1 87 ? 13.383 0.198 1.313 1 94.88 87 GLU B C 1
ATOM 3426 O O . GLU B 1 87 ? 12.461 0.173 0.496 1 94.88 87 GLU B O 1
ATOM 3431 N N . ALA B 1 88 ? 13.688 -0.784 2.115 1 95.38 88 ALA B N 1
ATOM 3432 C CA . ALA B 1 88 ? 12.938 -2.033 2.043 1 95.38 88 ALA B CA 1
ATOM 3433 C C . ALA B 1 88 ? 11.508 -1.843 2.541 1 95.38 88 ALA B C 1
ATOM 3435 O O . ALA B 1 88 ? 10.57 -2.461 2.021 1 95.38 88 ALA B O 1
ATOM 3436 N N . LYS B 1 89 ? 11.359 -1.041 3.486 1 91.94 89 LYS B N 1
ATOM 3437 C CA . LYS B 1 89 ? 10.023 -0.777 4.023 1 91.94 89 LYS B CA 1
ATOM 3438 C C . LYS B 1 89 ? 9.133 -0.105 2.98 1 91.94 89 LYS B C 1
ATOM 3440 O O . LYS B 1 89 ? 7.941 -0.4 2.891 1 91.94 89 LYS B O 1
ATOM 3445 N N . TYR B 1 90 ? 9.695 0.779 2.217 1 93.31 90 TYR B N 1
ATOM 3446 C CA . TYR B 1 90 ? 8.961 1.411 1.13 1 93.31 90 TYR B CA 1
ATOM 3447 C C . TYR B 1 90 ? 8.516 0.379 0.101 1 93.31 90 TYR B C 1
ATOM 3449 O O . TYR B 1 90 ? 7.367 0.406 -0.359 1 93.31 90 TYR B O 1
ATOM 3457 N N . PHE B 1 91 ? 9.414 -0.508 -0.272 1 95.69 91 PHE B N 1
ATOM 3458 C CA . PHE B 1 91 ? 9.062 -1.55 -1.229 1 95.69 91 PHE B CA 1
ATOM 3459 C C . PHE B 1 91 ? 7.934 -2.422 -0.693 1 95.69 91 PHE B C 1
ATOM 3461 O O . PHE B 1 91 ? 6.957 -2.686 -1.396 1 95.69 91 PHE B O 1
ATOM 3468 N N . TYR B 1 92 ? 8.039 -2.82 0.583 1 93.75 92 TYR B N 1
ATOM 3469 C CA . TYR B 1 92 ? 7.043 -3.711 1.178 1 93.75 92 TYR B CA 1
ATOM 3470 C C . TYR B 1 92 ? 5.688 -3.023 1.283 1 93.75 92 TYR B C 1
ATOM 3472 O O . TYR B 1 92 ? 4.645 -3.666 1.14 1 93.75 92 TYR B O 1
ATOM 3480 N N . GLY B 1 93 ? 5.715 -1.782 1.561 1 90.56 93 GLY B N 1
ATOM 3481 C CA . GLY B 1 93 ? 4.461 -1.044 1.555 1 90.56 93 GLY B CA 1
ATOM 3482 C C . GLY B 1 93 ? 3.75 -1.088 0.215 1 90.56 93 GLY B C 1
ATOM 3483 O O . GLY B 1 93 ? 2.539 -1.307 0.156 1 90.56 93 GLY B O 1
ATOM 3484 N N . PHE B 1 94 ? 4.504 -0.912 -0.771 1 93.25 94 PHE B N 1
ATOM 3485 C CA . PHE B 1 94 ? 3.934 -0.952 -2.111 1 93.25 94 PHE B CA 1
ATOM 3486 C C . PHE B 1 94 ? 3.479 -2.363 -2.465 1 93.25 94 PHE B C 1
ATOM 3488 O O . PHE B 1 94 ? 2.41 -2.547 -3.053 1 93.25 94 PHE B O 1
ATOM 3495 N N . GLN B 1 95 ? 4.293 -3.295 -2.131 1 94.06 95 GLN B N 1
ATOM 3496 C CA . GLN B 1 95 ? 3.939 -4.684 -2.4 1 94.06 95 GLN B CA 1
ATOM 3497 C C . GLN B 1 95 ? 2.623 -5.059 -1.727 1 94.06 95 GLN B C 1
ATOM 3499 O O . GLN B 1 95 ? 1.779 -5.727 -2.328 1 94.06 95 GLN B O 1
ATOM 3504 N N . ALA B 1 96 ? 2.449 -4.699 -0.509 1 90.25 96 ALA B N 1
ATOM 3505 C CA . ALA B 1 96 ? 1.225 -5.016 0.222 1 90.25 96 ALA B CA 1
ATOM 3506 C C . ALA B 1 96 ? -0.004 -4.469 -0.501 1 90.25 96 ALA B C 1
ATOM 3508 O O . ALA B 1 96 ? -1.023 -5.152 -0.611 1 90.25 96 ALA B O 1
ATOM 3509 N N . MET B 1 97 ? 0.1 -3.303 -0.962 1 90.62 97 MET B N 1
ATOM 3510 C CA . MET B 1 97 ? -1.01 -2.705 -1.699 1 90.62 97 MET B CA 1
ATOM 3511 C C . MET B 1 97 ? -1.273 -3.463 -2.996 1 90.62 97 MET B C 1
ATOM 3513 O O . MET B 1 97 ? -2.426 -3.723 -3.344 1 90.62 97 MET B O 1
ATOM 3517 N N . MET B 1 98 ? -0.223 -3.805 -3.703 1 93.06 98 MET B N 1
ATOM 3518 C CA . MET B 1 98 ? -0.381 -4.52 -4.965 1 93.06 98 MET B CA 1
ATOM 3519 C C . MET B 1 98 ? -1.01 -5.891 -4.742 1 93.06 98 MET B C 1
ATOM 3521 O O . MET B 1 98 ? -1.769 -6.375 -5.582 1 93.06 98 MET B O 1
ATOM 3525 N N . GLU B 1 99 ? -0.709 -6.477 -3.609 1 91.88 99 GLU B N 1
ATOM 3526 C CA . GLU B 1 99 ? -1.352 -7.75 -3.303 1 91.88 99 GLU B CA 1
ATOM 3527 C C . GLU B 1 99 ? -2.869 -7.605 -3.248 1 91.88 99 GLU B C 1
ATOM 3529 O O . GLU B 1 99 ? -3.602 -8.523 -3.623 1 91.88 99 GLU B O 1
ATOM 3534 N N . ASN B 1 100 ? -3.305 -6.52 -2.76 1 89 100 ASN B N 1
ATOM 3535 C CA . ASN B 1 100 ? -4.738 -6.258 -2.762 1 89 100 ASN B CA 1
ATOM 3536 C C . ASN B 1 100 ? -5.285 -6.133 -4.184 1 89 100 ASN B C 1
ATOM 3538 O O . ASN B 1 100 ? -6.391 -6.594 -4.469 1 89 100 ASN B O 1
ATOM 3542 N N . ILE B 1 101 ? -4.512 -5.52 -4.992 1 92.44 101 ILE B N 1
ATOM 3543 C CA . ILE B 1 101 ? -4.91 -5.363 -6.387 1 92.44 101 ILE B CA 1
ATOM 3544 C C . ILE B 1 101 ? -4.984 -6.734 -7.059 1 92.44 101 ILE B C 1
ATOM 3546 O O . ILE B 1 101 ? -5.918 -7.016 -7.812 1 92.44 101 ILE B O 1
ATOM 3550 N N . HIS B 1 102 ? -3.979 -7.566 -6.762 1 93.44 102 HIS B N 1
ATOM 3551 C CA . HIS B 1 102 ? -4.008 -8.93 -7.273 1 93.44 102 HIS B CA 1
ATOM 3552 C C . HIS B 1 102 ? -5.281 -9.648 -6.848 1 93.44 102 HIS B C 1
ATOM 3554 O O . HIS B 1 102 ? -5.992 -10.211 -7.684 1 93.44 102 HIS B O 1
ATOM 3560 N N . ALA B 1 103 ? -5.543 -9.586 -5.57 1 90.81 103 ALA B N 1
ATOM 3561 C CA . ALA B 1 103 ? -6.703 -10.273 -5.008 1 90.81 103 ALA B CA 1
ATOM 3562 C C . ALA B 1 103 ? -7.996 -9.773 -5.641 1 90.81 103 ALA B C 1
ATOM 3564 O O . ALA B 1 103 ? -8.867 -10.562 -6.008 1 90.81 103 ALA B O 1
ATOM 3565 N N . GLU B 1 104 ? -8.141 -8.508 -5.719 1 91.81 104 GLU B N 1
ATOM 3566 C CA . GLU B 1 104 ? -9.312 -7.91 -6.344 1 91.81 104 GLU B CA 1
ATOM 3567 C C . GLU B 1 104 ? -9.469 -8.383 -7.789 1 91.81 104 GLU B C 1
ATOM 3569 O O . GLU B 1 104 ? -10.578 -8.68 -8.234 1 91.81 104 GLU B O 1
ATOM 3574 N N . THR B 1 105 ? -8.391 -8.406 -8.5 1 94.56 105 THR B N 1
ATOM 3575 C CA . THR B 1 105 ? -8.414 -8.828 -9.898 1 94.56 105 THR B CA 1
ATOM 3576 C C . THR B 1 105 ? -8.875 -10.281 -10.023 1 94.56 105 THR B C 1
ATOM 3578 O O . THR B 1 105 ? -9.727 -10.594 -10.852 1 94.56 105 THR B O 1
ATOM 3581 N N . TYR B 1 106 ? -8.352 -11.109 -9.18 1 92.69 106 TYR B N 1
ATOM 3582 C CA . TYR B 1 106 ? -8.758 -12.508 -9.211 1 92.69 106 TYR B CA 1
ATOM 3583 C C . TYR B 1 106 ? -10.242 -12.648 -8.875 1 92.69 106 TYR B C 1
ATOM 3585 O O . TYR B 1 106 ? -10.938 -13.484 -9.461 1 92.69 106 TYR B O 1
ATOM 3593 N N . ASP B 1 107 ? -10.656 -11.875 -7.973 1 90.94 107 ASP B N 1
ATOM 3594 C CA . ASP B 1 107 ? -12.07 -11.906 -7.621 1 90.94 107 ASP B CA 1
ATOM 3595 C C . ASP B 1 107 ? -12.938 -11.477 -8.805 1 90.94 107 ASP B C 1
ATOM 3597 O O . ASP B 1 107 ? -14.008 -12.047 -9.039 1 90.94 107 ASP B O 1
ATOM 3601 N N . ILE B 1 108 ? -12.539 -10.461 -9.508 1 93.31 108 ILE B N 1
ATOM 3602 C CA . ILE B 1 108 ? -13.258 -9.984 -10.68 1 93.31 108 ILE B CA 1
ATOM 3603 C C . ILE B 1 108 ? -13.305 -11.086 -11.742 1 93.31 108 ILE B C 1
ATOM 3605 O O . ILE B 1 108 ? -14.344 -11.312 -12.367 1 93.31 108 ILE B O 1
ATOM 3609 N N . LEU B 1 109 ? -12.219 -11.727 -11.906 1 94.94 109 LEU B N 1
ATOM 3610 C CA . LEU B 1 109 ? -12.148 -12.828 -12.859 1 94.94 109 LEU B CA 1
ATOM 3611 C C . LEU B 1 109 ? -13.125 -13.938 -12.477 1 94.94 109 LEU B C 1
ATOM 3613 O O . LEU B 1 109 ? -13.867 -14.438 -13.32 1 94.94 109 LEU B O 1
ATOM 3617 N N . LEU B 1 110 ? -13.141 -14.273 -11.211 1 91.5 110 LEU B N 1
ATOM 3618 C CA . LEU B 1 110 ? -14.039 -15.312 -10.734 1 91.5 110 LEU B CA 1
ATOM 3619 C C . LEU B 1 110 ? -15.5 -14.898 -10.938 1 91.5 110 LEU B C 1
ATOM 3621 O O . LEU B 1 110 ? -16.328 -15.711 -11.359 1 91.5 110 LEU B O 1
ATOM 3625 N N . GLU B 1 111 ? -15.758 -13.664 -10.641 1 90 111 GLU B N 1
ATOM 3626 C CA . GLU B 1 111 ? -17.109 -13.156 -10.844 1 90 111 GLU B CA 1
ATOM 3627 C C . GLU B 1 111 ? -17.516 -13.227 -12.312 1 90 111 GLU B C 1
ATOM 3629 O O . GLU B 1 111 ? -18.688 -13.469 -12.633 1 90 111 GLU B O 1
ATOM 3634 N N . THR B 1 112 ? -16.594 -12.992 -13.148 1 93.19 112 THR B N 1
ATOM 3635 C CA . THR B 1 112 ? -16.844 -12.969 -14.586 1 93.19 112 THR B CA 1
ATOM 3636 C C . THR B 1 112 ? -17.109 -14.375 -15.109 1 93.19 112 THR B C 1
ATOM 3638 O O . THR B 1 112 ? -18.047 -14.586 -15.891 1 93.19 112 THR B O 1
ATOM 3641 N N . PHE B 1 113 ? -16.422 -15.383 -14.672 1 93.56 113 PHE B N 1
ATOM 3642 C CA . PHE B 1 113 ? -16.5 -16.719 -15.227 1 93.56 113 PHE B CA 1
ATOM 3643 C C . PHE B 1 113 ? -17.516 -17.578 -14.469 1 93.56 113 PHE B C 1
ATOM 3645 O O . PHE B 1 113 ? -18.016 -18.562 -15 1 93.56 113 PHE B O 1
ATOM 3652 N N . LEU B 1 114 ? -17.703 -17.172 -13.211 1 89.44 114 LEU B N 1
ATOM 3653 C CA . LEU B 1 114 ? -18.703 -17.844 -12.375 1 89.44 114 LEU B CA 1
ATOM 3654 C C . LEU B 1 114 ? -19.656 -16.828 -11.766 1 89.44 114 LEU B C 1
ATOM 3656 O O . LEU B 1 114 ? -19.609 -16.547 -10.57 1 89.44 114 LEU B O 1
ATOM 3660 N N . PRO B 1 115 ? -20.625 -16.484 -12.531 1 81.56 115 PRO B N 1
ATOM 3661 C CA . PRO B 1 115 ? -21.484 -15.398 -12.062 1 81.56 115 PRO B CA 1
ATOM 3662 C C . PRO B 1 115 ? -22.438 -15.844 -10.953 1 81.56 115 PRO B C 1
ATOM 3664 O O . PRO B 1 115 ? -22.922 -15.008 -10.188 1 81.56 115 PRO B O 1
ATOM 3667 N N . SER B 1 116 ? -22.672 -17.125 -10.836 1 86.31 116 SER B N 1
ATOM 3668 C CA . SER B 1 116 ? -23.516 -17.609 -9.758 1 86.31 116 SER B CA 1
ATOM 3669 C C . SER B 1 116 ? -22.766 -17.625 -8.43 1 86.31 116 SER B C 1
ATOM 3671 O O . SER B 1 116 ? -21.75 -18.312 -8.297 1 86.31 116 SER B O 1
ATOM 3673 N N . ASN B 1 117 ? -23.297 -16.969 -7.43 1 82.25 117 ASN B N 1
ATOM 3674 C CA . ASN B 1 117 ? -22.672 -16.938 -6.113 1 82.25 117 ASN B CA 1
ATOM 3675 C C . ASN B 1 117 ? -22.562 -18.328 -5.5 1 82.25 117 ASN B C 1
ATOM 3677 O O . ASN B 1 117 ? -21.594 -18.641 -4.805 1 82.25 117 ASN B O 1
ATOM 3681 N N . VAL B 1 118 ? -23.516 -19.062 -5.781 1 79.88 118 VAL B N 1
ATOM 3682 C CA . VAL B 1 118 ? -23.547 -20.422 -5.254 1 79.88 118 VAL B CA 1
ATOM 3683 C C . VAL B 1 118 ? -22.422 -21.234 -5.879 1 79.88 118 VAL B C 1
ATOM 3685 O O . VAL B 1 118 ? -21.672 -21.922 -5.176 1 79.88 118 VAL B O 1
ATOM 3688 N N . ASP B 1 119 ? -22.297 -21.094 -7.211 1 82.69 119 ASP B N 1
ATOM 3689 C CA . ASP B 1 119 ? -21.234 -21.828 -7.91 1 82.69 119 ASP B CA 1
ATOM 3690 C C . ASP B 1 119 ? -19.859 -21.359 -7.465 1 82.69 119 ASP B C 1
ATOM 3692 O O . ASP B 1 119 ? -18.953 -22.172 -7.262 1 82.69 119 ASP B O 1
ATOM 3696 N N . LYS B 1 120 ? -19.797 -20.109 -7.266 1 84.19 120 LYS B N 1
ATOM 3697 C CA . LYS B 1 120 ? -18.531 -19.547 -6.828 1 84.19 120 LYS B CA 1
ATOM 3698 C C . LYS B 1 120 ? -18.141 -20.062 -5.445 1 84.19 120 LYS B C 1
ATOM 3700 O O . LYS B 1 120 ? -17.016 -20.5 -5.238 1 84.19 120 LYS B O 1
ATOM 3705 N N . THR B 1 121 ? -19.047 -20 -4.547 1 81.12 121 THR B N 1
ATOM 3706 C CA . THR B 1 121 ? -18.781 -20.438 -3.186 1 81.12 121 THR B CA 1
ATOM 3707 C C . THR B 1 121 ? -18.422 -21.922 -3.166 1 81.12 121 THR B C 1
ATOM 3709 O O . THR B 1 121 ? -17.484 -22.328 -2.467 1 81.12 121 THR B O 1
ATOM 3712 N N . ASN B 1 122 ? -19.141 -22.703 -3.92 1 81.12 122 ASN B N 1
ATOM 3713 C CA . ASN B 1 122 ? -18.859 -24.125 -4 1 81.12 122 ASN B CA 1
ATOM 3714 C C . ASN B 1 122 ? -17.453 -24.391 -4.551 1 81.12 122 ASN B C 1
ATOM 3716 O O . ASN B 1 122 ? -16.734 -25.25 -4.039 1 81.12 122 ASN B O 1
ATOM 3720 N N . PHE B 1 123 ? -17.156 -23.672 -5.508 1 80.44 123 PHE B N 1
ATOM 3721 C CA . PHE B 1 123 ? -15.859 -23.875 -6.129 1 80.44 123 PHE B CA 1
ATOM 3722 C C . PHE B 1 123 ? -14.734 -23.453 -5.191 1 80.44 123 PHE B C 1
ATOM 3724 O O . PHE B 1 123 ? -13.703 -24.109 -5.102 1 80.44 123 PHE B O 1
ATOM 3731 N N . LEU B 1 124 ? -14.93 -22.359 -4.523 1 81.31 124 LEU B N 1
ATOM 3732 C CA . LEU B 1 124 ? -13.93 -21.875 -3.582 1 81.31 124 LEU B CA 1
ATOM 3733 C C . LEU B 1 124 ? -13.758 -22.844 -2.416 1 81.31 124 LEU B C 1
ATOM 3735 O O . LEU B 1 124 ? -12.633 -23.094 -1.977 1 81.31 124 LEU B O 1
ATOM 3739 N N . ASP B 1 125 ? -14.836 -23.312 -2.014 1 78.56 125 ASP B N 1
ATOM 3740 C CA . ASP B 1 125 ? -14.773 -24.312 -0.943 1 78.56 125 ASP B CA 1
ATOM 3741 C C . ASP B 1 125 ? -14.008 -25.547 -1.39 1 78.56 125 ASP B C 1
ATOM 3743 O O . ASP B 1 125 ? -13.25 -26.141 -0.612 1 78.56 125 ASP B O 1
ATOM 3747 N N . HIS B 1 126 ? -14.266 -25.922 -2.568 1 77.69 126 HIS B N 1
ATOM 3748 C CA . HIS B 1 126 ? -13.562 -27.078 -3.119 1 77.69 126 HIS B CA 1
ATOM 3749 C C . HIS B 1 126 ? -12.062 -26.797 -3.24 1 77.69 126 HIS B C 1
ATOM 3751 O O . HIS B 1 126 ? -11.242 -27.672 -2.951 1 77.69 126 HIS B O 1
ATOM 3757 N N . ALA B 1 127 ? -11.766 -25.641 -3.686 1 75.12 127 ALA B N 1
ATOM 3758 C CA . ALA B 1 127 ? -10.359 -25.266 -3.842 1 75.12 127 ALA B CA 1
ATOM 3759 C C . ALA B 1 127 ? -9.633 -25.312 -2.504 1 75.12 127 ALA B C 1
ATOM 3761 O O . ALA B 1 127 ? -8.477 -25.75 -2.432 1 75.12 127 ALA B O 1
ATOM 3762 N N . LEU B 1 128 ? -10.281 -24.859 -1.449 1 74.56 128 LEU B N 1
ATOM 3763 C CA . LEU B 1 128 ? -9.695 -24.844 -0.114 1 74.56 128 LEU B CA 1
ATOM 3764 C C . LEU B 1 128 ? -9.461 -26.266 0.388 1 74.56 128 LEU B C 1
ATOM 3766 O O . LEU B 1 128 ? -8.656 -26.484 1.3 1 74.56 128 LEU B O 1
ATOM 3770 N N . GLN B 1 129 ? -10.117 -27.141 -0.258 1 75.38 129 GLN B N 1
ATOM 3771 C CA . GLN B 1 129 ? -10.023 -28.531 0.196 1 75.38 129 GLN B CA 1
ATOM 3772 C C . GLN B 1 129 ? -8.961 -29.297 -0.595 1 75.38 129 GLN B C 1
ATOM 3774 O O . GLN B 1 129 ? -8.672 -30.453 -0.292 1 75.38 129 GLN B O 1
ATOM 3779 N N . LEU B 1 130 ? -8.453 -28.609 -1.535 1 78.12 130 LEU B N 1
ATOM 3780 C CA . LEU B 1 130 ? -7.355 -29.25 -2.244 1 78.12 130 LEU B CA 1
ATOM 3781 C C . LEU B 1 130 ? -6.203 -29.562 -1.296 1 78.12 130 LEU B C 1
ATOM 3783 O O . LEU B 1 130 ? -5.785 -28.703 -0.519 1 78.12 130 LEU B O 1
ATOM 3787 N N . THR B 1 131 ? -5.77 -30.766 -1.351 1 79.94 131 THR B N 1
ATOM 3788 C CA . THR B 1 131 ? -4.707 -31.219 -0.464 1 79.94 131 THR B CA 1
ATOM 3789 C C . THR B 1 131 ? -3.469 -30.344 -0.601 1 79.94 131 THR B C 1
ATOM 3791 O O . THR B 1 131 ? -2.799 -30.047 0.391 1 79.94 131 THR B O 1
ATOM 3794 N N . THR B 1 132 ? -3.27 -29.875 -1.78 1 86.31 132 THR B N 1
ATOM 3795 C CA . THR B 1 132 ? -2.037 -29.125 -2.045 1 86.31 132 THR B CA 1
ATOM 3796 C C . THR B 1 132 ? -2.096 -27.734 -1.422 1 86.31 132 THR B C 1
ATOM 3798 O O . THR B 1 132 ? -1.065 -27.188 -1.04 1 86.31 132 THR B O 1
ATOM 3801 N N . VAL B 1 133 ? -3.273 -27.172 -1.273 1 83.56 133 VAL B N 1
ATOM 3802 C CA . VAL B 1 133 ? -3.406 -25.891 -0.598 1 83.56 133 VAL B CA 1
ATOM 3803 C C . VAL B 1 133 ? -3.037 -26.031 0.876 1 83.56 133 VAL B C 1
ATOM 3805 O O . VAL B 1 133 ? -2.338 -25.188 1.437 1 83.56 133 VAL B O 1
ATOM 3808 N N . GLY B 1 134 ? -3.482 -27.109 1.43 1 84.12 134 GLY B N 1
ATOM 3809 C CA . GLY B 1 134 ? -3.092 -27.422 2.797 1 84.12 134 GLY B CA 1
ATOM 3810 C C . GLY B 1 134 ? -1.597 -27.609 2.963 1 84.12 134 GLY B C 1
ATOM 3811 O O . GLY B 1 134 ? -1.011 -27.156 3.949 1 84.12 134 GLY B O 1
ATOM 3812 N N . LEU B 1 135 ? -1.005 -28.312 2.016 1 91 135 LEU B N 1
ATOM 3813 C CA . LEU B 1 135 ? 0.435 -28.547 2.049 1 91 135 LEU B CA 1
ATOM 3814 C C . LEU B 1 135 ? 1.202 -27.219 1.941 1 91 135 LEU B C 1
ATOM 3816 O O . LEU B 1 135 ? 2.197 -27.031 2.641 1 91 135 LEU B O 1
ATOM 3820 N N . LYS B 1 136 ? 0.743 -26.328 1.084 1 90.56 136 LYS B N 1
ATOM 3821 C CA . LYS B 1 136 ? 1.378 -25.031 0.943 1 90.56 136 LYS B CA 1
ATOM 3822 C C . LYS B 1 136 ? 1.314 -24.234 2.25 1 90.56 136 LYS B C 1
ATOM 3824 O O . LYS B 1 136 ? 2.305 -23.625 2.664 1 90.56 136 LYS B O 1
ATOM 3829 N N . ASN B 1 137 ? 0.202 -24.281 2.863 1 86.38 137 ASN B N 1
ATOM 3830 C CA . ASN B 1 137 ? 0.021 -23.562 4.125 1 86.38 137 ASN B CA 1
ATOM 3831 C C . ASN B 1 137 ? 0.91 -24.141 5.223 1 86.38 137 ASN B C 1
ATOM 3833 O O . ASN B 1 137 ? 1.518 -23.391 5.988 1 86.38 137 ASN B O 1
ATOM 3837 N N . ALA B 1 138 ? 0.925 -25.453 5.309 1 90.38 138 ALA B N 1
ATOM 3838 C CA . ALA B 1 138 ? 1.757 -26.109 6.316 1 90.38 138 ALA B CA 1
ATOM 3839 C C . ALA B 1 138 ? 3.234 -25.797 6.094 1 90.38 138 ALA B C 1
ATOM 3841 O O . ALA B 1 138 ? 3.973 -25.547 7.051 1 90.38 138 ALA B O 1
ATOM 3842 N N . TRP B 1 139 ? 3.629 -25.891 4.879 1 94.94 139 TRP B N 1
ATOM 3843 C CA . TRP B 1 139 ? 4.996 -25.562 4.5 1 94.94 139 TRP B CA 1
ATOM 3844 C C . TRP B 1 139 ? 5.332 -24.125 4.895 1 94.94 139 TRP B C 1
ATOM 3846 O O . TRP B 1 139 ? 6.383 -23.859 5.484 1 94.94 139 TRP B O 1
ATOM 3856 N N . ALA B 1 140 ? 4.457 -23.188 4.605 1 91 140 ALA B N 1
ATOM 3857 C CA . ALA B 1 140 ? 4.664 -21.781 4.93 1 91 140 ALA B CA 1
ATOM 3858 C C . ALA B 1 140 ? 4.758 -21.578 6.438 1 91 140 ALA B C 1
ATOM 3860 O O . ALA B 1 140 ? 5.625 -20.844 6.918 1 91 140 ALA B O 1
ATOM 3861 N N . LYS B 1 141 ? 3.934 -22.203 7.168 1 89.44 141 LYS B N 1
ATOM 3862 C CA . LYS B 1 141 ? 3.953 -22.094 8.625 1 89.44 141 LYS B CA 1
ATOM 3863 C C . LYS B 1 141 ? 5.273 -22.609 9.195 1 89.44 141 LYS B C 1
ATOM 3865 O O . LYS B 1 141 ? 5.816 -22.016 10.133 1 89.44 141 LYS B O 1
ATOM 3870 N N . ARG B 1 142 ? 5.754 -23.656 8.633 1 94.25 142 ARG B N 1
ATOM 3871 C CA . ARG B 1 142 ? 6.988 -24.266 9.117 1 94.25 142 ARG B CA 1
ATOM 3872 C C . ARG B 1 142 ? 8.195 -23.375 8.82 1 94.25 142 ARG B C 1
ATOM 3874 O O . ARG B 1 142 ? 9 -23.078 9.703 1 94.25 142 ARG B O 1
ATOM 3881 N N . TRP B 1 143 ? 8.289 -22.875 7.633 1 95.06 143 TRP B N 1
ATOM 3882 C CA . TRP B 1 143 ? 9.523 -22.219 7.195 1 95.06 143 TRP B CA 1
ATOM 3883 C C . TRP B 1 143 ? 9.453 -20.719 7.426 1 95.06 143 TRP B C 1
ATOM 3885 O O . TRP B 1 143 ? 10.477 -20.031 7.355 1 95.06 143 TRP B O 1
ATOM 3895 N N . MET B 1 144 ? 8.297 -20.203 7.703 1 90.62 144 MET B N 1
ATOM 3896 C CA . MET B 1 144 ? 8.18 -18.766 7.949 1 90.62 144 MET B CA 1
ATOM 3897 C C . MET B 1 144 ? 7.844 -18.5 9.414 1 90.62 144 MET B C 1
ATOM 3899 O O . MET B 1 144 ? 7.383 -17.406 9.75 1 90.62 144 MET B O 1
ATOM 3903 N N . ASP B 1 145 ? 8.039 -19.531 10.211 1 87.31 145 ASP B N 1
ATOM 3904 C CA . ASP B 1 145 ? 7.84 -19.406 11.648 1 87.31 145 ASP B CA 1
ATOM 3905 C C . ASP B 1 145 ? 8.867 -18.453 12.266 1 87.31 145 ASP B C 1
ATOM 3907 O O . ASP B 1 145 ? 10.062 -18.766 12.305 1 87.31 145 ASP B O 1
ATOM 3911 N N . VAL B 1 146 ? 8.484 -17.406 12.945 1 84.31 146 VAL B N 1
ATOM 3912 C CA . VAL B 1 146 ? 9.359 -16.359 13.453 1 84.31 146 VAL B CA 1
ATOM 3913 C C . VAL B 1 146 ? 10.148 -16.875 14.648 1 84.31 146 VAL B C 1
ATOM 3915 O O . VAL B 1 146 ? 11.289 -16.453 14.883 1 84.31 146 VAL B O 1
ATOM 3918 N N . ASP B 1 147 ? 9.602 -17.75 15.336 1 88.5 147 ASP B N 1
ATOM 3919 C CA . ASP B 1 147 ? 10.242 -18.234 16.562 1 88.5 147 ASP B CA 1
ATOM 3920 C C . ASP B 1 147 ? 11.273 -19.312 16.25 1 88.5 147 ASP B C 1
ATOM 3922 O O . ASP B 1 147 ? 12.25 -19.469 16.984 1 88.5 147 ASP B O 1
ATOM 3926 N N . GLY B 1 148 ? 11.109 -20 15.172 1 90.69 148 GLY B N 1
ATOM 3927 C CA . GLY B 1 148 ? 11.945 -21.172 14.945 1 90.69 148 GLY B CA 1
ATOM 3928 C C . GLY B 1 148 ? 12.898 -21 13.781 1 90.69 148 GLY B C 1
ATOM 3929 O O . GLY B 1 148 ? 13.758 -21.859 13.547 1 90.69 148 GLY B O 1
ATOM 3930 N N . ARG B 1 149 ? 12.773 -19.906 13.055 1 93.69 149 ARG B N 1
ATOM 3931 C CA . ARG B 1 149 ? 13.602 -19.734 11.859 1 93.69 149 ARG B CA 1
ATOM 3932 C C . ARG B 1 149 ? 14.273 -18.359 11.867 1 93.69 149 ARG B C 1
ATOM 3934 O O . ARG B 1 149 ? 13.727 -17.391 12.391 1 93.69 149 ARG B O 1
ATOM 3941 N N . THR B 1 150 ? 15.438 -18.375 11.305 1 94.38 150 THR B N 1
ATOM 3942 C CA . THR B 1 150 ? 16.141 -17.109 11.141 1 94.38 150 THR B CA 1
ATOM 3943 C C . THR B 1 150 ? 15.438 -16.234 10.086 1 94.38 150 THR B C 1
ATOM 3945 O O . THR B 1 150 ? 14.68 -16.75 9.266 1 94.38 150 THR B O 1
ATOM 3948 N N . PHE B 1 151 ? 15.742 -14.992 10.141 1 93.56 151 PHE B N 1
ATOM 3949 C CA . PHE B 1 151 ? 15.172 -14.078 9.156 1 93.56 151 PHE B CA 1
ATOM 3950 C C . PHE B 1 151 ? 15.555 -14.492 7.742 1 93.56 151 PHE B C 1
ATOM 3952 O O . PHE B 1 151 ? 14.727 -14.469 6.832 1 93.56 151 PHE B O 1
ATOM 3959 N N . SER B 1 152 ? 16.797 -14.883 7.574 1 96.12 152 SER B N 1
ATOM 3960 C CA . SER B 1 152 ? 17.297 -15.266 6.258 1 96.12 152 SER B CA 1
ATOM 3961 C C . SER B 1 152 ? 16.578 -16.516 5.738 1 96.12 152 SER B C 1
ATOM 3963 O O . SER B 1 152 ? 16.281 -16.609 4.547 1 96.12 152 SER B O 1
ATOM 3965 N N . GLU B 1 153 ? 16.328 -17.469 6.59 1 96.88 153 GLU B N 1
ATOM 3966 C CA . GLU B 1 153 ? 15.578 -18.656 6.188 1 96.88 153 GLU B CA 1
ATOM 3967 C C . GLU B 1 153 ? 14.148 -18.297 5.77 1 96.88 153 GLU B C 1
ATOM 3969 O O . GLU B 1 153 ? 13.648 -18.812 4.762 1 96.88 153 GLU B O 1
ATOM 3974 N N . ARG B 1 154 ? 13.586 -17.438 6.602 1 95.5 154 ARG B N 1
ATOM 3975 C CA . ARG B 1 154 ? 12.227 -17 6.285 1 95.5 154 ARG B CA 1
ATOM 3976 C C . ARG B 1 154 ? 12.188 -16.234 4.973 1 95.5 154 ARG B C 1
ATOM 3978 O O . ARG B 1 154 ? 11.211 -16.312 4.227 1 95.5 154 ARG B O 1
ATOM 3985 N N . LEU B 1 155 ? 13.211 -15.523 4.719 1 95.69 155 LEU B N 1
ATOM 3986 C CA . LEU B 1 155 ? 13.305 -14.773 3.471 1 95.69 155 LEU B CA 1
ATOM 3987 C C . LEU B 1 155 ? 13.398 -15.711 2.275 1 95.69 155 LEU B C 1
ATOM 3989 O O . LEU B 1 155 ? 12.781 -15.469 1.234 1 95.69 155 LEU B O 1
ATOM 3993 N N . VAL B 1 156 ? 14.117 -16.781 2.361 1 97.56 156 VAL B N 1
ATOM 3994 C CA . VAL B 1 156 ? 14.203 -17.781 1.309 1 97.56 156 VAL B CA 1
ATOM 3995 C C . VAL B 1 156 ? 12.82 -18.406 1.074 1 97.56 156 VAL B C 1
ATOM 3997 O O . VAL B 1 156 ? 12.398 -18.562 -0.07 1 97.56 156 VAL B O 1
ATOM 4000 N N . ALA B 1 157 ? 12.188 -18.719 2.156 1 96.69 157 ALA B N 1
ATOM 4001 C CA . ALA B 1 157 ? 10.844 -19.281 2.045 1 96.69 157 ALA B CA 1
ATOM 4002 C C . ALA B 1 157 ? 9.898 -18.312 1.355 1 96.69 157 ALA B C 1
ATOM 4004 O O . ALA B 1 157 ? 9.094 -18.703 0.505 1 96.69 157 ALA B O 1
ATOM 4005 N N . PHE B 1 158 ? 10.039 -17.094 1.745 1 95.19 158 PHE B N 1
ATOM 4006 C CA . PHE B 1 158 ? 9.203 -16.062 1.131 1 95.19 158 PHE B CA 1
ATOM 4007 C C . PHE B 1 158 ? 9.477 -15.961 -0.364 1 95.19 158 PHE B C 1
ATOM 4009 O O . PHE B 1 158 ? 8.555 -15.797 -1.162 1 95.19 158 PHE B O 1
ATOM 4016 N N . ALA B 1 159 ? 10.688 -16.031 -0.773 1 95.56 159 ALA B N 1
ATOM 4017 C CA . ALA B 1 159 ? 11.055 -16.031 -2.188 1 95.56 159 ALA B CA 1
ATOM 4018 C C . ALA B 1 159 ? 10.406 -17.203 -2.918 1 95.56 159 ALA B C 1
ATOM 4020 O O . ALA B 1 159 ? 10.023 -17.078 -4.086 1 95.56 159 ALA B O 1
ATOM 4021 N N . CYS B 1 160 ? 10.234 -18.297 -2.252 1 96.56 160 CYS B N 1
ATOM 4022 C CA . CYS B 1 160 ? 9.578 -19.469 -2.838 1 96.56 160 CYS B CA 1
ATOM 4023 C C . CYS B 1 160 ? 8.086 -19.219 -3.023 1 96.56 160 CYS B C 1
ATOM 4025 O O . CYS B 1 160 ? 7.508 -19.609 -4.039 1 96.56 160 CYS B O 1
ATOM 4027 N N . VAL B 1 161 ? 7.516 -18.578 -2.062 1 93.81 161 VAL B N 1
ATOM 4028 C CA . VAL B 1 161 ? 6.098 -18.25 -2.16 1 93.81 161 VAL B CA 1
ATOM 4029 C C . VAL B 1 161 ? 5.848 -17.359 -3.377 1 93.81 161 VAL B C 1
ATOM 4031 O O . VAL B 1 161 ? 4.93 -17.609 -4.16 1 93.81 161 VAL B O 1
ATOM 4034 N N . GLU B 1 162 ? 6.707 -16.406 -3.574 1 92.81 162 GLU B N 1
ATOM 4035 C CA . GLU B 1 162 ? 6.547 -15.445 -4.656 1 92.81 162 GLU B CA 1
ATOM 4036 C C . GLU B 1 162 ? 6.965 -16.047 -5.996 1 92.81 162 GLU B C 1
ATOM 4038 O O . GLU B 1 162 ? 6.371 -15.742 -7.031 1 92.81 162 GLU B O 1
ATOM 4043 N N . GLY B 1 163 ? 7.926 -16.953 -5.965 1 94.56 163 GLY B N 1
ATOM 4044 C CA . GLY B 1 163 ? 8.578 -17.328 -7.207 1 94.56 163 GLY B CA 1
ATOM 4045 C C . GLY B 1 163 ? 8.227 -18.734 -7.672 1 94.56 163 GLY B C 1
ATOM 4046 O O . GLY B 1 163 ? 8.383 -19.062 -8.852 1 94.56 163 GLY B O 1
ATOM 4047 N N . ILE B 1 164 ? 7.754 -19.547 -6.742 1 95.88 164 ILE B N 1
ATOM 4048 C CA . ILE B 1 164 ? 7.543 -20.938 -7.113 1 95.88 164 ILE B CA 1
ATOM 4049 C C . ILE B 1 164 ? 6.059 -21.281 -7.008 1 95.88 164 ILE B C 1
ATOM 4051 O O . ILE B 1 164 ? 5.48 -21.859 -7.934 1 95.88 164 ILE B O 1
ATOM 4055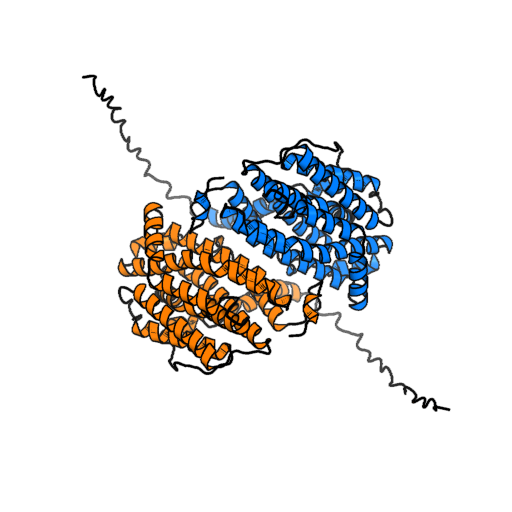 N N . PHE B 1 165 ? 5.328 -20.859 -6.039 1 93.19 165 PHE B N 1
ATOM 4056 C CA . PHE B 1 165 ? 4.008 -21.359 -5.684 1 93.19 165 PHE B CA 1
ATOM 4057 C C . PHE B 1 165 ? 2.961 -20.891 -6.688 1 93.19 165 PHE B C 1
ATOM 4059 O O . PHE B 1 165 ? 1.836 -21.406 -6.703 1 93.19 165 PHE B O 1
ATOM 4066 N N . PHE B 1 166 ? 3.334 -20.016 -7.574 1 91.31 166 PHE B N 1
ATOM 4067 C CA . PHE B 1 166 ? 2.377 -19.594 -8.594 1 91.31 166 PHE B CA 1
ATOM 4068 C C . PHE B 1 166 ? 2.865 -19.969 -9.984 1 91.31 166 PHE B C 1
ATOM 4070 O O . PHE B 1 166 ? 2.156 -19.766 -10.977 1 91.31 166 PHE B O 1
ATOM 4077 N N . SER B 1 167 ? 3.938 -20.547 -10.094 1 94 167 SER B N 1
ATOM 4078 C CA . SER B 1 167 ? 4.609 -20.734 -11.375 1 94 167 SER B CA 1
ATOM 4079 C C . SER B 1 167 ? 3.803 -21.641 -12.297 1 94 167 SER B C 1
ATOM 4081 O O . SER B 1 167 ? 3.648 -21.359 -13.484 1 94 167 SER B O 1
ATOM 4083 N N . SER B 1 168 ? 3.262 -22.719 -11.758 1 94.19 168 SER B N 1
ATOM 4084 C CA . SER B 1 168 ? 2.496 -23.641 -12.602 1 94.19 168 SER B CA 1
ATOM 4085 C C . SER B 1 168 ? 1.191 -23 -13.062 1 94.19 168 SER B C 1
ATOM 4087 O O . SER B 1 168 ? 0.779 -23.188 -14.211 1 94.19 168 SER B O 1
ATOM 4089 N N . SER B 1 169 ? 0.6 -22.297 -12.141 1 93.12 169 SER B N 1
ATOM 4090 C CA . SER B 1 169 ? -0.638 -21.609 -12.492 1 93.12 169 SER B CA 1
ATOM 4091 C C . SER B 1 169 ? -0.407 -20.578 -13.586 1 93.12 169 SER B C 1
ATOM 4093 O O . SER B 1 169 ? -1.19 -20.484 -14.531 1 93.12 169 SER B O 1
ATOM 4095 N N . PHE B 1 170 ? 0.645 -19.859 -13.453 1 94.38 170 PHE B N 1
ATOM 4096 C CA . PHE B 1 170 ? 0.984 -18.875 -14.484 1 94.38 170 PHE B CA 1
ATOM 4097 C C . PHE B 1 170 ? 1.221 -19.562 -15.82 1 94.38 170 PHE B C 1
ATOM 4099 O O . PHE B 1 170 ? 0.788 -19.062 -16.859 1 94.38 170 PHE B O 1
ATOM 4106 N N . ALA B 1 171 ? 1.866 -20.672 -15.805 1 93.88 171 ALA B N 1
ATOM 4107 C CA . ALA B 1 171 ? 2.158 -21.406 -17.031 1 93.88 171 ALA B CA 1
ATOM 4108 C C . ALA B 1 171 ? 0.872 -21.859 -17.719 1 93.88 171 ALA B C 1
ATOM 4110 O O . ALA B 1 171 ? 0.756 -21.781 -18.938 1 93.88 171 ALA B O 1
ATOM 4111 N N . ILE B 1 172 ? -0.055 -22.328 -16.953 1 93.88 172 ILE B N 1
ATOM 4112 C CA . ILE B 1 172 ? -1.332 -22.766 -17.5 1 93.88 172 ILE B CA 1
ATOM 4113 C C . ILE B 1 172 ? -2.031 -21.594 -18.188 1 93.88 172 ILE B C 1
ATOM 4115 O O . ILE B 1 172 ? -2.529 -21.719 -19.297 1 93.88 172 ILE B O 1
ATOM 4119 N N . VAL B 1 173 ? -2.041 -20.438 -17.547 1 95.25 173 VAL B N 1
ATOM 4120 C CA . VAL B 1 173 ? -2.697 -19.281 -18.125 1 95.25 173 VAL B CA 1
ATOM 4121 C C . VAL B 1 173 ? -1.942 -18.828 -19.375 1 95.25 173 VAL B C 1
ATOM 4123 O O . VAL B 1 173 ? -2.557 -18.469 -20.375 1 95.25 173 VAL B O 1
ATOM 4126 N N . PHE B 1 174 ? -0.638 -18.938 -19.359 1 94.19 174 PHE B N 1
ATOM 4127 C CA . PHE B 1 174 ? 0.155 -18.531 -20.516 1 94.19 174 PHE B CA 1
ATOM 4128 C C . PHE B 1 174 ? -0.067 -19.484 -21.688 1 94.19 174 PHE B C 1
ATOM 4130 O O . PHE B 1 174 ? 0.049 -19.094 -22.844 1 94.19 174 PHE B O 1
ATOM 4137 N N . TRP B 1 175 ? -0.377 -20.703 -21.359 1 94.12 175 TRP B N 1
ATOM 4138 C CA . TRP B 1 175 ? -0.759 -21.641 -22.406 1 94.12 175 TRP B CA 1
ATOM 4139 C C . TRP B 1 175 ? -1.965 -21.109 -23.188 1 94.12 175 TRP B C 1
ATOM 4141 O O . TRP B 1 175 ? -1.975 -21.125 -24.422 1 94.12 175 TRP B O 1
ATOM 4151 N N . PHE B 1 176 ? -2.91 -20.609 -22.531 1 95.81 176 PHE B N 1
ATOM 4152 C CA . PHE B 1 176 ? -4.078 -20.031 -23.188 1 95.81 176 PHE B CA 1
ATOM 4153 C C . PHE B 1 176 ? -3.691 -18.812 -24.031 1 95.81 176 PHE B C 1
ATOM 4155 O O . PHE B 1 176 ? -4.223 -18.609 -25.109 1 95.81 176 PHE B O 1
ATOM 4162 N N . LYS B 1 177 ? -2.803 -18.047 -23.484 1 94.75 177 LYS B N 1
ATOM 4163 C CA . LYS B 1 177 ? -2.316 -16.891 -24.234 1 94.75 177 LYS B CA 1
ATOM 4164 C C . LYS B 1 177 ? -1.692 -17.312 -25.562 1 94.75 177 LYS B C 1
ATOM 4166 O O . LYS B 1 177 ? -1.944 -16.703 -26.594 1 94.75 177 LYS B O 1
ATOM 4171 N N . SER B 1 178 ? -0.924 -18.344 -25.547 1 93.06 178 SER B N 1
ATOM 4172 C CA . SER B 1 178 ? -0.246 -18.828 -26.734 1 93.06 178 SER B CA 1
ATOM 4173 C C . SER B 1 178 ? -1.248 -19.312 -27.781 1 93.06 178 SER B C 1
ATOM 4175 O O . SER B 1 178 ? -0.914 -19.406 -28.969 1 93.06 178 SER B O 1
ATOM 4177 N N . ARG B 1 179 ? -2.48 -19.516 -27.391 1 94 179 ARG B N 1
ATOM 4178 C CA . ARG B 1 179 ? -3.537 -19.969 -28.297 1 94 179 ARG B CA 1
ATOM 4179 C C . ARG B 1 179 ? -4.449 -18.812 -28.688 1 94 179 ARG B C 1
ATOM 4181 O O . ARG B 1 179 ? -5.441 -19.016 -29.391 1 94 179 ARG B O 1
ATOM 4188 N N . GLY B 1 180 ? -4.094 -17.641 -28.172 1 95.81 180 GLY B N 1
ATOM 4189 C CA . GLY B 1 180 ? -4.859 -16.438 -28.516 1 95.81 180 GLY B CA 1
ATOM 4190 C C . GLY B 1 180 ? -6.219 -16.391 -27.844 1 95.81 180 GLY B C 1
ATOM 4191 O O . GLY B 1 180 ? -7.16 -15.812 -28.375 1 95.81 180 GLY B O 1
ATOM 4192 N N . LEU B 1 181 ? -6.312 -17.062 -26.688 1 97.25 181 LEU B N 1
ATOM 4193 C CA . LEU B 1 181 ? -7.59 -17.141 -26 1 97.25 181 LEU B CA 1
ATOM 4194 C C . LEU B 1 181 ? -7.57 -16.297 -24.719 1 97.25 181 LEU B C 1
ATOM 4196 O O . LEU B 1 181 ? -6.527 -16.172 -24.078 1 97.25 181 LEU B O 1
ATOM 4200 N N . LEU B 1 182 ? -8.719 -15.719 -24.375 1 98.19 182 LEU B N 1
ATOM 4201 C CA . LEU B 1 182 ? -8.969 -15.055 -23.109 1 98.19 182 LEU B CA 1
ATOM 4202 C C . LEU B 1 182 ? -8.008 -13.875 -22.906 1 98.19 182 LEU B C 1
ATOM 4204 O O . LEU B 1 182 ? -7.254 -13.844 -21.938 1 98.19 182 LEU B O 1
ATOM 4208 N N . PRO B 1 183 ? -8.109 -12.891 -23.719 1 98.12 183 PRO B N 1
ATOM 4209 C CA . PRO B 1 183 ? -7.148 -11.781 -23.719 1 98.12 183 PRO B CA 1
ATOM 4210 C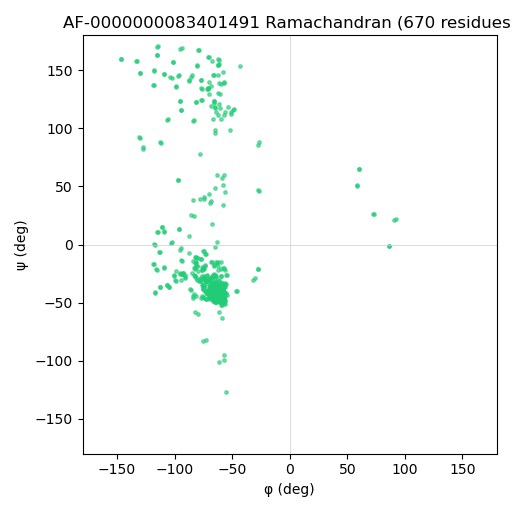 C . PRO B 1 183 ? -7.148 -11.016 -22.391 1 98.12 183 PRO B C 1
ATOM 4212 O O . PRO B 1 183 ? -6.102 -10.531 -21.953 1 98.12 183 PRO B O 1
ATOM 4215 N N . GLY B 1 184 ? -8.297 -10.836 -21.781 1 98.12 184 GLY B N 1
ATOM 4216 C CA . GLY B 1 184 ? -8.336 -10.156 -20.484 1 98.12 184 GLY B CA 1
ATOM 4217 C C . GLY B 1 184 ? -7.625 -10.914 -19.391 1 98.12 184 GLY B C 1
ATOM 4218 O O . GLY B 1 184 ? -6.801 -10.344 -18.672 1 98.12 184 GLY B O 1
ATOM 4219 N N . LEU B 1 185 ? -7.922 -12.195 -19.266 1 98.06 185 LEU B N 1
ATOM 4220 C CA . LEU B 1 185 ? -7.285 -13.047 -18.266 1 98.06 185 LEU B CA 1
ATOM 4221 C C . LEU B 1 185 ? -5.777 -13.109 -18.5 1 98.06 185 LEU B C 1
ATOM 4223 O O . LEU B 1 185 ? -5 -12.984 -17.547 1 98.06 185 LEU B O 1
ATOM 4227 N N . THR B 1 186 ? -5.383 -13.297 -19.703 1 97.25 186 THR B N 1
ATOM 4228 C CA . THR B 1 186 ? -3.963 -13.461 -20 1 97.25 186 THR B CA 1
ATOM 4229 C C . THR B 1 186 ? -3.223 -12.141 -19.797 1 97.25 186 THR B C 1
ATOM 4231 O O . THR B 1 186 ? -2.059 -12.125 -19.391 1 97.25 186 THR B O 1
ATOM 4234 N N . PHE B 1 187 ? -3.891 -11.008 -20.031 1 96.69 187 PHE B N 1
ATOM 4235 C CA . PHE B 1 187 ? -3.303 -9.703 -19.75 1 96.69 187 PHE B CA 1
ATOM 4236 C C . PHE B 1 187 ? -3.104 -9.5 -18.266 1 96.69 187 PHE B C 1
ATOM 4238 O O . PHE B 1 187 ? -2.037 -9.062 -17.828 1 96.69 187 PHE B O 1
ATOM 4245 N N . SER B 1 188 ? -4.098 -9.789 -17.516 1 96.81 188 SER B N 1
ATOM 4246 C CA . SER B 1 188 ? -3.969 -9.688 -16.062 1 96.81 188 SER B CA 1
ATOM 4247 C C . SER B 1 188 ? -2.85 -10.578 -15.539 1 96.81 188 SER B C 1
ATOM 4249 O O . SER B 1 188 ? -2.133 -10.211 -14.609 1 96.81 188 SER B O 1
ATOM 4251 N N . ASN B 1 189 ? -2.684 -11.727 -16.141 1 95.94 189 ASN B N 1
ATOM 4252 C CA . ASN B 1 189 ? -1.615 -12.648 -15.766 1 95.94 189 ASN B CA 1
ATOM 4253 C C . ASN B 1 189 ? -0.24 -12.07 -16.078 1 95.94 189 ASN B C 1
ATOM 4255 O O . ASN B 1 189 ? 0.714 -12.281 -15.328 1 95.94 189 ASN B O 1
ATOM 4259 N N . ASP B 1 190 ? -0.157 -11.359 -17.172 1 95.31 190 ASP B N 1
ATOM 4260 C CA . ASP B 1 190 ? 1.087 -10.664 -17.484 1 95.31 190 ASP B CA 1
ATOM 4261 C C . ASP B 1 190 ? 1.459 -9.672 -16.391 1 95.31 190 ASP B C 1
ATOM 4263 O O . ASP B 1 190 ? 2.604 -9.641 -15.93 1 95.31 190 ASP B O 1
ATOM 4267 N N . LEU B 1 191 ? 0.51 -8.938 -16.016 1 95.5 191 LEU B N 1
ATOM 4268 C CA . LEU B 1 191 ? 0.731 -7.891 -15.023 1 95.5 191 LEU B CA 1
ATOM 4269 C C . LEU B 1 191 ? 1.092 -8.492 -13.672 1 95.5 191 LEU B C 1
ATOM 4271 O O . LEU B 1 191 ? 2.068 -8.078 -13.047 1 95.5 191 LEU B O 1
ATOM 4275 N N . ILE B 1 192 ? 0.366 -9.492 -13.227 1 94.81 192 ILE B N 1
ATOM 4276 C CA . ILE B 1 192 ? 0.554 -10.062 -11.898 1 94.81 192 ILE B CA 1
ATOM 4277 C C . ILE B 1 192 ? 1.854 -10.867 -11.859 1 94.81 192 ILE B C 1
ATOM 4279 O O . ILE B 1 192 ? 2.609 -10.789 -10.891 1 94.81 192 ILE B O 1
ATOM 4283 N N . SER B 1 193 ? 2.115 -11.641 -12.922 1 94.31 193 SER B N 1
ATOM 4284 C CA . SER B 1 193 ? 3.348 -12.422 -12.938 1 94.31 193 SER B CA 1
ATOM 4285 C C . SER B 1 193 ? 4.574 -11.516 -12.945 1 94.31 193 SER B C 1
ATOM 4287 O O . SER B 1 193 ? 5.609 -11.859 -12.375 1 94.31 193 SER B O 1
ATOM 4289 N N . ARG B 1 194 ? 4.48 -10.375 -13.609 1 93.88 194 ARG B N 1
ATOM 4290 C CA . ARG B 1 194 ? 5.547 -9.383 -13.562 1 93.88 194 ARG B CA 1
ATOM 4291 C C . ARG B 1 194 ? 5.777 -8.891 -12.133 1 93.88 194 ARG B C 1
ATOM 4293 O O . ARG B 1 194 ? 6.918 -8.812 -11.672 1 93.88 194 ARG B O 1
ATOM 4300 N N . ASP B 1 195 ? 4.715 -8.523 -11.461 1 94.5 195 ASP B N 1
ATOM 4301 C CA . ASP B 1 195 ? 4.812 -8.086 -10.078 1 94.5 195 ASP B CA 1
ATOM 4302 C C . ASP B 1 195 ? 5.465 -9.156 -9.203 1 94.5 195 ASP B C 1
ATOM 4304 O O . ASP B 1 195 ? 6.359 -8.852 -8.406 1 94.5 195 ASP B O 1
ATOM 4308 N N . GLU B 1 196 ? 5.02 -10.383 -9.383 1 93.38 196 GLU B N 1
ATOM 4309 C CA . GLU B 1 196 ? 5.555 -11.484 -8.586 1 93.38 196 GLU B CA 1
ATOM 4310 C C . GLU B 1 196 ? 7.043 -11.68 -8.852 1 93.38 196 GLU B C 1
ATOM 4312 O O . GLU B 1 196 ? 7.797 -12.047 -7.949 1 93.38 196 GLU B O 1
ATOM 4317 N N . GLY B 1 197 ? 7.359 -11.547 -10.102 1 93.69 197 GLY B N 1
ATOM 4318 C CA . GLY B 1 197 ? 8.781 -11.594 -10.422 1 93.69 197 GLY B CA 1
ATOM 4319 C C . GLY B 1 197 ? 9.594 -10.555 -9.672 1 93.69 197 GLY B C 1
ATOM 4320 O O . GLY B 1 197 ? 10.664 -10.859 -9.148 1 93.69 197 GLY B O 1
ATOM 4321 N N . LEU B 1 198 ? 9.078 -9.367 -9.625 1 95.12 198 LEU B N 1
ATOM 4322 C CA . LEU B 1 198 ? 9.758 -8.289 -8.906 1 95.12 198 LEU B CA 1
ATOM 4323 C C . LEU B 1 198 ? 9.805 -8.586 -7.41 1 95.12 198 LEU B C 1
ATOM 4325 O O . LEU B 1 198 ? 10.812 -8.32 -6.754 1 95.12 198 LEU B O 1
ATOM 4329 N N . HIS B 1 199 ? 8.703 -9.078 -6.809 1 94.75 199 HIS B N 1
ATOM 4330 C CA . HIS B 1 199 ? 8.688 -9.469 -5.402 1 94.75 199 HIS B CA 1
ATOM 4331 C C . HIS B 1 199 ? 9.758 -10.516 -5.102 1 94.75 199 HIS B C 1
ATOM 4333 O O . HIS B 1 199 ? 10.461 -10.414 -4.098 1 94.75 199 HIS B O 1
ATOM 4339 N N . THR B 1 200 ? 9.891 -11.477 -5.988 1 96.25 200 THR B N 1
ATOM 4340 C CA . THR B 1 200 ? 10.891 -12.523 -5.844 1 96.25 200 THR B CA 1
ATOM 4341 C C . THR B 1 200 ? 12.305 -11.938 -5.898 1 96.25 200 THR B C 1
ATOM 4343 O O . THR B 1 200 ? 13.133 -12.227 -5.035 1 96.25 200 THR B O 1
ATOM 4346 N N . GLN B 1 201 ? 12.516 -11.133 -6.902 1 96.56 201 GLN B N 1
ATOM 4347 C CA . GLN B 1 201 ? 13.828 -10.516 -7.062 1 96.56 201 GLN B CA 1
ATOM 4348 C C . GLN B 1 201 ? 14.195 -9.672 -5.844 1 96.56 201 GLN B C 1
ATOM 4350 O O . GLN B 1 201 ? 15.352 -9.656 -5.422 1 96.56 201 GLN B O 1
ATOM 4355 N N . PHE B 1 202 ? 13.281 -8.984 -5.297 1 97.12 202 PHE B N 1
ATOM 4356 C CA . PHE B 1 202 ? 13.531 -8.156 -4.125 1 97.12 202 PHE B CA 1
ATOM 4357 C C . PHE B 1 202 ? 13.984 -9.008 -2.947 1 97.12 202 PHE B C 1
ATOM 4359 O O . PHE B 1 202 ? 14.93 -8.648 -2.238 1 97.12 202 PHE B O 1
ATOM 4366 N N . ALA B 1 203 ? 13.273 -10.109 -2.744 1 96.06 203 ALA B N 1
ATOM 4367 C CA . ALA B 1 203 ? 13.672 -11.016 -1.674 1 96.06 203 ALA B CA 1
ATOM 4368 C C . ALA B 1 203 ? 15.102 -11.5 -1.867 1 96.06 203 ALA B C 1
ATOM 4370 O O . ALA B 1 203 ? 15.875 -11.57 -0.908 1 96.06 203 ALA B O 1
ATOM 4371 N N . CYS B 1 204 ? 15.492 -11.797 -3.074 1 97.06 204 CYS B N 1
ATOM 4372 C CA . CYS B 1 204 ? 16.844 -12.258 -3.373 1 97.06 204 CYS B CA 1
ATOM 4373 C C . CYS B 1 204 ? 17.859 -11.164 -3.09 1 97.06 204 CYS B C 1
ATOM 4375 O O . CYS B 1 204 ? 18.906 -11.422 -2.471 1 97.06 204 CYS B O 1
ATOM 4377 N N . GLU B 1 205 ? 17.562 -9.953 -3.568 1 96.75 205 GLU B N 1
ATOM 4378 C CA . GLU B 1 205 ? 18.469 -8.828 -3.34 1 96.75 205 GLU B CA 1
ATOM 4379 C C . GLU B 1 205 ? 18.609 -8.531 -1.85 1 96.75 205 GLU B C 1
ATOM 4381 O O . GLU B 1 205 ? 19.703 -8.211 -1.379 1 96.75 205 GLU B O 1
ATOM 4386 N N . LEU B 1 206 ? 17.547 -8.602 -1.142 1 96.19 206 LEU B N 1
ATOM 4387 C CA . LEU B 1 206 ? 17.578 -8.359 0.297 1 96.19 206 LEU B CA 1
ATOM 4388 C C . LEU B 1 206 ? 18.453 -9.398 1.001 1 96.19 206 LEU B C 1
ATOM 4390 O O . LEU B 1 206 ? 19.234 -9.055 1.891 1 96.19 206 LEU B O 1
ATOM 4394 N N . LEU B 1 207 ? 18.328 -10.648 0.605 1 96.38 207 LEU B N 1
ATOM 4395 C CA . LEU B 1 207 ? 19.125 -11.711 1.2 1 96.38 207 LEU B CA 1
ATOM 439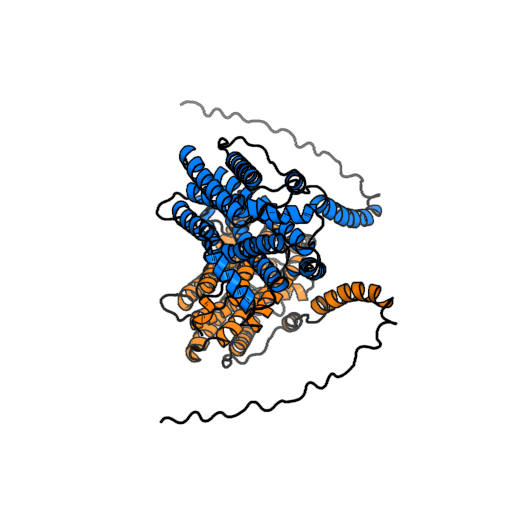6 C C . LEU B 1 207 ? 20.625 -11.43 1.011 1 96.38 207 LEU B C 1
ATOM 4398 O O . LEU B 1 207 ? 21.422 -11.695 1.909 1 96.38 207 LEU B O 1
ATOM 4402 N N . ARG B 1 208 ? 20.969 -10.93 -0.116 1 95 208 ARG B N 1
ATOM 4403 C CA . ARG B 1 208 ? 22.359 -10.641 -0.428 1 95 208 ARG B CA 1
ATOM 4404 C C . ARG B 1 208 ? 22.953 -9.641 0.561 1 95 208 ARG B C 1
ATOM 4406 O O . ARG B 1 208 ? 24.156 -9.672 0.84 1 95 208 ARG B O 1
ATOM 4413 N N . LEU B 1 209 ? 22.141 -8.789 1.155 1 93.12 209 LEU B N 1
ATOM 4414 C CA . LEU B 1 209 ? 22.609 -7.719 2.037 1 93.12 209 LEU B CA 1
ATOM 4415 C C . LEU B 1 209 ? 22.828 -8.234 3.453 1 93.12 209 LEU B C 1
ATOM 4417 O O . LEU B 1 209 ? 23.438 -7.559 4.281 1 93.12 209 LEU B O 1
ATOM 4421 N N . PHE B 1 210 ? 22.297 -9.414 3.715 1 91.5 210 PHE B N 1
ATOM 4422 C CA . PHE B 1 210 ? 22.453 -9.969 5.055 1 91.5 210 PHE B CA 1
ATOM 4423 C C . PHE B 1 210 ? 23.75 -10.758 5.152 1 91.5 210 PHE B C 1
ATOM 4425 O O . PHE B 1 210 ? 24.141 -11.453 4.207 1 91.5 210 PHE B O 1
ATOM 4432 N N . ASP B 1 211 ? 24.328 -10.594 6.266 1 86.94 211 ASP B N 1
ATOM 4433 C CA . ASP B 1 211 ? 25.609 -11.281 6.484 1 86.94 211 ASP B CA 1
ATOM 4434 C C . ASP B 1 211 ? 25.375 -12.773 6.758 1 86.94 211 ASP B C 1
ATOM 4436 O O . ASP B 1 211 ? 26.125 -13.617 6.258 1 86.94 211 ASP B O 1
ATOM 4440 N N . GLU B 1 212 ? 24.391 -13.094 7.605 1 89.88 212 GLU B N 1
ATOM 4441 C CA . GLU B 1 212 ? 24.109 -14.492 7.93 1 89.88 212 GLU B CA 1
ATOM 4442 C C . GLU B 1 212 ? 23.203 -15.133 6.875 1 89.88 212 GLU B C 1
ATOM 4444 O O . GLU B 1 212 ? 22 -14.883 6.844 1 89.88 212 GLU B O 1
ATOM 4449 N N . LYS B 1 213 ? 23.875 -15.992 6.086 1 93.75 213 LYS B N 1
ATOM 4450 C CA . LYS B 1 213 ? 23.141 -16.719 5.062 1 93.75 213 LYS B CA 1
ATOM 4451 C C . LYS B 1 213 ? 22.875 -18.172 5.5 1 93.75 213 LYS B C 1
ATOM 4453 O O . LYS B 1 213 ? 23.734 -18.781 6.141 1 93.75 213 LYS B O 1
ATOM 4458 N N . PRO B 1 214 ? 21.688 -18.625 5.098 1 97 214 PRO B N 1
ATOM 4459 C CA . PRO B 1 214 ? 21.469 -20.031 5.426 1 97 214 PRO B CA 1
ATOM 4460 C C . PRO B 1 214 ? 22.406 -20.984 4.68 1 97 214 PRO B C 1
ATOM 4462 O O . PRO B 1 214 ? 22.797 -20.688 3.545 1 97 214 PRO B O 1
ATOM 4465 N N . PRO B 1 215 ? 22.766 -22.094 5.391 1 97.19 215 PRO B N 1
ATOM 4466 C CA . PRO B 1 215 ? 23.594 -23.062 4.668 1 97.19 215 PRO B CA 1
ATOM 4467 C C . PRO B 1 215 ? 22.875 -23.656 3.453 1 97.19 215 PRO B C 1
ATOM 4469 O O . PRO B 1 215 ? 21.641 -23.719 3.428 1 97.19 215 PRO B O 1
ATOM 4472 N N . GLN B 1 216 ? 23.625 -24.109 2.475 1 97.69 216 GLN B N 1
ATOM 4473 C CA . GLN B 1 216 ? 23.109 -24.594 1.198 1 97.69 216 GLN B CA 1
ATOM 4474 C C . GLN B 1 216 ? 22.094 -25.703 1.404 1 97.69 216 GLN B C 1
ATOM 4476 O O . GLN B 1 216 ? 21.047 -25.734 0.737 1 97.69 216 GLN B O 1
ATOM 4481 N N . TRP B 1 217 ? 22.406 -26.578 2.318 1 98 217 TRP B N 1
ATOM 4482 C CA . TRP B 1 217 ? 21.531 -27.734 2.486 1 98 217 TRP B CA 1
ATOM 4483 C C . TRP B 1 217 ? 20.156 -27.297 2.992 1 98 217 TRP B C 1
ATOM 4485 O O . TRP B 1 217 ? 19.141 -27.906 2.635 1 98 217 TRP B O 1
ATOM 4495 N N . VAL B 1 218 ? 20.094 -26.234 3.82 1 98.06 218 VAL B N 1
ATOM 4496 C CA . VAL B 1 218 ? 18.812 -25.734 4.309 1 98.06 218 VAL B CA 1
ATOM 4497 C C . VAL B 1 218 ? 18.031 -25.094 3.16 1 98.06 218 VAL B C 1
ATOM 4499 O O . VAL B 1 218 ? 16.844 -25.359 2.979 1 98.06 218 VAL B O 1
ATOM 4502 N N . VAL B 1 219 ? 18.719 -24.281 2.367 1 98.62 219 VAL B N 1
ATOM 4503 C CA . VAL B 1 219 ? 18.078 -23.609 1.238 1 98.62 219 VAL B CA 1
ATOM 4504 C C . VAL B 1 219 ? 17.594 -24.641 0.231 1 98.62 219 VAL B C 1
ATOM 4506 O O . VAL B 1 219 ? 16.469 -24.531 -0.274 1 98.62 219 VAL B O 1
ATOM 4509 N N . HIS B 1 220 ? 18.422 -25.656 -0.01 1 98.75 220 HIS B N 1
ATOM 4510 C CA . HIS B 1 220 ? 18.016 -26.734 -0.907 1 98.75 220 HIS B CA 1
ATOM 4511 C C . HIS B 1 220 ? 16.766 -27.438 -0.403 1 98.75 220 HIS B C 1
ATOM 4513 O O . HIS B 1 220 ? 15.883 -27.781 -1.19 1 98.75 220 HIS B O 1
ATOM 4519 N N . THR B 1 221 ? 16.703 -27.656 0.858 1 98.69 221 THR B N 1
ATOM 4520 C CA . THR B 1 221 ? 15.547 -28.312 1.446 1 98.69 221 THR B CA 1
ATOM 4521 C C . THR B 1 221 ? 14.297 -27.469 1.28 1 98.69 221 THR B C 1
ATOM 4523 O O . THR B 1 221 ? 13.25 -27.953 0.849 1 98.69 221 THR B O 1
ATOM 4526 N N . ILE B 1 222 ? 14.398 -26.156 1.605 1 98.5 222 ILE B N 1
ATOM 4527 C CA . ILE B 1 222 ? 13.266 -25.234 1.488 1 98.5 222 ILE B CA 1
ATOM 4528 C C . ILE B 1 222 ? 12.758 -25.219 0.048 1 98.5 222 ILE B C 1
ATOM 4530 O O . ILE B 1 222 ? 11.57 -25.406 -0.198 1 98.5 222 ILE B O 1
ATOM 4534 N N . VAL B 1 223 ? 13.656 -25.078 -0.87 1 98.69 223 VAL B N 1
ATOM 4535 C CA . VAL B 1 223 ? 13.305 -24.891 -2.275 1 98.69 223 VAL B CA 1
ATOM 4536 C C . VAL B 1 223 ? 12.781 -26.219 -2.85 1 98.69 223 VAL B C 1
ATOM 4538 O O . VAL B 1 223 ? 11.797 -26.219 -3.598 1 98.69 223 VAL B O 1
ATOM 4541 N N . ALA B 1 224 ? 13.406 -27.312 -2.516 1 98.75 224 ALA B N 1
ATOM 4542 C CA . ALA B 1 224 ? 12.984 -28.609 -3.018 1 98.75 224 ALA B CA 1
ATOM 4543 C C . ALA B 1 224 ? 11.57 -28.953 -2.543 1 98.75 224 ALA B C 1
ATOM 4545 O O . ALA B 1 224 ? 10.75 -29.469 -3.314 1 98.75 224 ALA B O 1
ATOM 4546 N N . GLU B 1 225 ? 11.312 -28.719 -1.304 1 98.5 225 GLU B N 1
ATOM 4547 C CA . GLU B 1 225 ? 9.977 -28.984 -0.769 1 98.5 225 GLU B CA 1
ATOM 4548 C C . GLU B 1 225 ? 8.93 -28.109 -1.455 1 98.5 225 GLU B C 1
ATOM 4550 O O . GLU B 1 225 ? 7.848 -28.578 -1.8 1 98.5 225 GLU B O 1
ATOM 4555 N N . ALA B 1 226 ? 9.234 -26.828 -1.623 1 97.88 226 ALA B N 1
ATOM 4556 C CA . ALA B 1 226 ? 8.312 -25.922 -2.309 1 97.88 226 ALA B CA 1
ATOM 4557 C C . ALA B 1 226 ? 8.031 -26.406 -3.732 1 97.88 226 ALA B C 1
ATOM 4559 O O . ALA B 1 226 ? 6.883 -26.422 -4.176 1 97.88 226 ALA B O 1
ATOM 4560 N N . ALA B 1 227 ? 9.086 -26.781 -4.441 1 97.94 227 ALA B N 1
ATOM 4561 C CA . ALA B 1 227 ? 8.945 -27.266 -5.812 1 97.94 227 ALA B CA 1
ATOM 4562 C C . ALA B 1 227 ? 8.078 -28.531 -5.863 1 97.94 227 ALA B C 1
ATOM 4564 O O . ALA B 1 227 ? 7.207 -28.656 -6.727 1 97.94 227 ALA B O 1
ATOM 4565 N N . ASP B 1 228 ? 8.297 -29.375 -4.941 1 97.94 228 ASP B N 1
ATOM 4566 C CA . ASP B 1 228 ? 7.531 -30.609 -4.898 1 97.94 228 ASP B CA 1
ATOM 4567 C C . ASP B 1 228 ? 6.047 -30.344 -4.672 1 97.94 228 ASP B C 1
ATOM 4569 O O . ASP B 1 228 ? 5.191 -30.969 -5.301 1 97.94 228 ASP B O 1
ATOM 4573 N N . ILE B 1 229 ? 5.773 -29.484 -3.75 1 96.31 229 ILE B N 1
ATOM 4574 C CA . ILE B 1 229 ? 4.387 -29.125 -3.459 1 96.31 229 ILE B CA 1
ATOM 4575 C C . ILE B 1 229 ? 3.746 -28.5 -4.691 1 96.31 229 ILE B C 1
ATOM 4577 O O . ILE B 1 229 ? 2.604 -28.812 -5.035 1 96.31 229 ILE B O 1
ATOM 4581 N N . GLU B 1 230 ? 4.457 -27.656 -5.379 1 95.81 230 GLU B N 1
ATOM 4582 C CA . GLU B 1 230 ? 3.932 -27 -6.566 1 95.81 230 GLU B CA 1
ATOM 4583 C C . GLU B 1 230 ? 3.684 -27.984 -7.695 1 95.81 230 GLU B C 1
ATOM 4585 O O . GLU B 1 230 ? 2.715 -27.859 -8.445 1 95.81 230 GLU B O 1
ATOM 4590 N N . VAL B 1 231 ? 4.547 -28.953 -7.84 1 95.62 231 VAL B N 1
ATOM 4591 C CA . VAL B 1 231 ? 4.359 -30 -8.836 1 95.62 231 VAL B CA 1
ATOM 4592 C C . VAL B 1 231 ? 3.068 -30.766 -8.555 1 95.62 231 VAL B C 1
ATOM 4594 O O . VAL B 1 231 ? 2.309 -31.062 -9.477 1 95.62 231 VAL B O 1
ATOM 4597 N N . ARG B 1 232 ? 2.822 -31.031 -7.328 1 93.38 232 ARG B N 1
ATOM 4598 C CA . ARG B 1 232 ? 1.588 -31.703 -6.949 1 93.38 232 ARG B CA 1
ATOM 4599 C C . ARG B 1 232 ? 0.37 -30.844 -7.27 1 93.38 232 ARG B C 1
ATOM 4601 O O . ARG B 1 232 ? -0.65 -31.359 -7.738 1 93.38 232 ARG B O 1
ATOM 4608 N N . PHE B 1 233 ? 0.498 -29.625 -7.008 1 92.38 233 PHE B N 1
ATOM 4609 C CA . PHE B 1 233 ? -0.592 -28.703 -7.324 1 92.38 233 PHE B CA 1
ATOM 4610 C C . PHE B 1 233 ? -0.862 -28.688 -8.82 1 92.38 233 PHE B C 1
ATOM 4612 O O . PHE B 1 233 ? -2.02 -28.688 -9.25 1 92.38 233 PHE B O 1
ATOM 4619 N N . ALA B 1 234 ? 0.195 -28.625 -9.578 1 91.31 234 ALA B N 1
ATOM 4620 C CA . ALA B 1 234 ? 0.055 -28.625 -11.031 1 91.31 234 ALA B CA 1
ATOM 4621 C C . ALA B 1 234 ? -0.7 -29.875 -11.508 1 91.31 234 ALA B C 1
ATOM 4623 O O . ALA B 1 234 ? -1.566 -29.781 -12.383 1 91.31 234 ALA B O 1
ATOM 4624 N N . LYS B 1 235 ? -0.381 -30.906 -10.914 1 89.25 235 LYS B N 1
ATOM 4625 C CA . LYS B 1 235 ? -1.037 -32.156 -11.273 1 89.25 235 LYS B CA 1
ATOM 4626 C C . LYS B 1 235 ? -2.521 -32.125 -10.922 1 89.25 235 LYS B C 1
ATOM 4628 O O . LYS B 1 235 ? -3.359 -32.594 -11.688 1 89.25 235 LYS B O 1
ATOM 4633 N N . GLU B 1 236 ? -2.768 -31.594 -9.82 1 85.25 236 GLU B N 1
ATOM 4634 C CA . GLU B 1 236 ? -4.156 -31.484 -9.383 1 85.25 236 GLU B CA 1
ATOM 4635 C C . GLU B 1 236 ? -4.941 -30.516 -10.258 1 85.25 236 GLU B C 1
ATOM 4637 O O . GLU B 1 236 ? -6.133 -30.703 -10.5 1 85.25 236 GLU B O 1
ATOM 4642 N N . SER B 1 237 ? -4.332 -29.484 -10.672 1 85.94 237 SER B N 1
ATOM 4643 C CA . SER B 1 237 ? -4.977 -28.469 -11.484 1 85.94 237 SER B CA 1
ATOM 4644 C C . SER B 1 237 ? -5.211 -28.969 -12.906 1 85.94 237 SER B C 1
ATOM 4646 O O . SER B 1 237 ? -6.176 -28.562 -13.562 1 85.94 237 SER B O 1
ATOM 4648 N N . LEU B 1 238 ? -4.27 -29.859 -13.367 1 84.12 238 LEU B N 1
ATOM 4649 C CA . LEU B 1 238 ? -4.359 -30.422 -14.711 1 84.12 238 LEU B CA 1
ATOM 4650 C C . LEU B 1 238 ? -5.02 -31.812 -14.68 1 84.12 238 LEU B C 1
ATOM 4652 O O . LEU B 1 238 ? -4.391 -32.812 -15.039 1 84.12 238 LEU B O 1
ATOM 4656 N N . HIS B 1 239 ? -6.145 -31.906 -14.148 1 75.44 239 HIS B N 1
ATOM 4657 C CA . HIS B 1 239 ? -6.82 -33.188 -14.094 1 75.44 239 HIS B CA 1
ATOM 4658 C C . HIS B 1 239 ? -6.746 -33.906 -15.438 1 75.44 239 HIS B C 1
ATOM 4660 O O . HIS B 1 239 ? -6.57 -35.125 -15.492 1 75.44 239 HIS B O 1
ATOM 4666 N N . GLU B 1 240 ? -6.887 -33.188 -16.562 1 81.75 240 GLU B N 1
ATOM 4667 C CA . GLU B 1 240 ? -6.641 -33.656 -17.922 1 81.75 240 GLU B CA 1
ATOM 4668 C C . GLU B 1 240 ? -5.539 -32.844 -18.594 1 81.75 240 GLU B C 1
ATOM 4670 O O . GLU B 1 240 ? -5.453 -31.625 -18.406 1 81.75 240 GLU B O 1
ATOM 4675 N N . PRO B 1 241 ? -4.672 -33.625 -19.297 1 81.06 241 PRO B N 1
ATOM 4676 C CA . PRO B 1 241 ? -3.588 -32.875 -19.953 1 81.06 241 PRO B CA 1
ATOM 4677 C C . PRO B 1 241 ? -4.102 -31.875 -20.969 1 81.06 241 PRO B C 1
ATOM 4679 O O . PRO B 1 241 ? -5.117 -32.094 -21.625 1 81.06 241 PRO B O 1
ATOM 4682 N N . LEU B 1 242 ? -3.479 -30.703 -20.969 1 86.31 242 LEU B N 1
ATOM 4683 C CA . LEU B 1 242 ? -3.662 -29.766 -22.062 1 86.31 242 LEU B CA 1
ATOM 4684 C C . LEU B 1 242 ? -2.703 -30.062 -23.203 1 86.31 242 LEU B C 1
ATOM 4686 O O . LEU B 1 242 ? -1.613 -30.594 -22.984 1 86.31 242 LEU B O 1
ATOM 4690 N N . PRO B 1 243 ? -3.189 -29.859 -24.422 1 86.19 243 PRO B N 1
ATOM 4691 C CA . PRO B 1 243 ? -2.273 -30.094 -25.531 1 86.19 243 PRO B CA 1
ATOM 4692 C C . PRO B 1 243 ? -0.916 -29.422 -25.344 1 86.19 243 PRO B C 1
ATOM 4694 O O . PRO B 1 243 ? -0.842 -28.203 -25.188 1 86.19 243 PRO B O 1
ATOM 4697 N N . GLY B 1 244 ? 0.161 -30.234 -25.25 1 85.94 244 GLY B N 1
ATOM 4698 C CA . GLY B 1 244 ? 1.513 -29.703 -25.125 1 85.94 244 GLY B CA 1
ATOM 4699 C C . GLY B 1 244 ? 1.906 -29.406 -23.703 1 85.94 244 GLY B C 1
ATOM 4700 O O . GLY B 1 244 ? 2.982 -28.859 -23.438 1 85.94 244 GLY B O 1
ATOM 4701 N N . VAL B 1 245 ? 1.034 -29.625 -22.812 1 90.56 245 VAL B N 1
ATOM 4702 C CA . VAL B 1 245 ? 1.312 -29.391 -21.406 1 90.56 245 VAL B CA 1
ATOM 4703 C C . VAL B 1 245 ? 0.909 -30.609 -20.578 1 90.56 245 VAL B C 1
ATOM 4705 O O . VAL B 1 245 ? -0.238 -30.719 -20.141 1 90.56 245 VAL B O 1
ATOM 4708 N N . SER B 1 246 ? 1.879 -31.469 -20.375 1 88.94 246 SER B N 1
ATOM 4709 C CA . SER B 1 246 ? 1.646 -32.656 -19.562 1 88.94 246 SER B CA 1
ATOM 4710 C C . SER B 1 246 ? 2.08 -32.438 -18.125 1 88.94 246 SER B C 1
ATOM 4712 O O . SER B 1 246 ? 2.742 -31.438 -17.812 1 88.94 246 SER B O 1
ATOM 4714 N N . ALA B 1 247 ? 1.692 -33.344 -17.281 1 88.25 247 ALA B N 1
ATOM 4715 C CA . ALA B 1 247 ? 2.131 -33.281 -15.898 1 88.25 247 ALA B CA 1
ATOM 4716 C C . ALA B 1 247 ? 3.652 -33.344 -15.797 1 88.25 247 ALA B C 1
ATOM 4718 O O . ALA B 1 247 ? 4.25 -32.719 -14.93 1 88.25 247 ALA B O 1
ATOM 4719 N N . GLN B 1 248 ? 4.242 -34.188 -16.656 1 91.88 248 GLN B N 1
ATOM 4720 C CA . GLN B 1 248 ? 5.695 -34.281 -16.688 1 91.88 248 GLN B CA 1
ATOM 4721 C C . GLN B 1 248 ? 6.34 -32.969 -17.125 1 91.88 248 GLN B C 1
ATOM 4723 O O . GLN B 1 248 ? 7.371 -32.562 -16.578 1 91.88 248 GLN B O 1
ATOM 4728 N N . ASP B 1 249 ? 5.77 -32.344 -18.094 1 93.94 249 ASP B N 1
ATOM 4729 C CA . ASP B 1 249 ? 6.262 -31.031 -18.531 1 93.94 249 ASP B CA 1
ATOM 4730 C C . ASP B 1 249 ? 6.195 -30.016 -17.391 1 93.94 249 ASP B C 1
ATOM 4732 O O . ASP B 1 249 ? 7.125 -29.234 -17.203 1 93.94 249 ASP B O 1
ATOM 4736 N N . MET B 1 250 ? 5.145 -30.047 -16.719 1 93.75 250 MET B N 1
ATOM 4737 C CA . MET B 1 250 ? 4.953 -29.109 -15.617 1 93.75 250 MET B CA 1
ATOM 4738 C C . MET B 1 250 ? 5.977 -29.359 -14.508 1 93.75 250 MET B C 1
ATOM 4740 O O . MET B 1 250 ? 6.477 -28.422 -13.891 1 93.75 250 MET B O 1
ATOM 4744 N N . LEU B 1 251 ? 6.223 -30.688 -14.258 1 95.5 251 LEU B N 1
ATOM 4745 C CA . LEU B 1 251 ? 7.262 -31.031 -13.297 1 95.5 251 LEU B CA 1
ATOM 4746 C C . LEU B 1 251 ? 8.594 -30.406 -13.688 1 95.5 251 LEU B C 1
ATOM 4748 O O . LEU B 1 251 ? 9.258 -29.781 -12.859 1 95.5 251 LEU B O 1
ATOM 4752 N N . TYR B 1 252 ? 8.953 -30.562 -14.953 1 96.38 252 TYR B N 1
ATOM 4753 C CA . TYR B 1 252 ? 10.211 -30.016 -15.43 1 96.38 252 TYR B CA 1
ATOM 4754 C C . TYR B 1 252 ? 10.203 -28.484 -15.344 1 96.38 252 TYR B C 1
ATOM 4756 O O . TYR B 1 252 ? 11.211 -27.875 -14.984 1 96.38 252 TYR B O 1
ATOM 4764 N N . TYR B 1 253 ? 9.109 -27.938 -15.633 1 96.06 253 TYR B N 1
ATOM 4765 C CA . TYR B 1 253 ? 9.023 -26.484 -15.609 1 96.06 253 TYR B CA 1
ATOM 4766 C C . TYR B 1 253 ? 9.188 -25.953 -14.195 1 96.06 253 TYR B C 1
ATOM 4768 O O . TYR B 1 253 ? 9.953 -25.016 -13.961 1 96.06 253 TYR B O 1
ATOM 4776 N N . VAL B 1 254 ? 8.492 -26.5 -13.242 1 96.94 254 VAL B N 1
ATOM 4777 C CA . VAL B 1 254 ? 8.562 -26.062 -11.859 1 96.94 254 VAL B CA 1
ATOM 4778 C C . VAL B 1 254 ? 9.984 -26.234 -11.328 1 96.94 254 VAL B C 1
ATOM 4780 O O . VAL B 1 254 ? 10.508 -25.359 -10.633 1 96.94 254 VAL B O 1
ATOM 4783 N N . ARG B 1 255 ? 10.602 -27.328 -11.68 1 97.56 255 ARG B N 1
ATOM 4784 C CA . ARG B 1 255 ? 11.969 -27.578 -11.25 1 97.56 255 ARG B CA 1
ATOM 4785 C C . ARG B 1 255 ? 12.938 -26.594 -11.898 1 97.56 255 ARG B C 1
ATOM 4787 O O . ARG B 1 255 ? 13.914 -26.188 -11.281 1 97.56 255 ARG B O 1
ATOM 4794 N N . PHE B 1 256 ? 12.664 -26.281 -13.117 1 96.69 256 PHE B N 1
ATOM 4795 C CA . PHE B 1 256 ? 13.43 -25.25 -13.797 1 96.69 256 PHE B CA 1
ATOM 4796 C C . PHE B 1 256 ? 13.328 -23.922 -13.055 1 96.69 256 PHE B C 1
ATOM 4798 O O . PHE B 1 256 ? 14.336 -23.266 -12.805 1 96.69 256 PHE B O 1
ATOM 4805 N N . VAL B 1 257 ? 12.133 -23.531 -12.75 1 96.88 257 VAL B N 1
ATOM 4806 C CA . VAL B 1 257 ? 11.867 -22.297 -12.023 1 96.88 257 VAL B CA 1
ATOM 4807 C C . VAL B 1 257 ? 12.586 -22.328 -10.672 1 96.88 257 VAL B C 1
ATOM 4809 O O . VAL B 1 257 ? 13.18 -21.328 -10.25 1 96.88 257 VAL B O 1
ATOM 4812 N N . ALA B 1 258 ? 12.562 -23.484 -10 1 97.94 258 ALA B N 1
ATOM 4813 C CA . ALA B 1 258 ? 13.234 -23.641 -8.711 1 97.94 258 ALA B CA 1
ATOM 4814 C C . ALA B 1 258 ? 14.734 -23.438 -8.844 1 97.94 258 ALA B C 1
ATOM 4816 O O . ALA B 1 258 ? 15.352 -22.766 -8 1 97.94 258 ALA B O 1
ATOM 4817 N N . ASP B 1 259 ? 15.328 -23.953 -9.891 1 97.81 259 ASP B N 1
ATOM 4818 C CA . ASP B 1 259 ? 16.75 -23.781 -10.117 1 97.81 259 ASP B CA 1
ATOM 4819 C C . ASP B 1 259 ? 17.094 -22.328 -10.414 1 97.81 259 ASP B C 1
ATOM 4821 O O . ASP B 1 259 ? 18.125 -21.828 -9.969 1 97.81 259 ASP B O 1
ATOM 4825 N N . GLN B 1 260 ? 16.219 -21.688 -11.172 1 96.5 260 GLN B N 1
ATOM 4826 C CA . GLN B 1 260 ? 16.422 -20.266 -11.43 1 96.5 260 GLN B CA 1
ATOM 4827 C C . GLN B 1 260 ? 16.406 -19.469 -10.133 1 96.5 260 GLN B C 1
ATOM 4829 O O . GLN B 1 260 ? 17.203 -18.547 -9.953 1 96.5 260 GLN B O 1
ATOM 4834 N N . LEU B 1 261 ? 15.508 -19.812 -9.227 1 97.56 261 LEU B N 1
ATOM 4835 C CA . LEU B 1 261 ? 15.438 -19.125 -7.938 1 97.56 261 LEU B CA 1
ATOM 4836 C C . LEU B 1 261 ? 16.688 -19.375 -7.113 1 97.56 261 LEU B C 1
ATOM 4838 O O . LEU B 1 261 ? 17.25 -18.453 -6.516 1 97.56 261 LEU B O 1
ATOM 4842 N N . LEU B 1 262 ? 17.156 -20.641 -7.105 1 98.25 262 LEU B N 1
ATOM 4843 C CA . LEU B 1 262 ? 18.375 -20.984 -6.379 1 98.25 262 LEU B CA 1
ATOM 4844 C C . LEU B 1 262 ? 19.547 -20.141 -6.875 1 98.25 262 LEU B C 1
ATOM 4846 O O . LEU B 1 262 ? 20.312 -19.594 -6.074 1 98.25 262 LEU B O 1
ATOM 4850 N N . GLN B 1 263 ? 19.625 -19.984 -8.156 1 97.31 263 GLN B N 1
ATOM 4851 C CA . GLN B 1 263 ? 20.703 -19.188 -8.734 1 97.31 263 GLN B CA 1
ATOM 4852 C C . GLN B 1 263 ? 20.562 -17.719 -8.352 1 97.31 263 GLN B C 1
ATOM 4854 O O . GLN B 1 263 ? 21.562 -17.078 -7.992 1 97.31 263 GLN B O 1
ATOM 4859 N N . ALA B 1 264 ? 19.391 -17.25 -8.438 1 96.12 264 ALA B N 1
ATOM 4860 C CA . ALA B 1 264 ? 19.156 -15.852 -8.062 1 96.12 264 ALA B CA 1
ATOM 4861 C C . ALA B 1 264 ? 19.5 -15.609 -6.598 1 96.12 264 ALA B C 1
ATOM 4863 O O . ALA B 1 264 ? 19.953 -14.516 -6.238 1 96.12 264 ALA B O 1
ATOM 4864 N N . LEU B 1 265 ? 19.328 -16.609 -5.773 1 97.5 265 LEU B N 1
ATOM 4865 C CA . LEU B 1 265 ? 19.641 -16.547 -4.352 1 97.5 265 LEU B CA 1
ATOM 4866 C C . LEU B 1 265 ? 21.125 -16.719 -4.105 1 97.5 265 LEU B C 1
ATOM 4868 O O . LEU B 1 265 ? 21.609 -16.469 -2.996 1 97.5 265 LEU B O 1
ATOM 4872 N N . GLY B 1 266 ? 21.859 -17.125 -5.125 1 96.31 266 GLY B N 1
ATOM 4873 C CA . GLY B 1 266 ? 23.297 -17.312 -5.02 1 96.31 266 GLY B CA 1
ATOM 4874 C C . GLY B 1 266 ? 23.703 -18.719 -4.613 1 96.31 266 GLY B C 1
ATOM 4875 O O . GLY B 1 266 ? 24.781 -18.922 -4.051 1 96.31 266 GLY B O 1
ATOM 4876 N N . TYR B 1 267 ? 22.812 -19.703 -4.816 1 98.12 267 TYR B N 1
ATOM 4877 C CA . TYR B 1 267 ? 23.094 -21.078 -4.441 1 98.12 267 TYR B CA 1
ATOM 4878 C C . TYR B 1 267 ? 23.188 -21.984 -5.672 1 98.12 267 TYR B C 1
ATOM 4880 O O . TYR B 1 267 ? 22.812 -21.562 -6.773 1 98.12 267 TYR B O 1
ATOM 4888 N N . GLN B 1 268 ? 23.625 -23.203 -5.488 1 98.19 268 GLN B N 1
ATOM 4889 C CA . GLN B 1 268 ? 23.766 -24.141 -6.586 1 98.19 268 GLN B CA 1
ATOM 4890 C C . GLN B 1 268 ? 22.406 -24.719 -7 1 98.19 268 GLN B C 1
ATOM 4892 O O . GLN B 1 268 ? 21.562 -25 -6.148 1 98.19 268 GLN B O 1
ATOM 4897 N N . PRO B 1 269 ? 22.266 -24.875 -8.305 1 98.06 269 PRO B N 1
ATOM 4898 C CA . PRO B 1 269 ? 21.047 -25.531 -8.75 1 98.06 269 PRO B CA 1
ATOM 4899 C C . PRO B 1 269 ? 20.906 -26.969 -8.227 1 98.06 269 PRO B C 1
ATOM 4901 O O . PRO B 1 269 ? 21.922 -27.609 -7.91 1 98.06 269 PRO B O 1
ATOM 4904 N N . LEU B 1 270 ? 19.688 -27.438 -8.219 1 98.12 270 LEU B N 1
ATOM 4905 C CA . LEU B 1 270 ? 19.406 -28.766 -7.68 1 98.12 270 LEU B CA 1
ATOM 4906 C C . LEU B 1 270 ? 18.969 -29.719 -8.789 1 98.12 270 LEU B C 1
ATOM 4908 O O . LEU B 1 270 ? 19.344 -30.891 -8.789 1 98.12 270 LEU B O 1
ATOM 4912 N N . PHE B 1 271 ? 18.25 -29.25 -9.711 1 97.88 271 PHE B N 1
ATOM 4913 C CA . PHE B 1 271 ? 17.5 -30.156 -10.578 1 97.88 271 PHE B CA 1
ATOM 4914 C C . PHE B 1 271 ? 18.141 -30.219 -11.961 1 97.88 271 PHE B C 1
ATOM 4916 O O . PHE B 1 271 ? 18.031 -31.234 -12.656 1 97.88 271 PHE B O 1
ATOM 4923 N N . HIS B 1 272 ? 18.703 -29.219 -12.516 1 97.19 272 HIS B N 1
ATOM 4924 C CA . HIS B 1 272 ? 19.438 -29.156 -13.781 1 97.19 272 HIS B CA 1
ATOM 4925 C C . HIS B 1 272 ? 18.562 -29.609 -14.945 1 97.19 272 HIS B C 1
ATOM 4927 O O . HIS B 1 272 ? 18.969 -30.469 -15.727 1 97.19 272 HIS B O 1
ATOM 4933 N N . VAL B 1 273 ? 17.406 -29.016 -15 1 96.19 273 VAL B N 1
ATOM 4934 C CA . VAL B 1 273 ? 16.484 -29.297 -16.109 1 96.19 273 VAL B CA 1
ATOM 4935 C C . VAL B 1 273 ? 16.281 -28.031 -16.938 1 96.19 273 VAL B C 1
ATOM 4937 O O . VAL B 1 273 ? 16.578 -26.938 -16.484 1 96.19 273 VAL B O 1
ATOM 4940 N N . GLU B 1 274 ? 15.766 -28.219 -18.141 1 92.75 274 GLU B N 1
ATOM 4941 C CA . GLU B 1 274 ? 15.477 -27.094 -19.031 1 92.75 274 GLU B CA 1
ATOM 4942 C C . GLU B 1 274 ? 13.984 -26.766 -19.031 1 92.75 274 GLU B C 1
ATOM 4944 O O . GLU B 1 274 ? 13.156 -27.578 -18.625 1 92.75 274 GLU B O 1
ATOM 4949 N N . ASN B 1 275 ? 13.68 -25.547 -19.391 1 93.19 275 ASN B N 1
ATOM 4950 C CA . ASN B 1 275 ? 12.289 -25.141 -19.547 1 93.19 275 ASN B CA 1
ATOM 4951 C C . ASN B 1 275 ? 11.602 -25.891 -20.688 1 93.19 275 ASN B C 1
ATOM 4953 O O . ASN B 1 275 ? 11.984 -25.734 -21.844 1 93.19 275 ASN B O 1
ATOM 4957 N N . PRO B 1 276 ? 10.602 -26.641 -20.391 1 93.25 276 PRO B N 1
ATOM 4958 C CA . PRO B 1 276 ? 9.953 -27.422 -21.438 1 93.25 276 PRO B CA 1
ATOM 4959 C C . PRO B 1 276 ? 8.961 -26.609 -22.266 1 93.25 276 PRO B C 1
ATOM 4961 O O . PRO B 1 276 ? 8.477 -27.078 -23.297 1 93.25 276 PRO B O 1
ATOM 4964 N N . PHE B 1 277 ? 8.648 -25.391 -21.797 1 91.38 277 PHE B N 1
ATOM 4965 C CA . PHE B 1 277 ? 7.602 -24.609 -22.438 1 91.38 277 PHE B CA 1
ATOM 4966 C C . PHE B 1 277 ? 8.203 -23.469 -23.25 1 91.38 277 PHE B C 1
ATOM 4968 O O . PHE B 1 277 ? 8.555 -22.422 -22.703 1 91.38 277 PHE B O 1
ATOM 4975 N N . PRO B 1 278 ? 8.188 -23.516 -24.578 1 83.44 278 PRO B N 1
ATOM 4976 C CA . PRO B 1 278 ? 8.703 -22.438 -25.422 1 83.44 278 PRO B CA 1
ATOM 4977 C C . PRO B 1 278 ? 7.902 -21.141 -25.266 1 83.44 278 PRO B C 1
ATOM 4979 O O . PRO B 1 278 ? 8.469 -20.047 -25.375 1 83.44 278 PRO B O 1
ATOM 4982 N N . PHE B 1 279 ? 6.656 -21.25 -24.906 1 82.06 279 PHE B N 1
ATOM 4983 C CA . PHE B 1 279 ? 5.805 -20.062 -24.812 1 82.06 279 PHE B CA 1
ATOM 4984 C C . PHE B 1 279 ? 6.113 -19.266 -23.547 1 82.06 279 PHE B C 1
ATOM 4986 O O . PHE B 1 279 ? 5.695 -18.125 -23.422 1 82.06 279 PHE B O 1
ATOM 4993 N N . MET B 1 280 ? 6.723 -19.844 -22.578 1 81.56 280 MET B N 1
ATOM 4994 C CA . MET B 1 280 ? 7.121 -19.141 -21.375 1 81.56 280 MET B CA 1
ATOM 4995 C C . MET B 1 280 ? 8.375 -18.312 -21.609 1 81.56 280 MET B C 1
ATOM 4997 O O . MET B 1 280 ? 8.664 -17.375 -20.875 1 81.56 280 MET B O 1
ATOM 5001 N N . MET B 1 281 ? 9.188 -18.719 -22.484 1 61.28 281 MET B N 1
ATOM 5002 C CA . MET B 1 281 ? 10.422 -18.016 -22.812 1 61.28 281 MET B CA 1
ATOM 5003 C C . MET B 1 281 ? 10.133 -16.672 -23.469 1 61.28 281 MET B C 1
ATOM 5005 O O . MET B 1 281 ? 10.906 -15.719 -23.328 1 61.28 281 MET B O 1
ATOM 5009 N N . MET B 1 282 ? 9.062 -16.562 -24.109 1 44.78 282 MET B N 1
ATOM 5010 C CA . MET B 1 282 ? 8.672 -15.328 -24.781 1 44.78 282 MET B CA 1
ATOM 5011 C C . MET B 1 282 ? 8.211 -14.281 -23.766 1 44.78 282 MET B C 1
ATOM 5013 O O . MET B 1 282 ? 8.312 -13.086 -24.031 1 44.78 282 MET B O 1
ATOM 5017 N N . ILE B 1 283 ? 7.727 -14.742 -22.672 1 44.12 283 ILE B N 1
ATOM 5018 C CA . ILE B 1 283 ? 7.141 -13.844 -21.688 1 44.12 283 ILE B CA 1
ATOM 5019 C C . ILE B 1 283 ? 8.242 -13.258 -20.797 1 44.12 283 ILE B C 1
ATOM 5021 O O . ILE B 1 283 ? 8.133 -12.125 -20.328 1 44.12 283 ILE B O 1
ATOM 5025 N N . SER B 1 284 ? 9.18 -14.164 -20.359 1 41.53 284 SER B N 1
ATOM 5026 C CA . SER B 1 284 ? 10.195 -13.75 -19.406 1 41.53 284 SER B CA 1
ATOM 5027 C C . SER B 1 284 ? 11 -12.562 -19.922 1 41.53 284 SER B C 1
ATOM 5029 O O . SER B 1 284 ? 11.953 -12.109 -19.281 1 41.53 284 SER B O 1
ATOM 5031 N N . MET B 1 285 ? 10.984 -12.43 -21.109 1 32.88 285 MET B N 1
ATOM 5032 C CA . MET B 1 285 ? 11.828 -11.312 -21.531 1 32.88 285 MET B CA 1
ATOM 5033 C C . MET B 1 285 ? 11.273 -9.992 -21 1 32.88 285 MET B C 1
ATOM 5035 O O . MET B 1 285 ? 10.109 -9.664 -21.234 1 32.88 285 MET B O 1
ATOM 5039 N N . PRO B 1 286 ? 11.758 -9.633 -20 1 34.59 286 PRO B N 1
ATOM 5040 C CA . PRO B 1 286 ? 11.391 -8.242 -19.719 1 34.59 286 PRO B CA 1
ATOM 5041 C C . PRO B 1 286 ? 11.086 -7.449 -20.984 1 34.59 286 PRO B C 1
ATOM 5043 O O . PRO B 1 286 ? 11.797 -7.574 -21.984 1 34.59 286 PRO B O 1
ATOM 5046 N N . SER B 1 287 ? 9.938 -7.383 -21.531 1 29.83 287 SER B N 1
ATOM 5047 C CA . SER B 1 287 ? 9.898 -6.199 -22.391 1 29.83 287 SER B CA 1
ATOM 5048 C C . SER B 1 287 ? 10.859 -5.129 -21.891 1 29.83 287 SER B C 1
ATOM 5050 O O . SER B 1 287 ? 10.547 -4.398 -20.938 1 29.83 287 SER B O 1
ATOM 5052 N N . ARG B 1 288 ? 11.898 -5.273 -21.578 1 31.31 288 ARG B N 1
ATOM 5053 C CA . ARG B 1 288 ? 12.875 -4.188 -21.625 1 31.31 288 ARG B CA 1
ATOM 5054 C C . ARG B 1 288 ? 12.562 -3.201 -22.734 1 31.31 288 ARG B C 1
ATOM 5056 O O . ARG B 1 288 ? 13.344 -2.289 -23 1 31.31 288 ARG B O 1
ATOM 5063 N N . VAL B 1 289 ? 11.953 -3.564 -23.812 1 32.66 289 VAL B N 1
ATOM 5064 C CA . VAL B 1 289 ? 11.734 -2.516 -24.797 1 32.66 289 VAL B CA 1
ATOM 5065 C C . VAL B 1 289 ? 10.945 -1.369 -24.172 1 32.66 289 VAL B C 1
ATOM 5067 O O . VAL B 1 289 ? 11.367 -0.211 -24.234 1 32.66 289 VAL B O 1
ATOM 5070 N N . ASN B 1 290 ? 9.414 -1.293 -24.422 1 30.84 290 ASN B N 1
ATOM 5071 C CA . ASN B 1 290 ? 8.609 -0.1 -24.672 1 30.84 290 ASN B CA 1
ATOM 5072 C C . ASN B 1 290 ? 8.258 0.608 -23.359 1 30.84 290 ASN B C 1
ATOM 5074 O O . ASN B 1 290 ? 7.578 1.634 -23.359 1 30.84 290 ASN B O 1
ATOM 5078 N N . PHE B 1 291 ? 8.164 -0.115 -22.266 1 31.17 291 PHE B N 1
ATOM 5079 C CA . PHE B 1 291 ? 7.621 0.833 -21.297 1 31.17 291 PHE B CA 1
ATOM 5080 C C . PHE B 1 291 ? 8.656 1.885 -20.938 1 31.17 291 PHE B C 1
ATOM 5082 O O . PHE B 1 291 ? 8.336 3.07 -20.828 1 31.17 291 PHE B O 1
ATOM 5089 N N . PHE B 1 292 ? 9.867 1.475 -20.734 1 32.38 292 PHE B N 1
ATOM 5090 C CA . PHE B 1 292 ? 10.93 2.475 -20.688 1 32.38 292 PHE B CA 1
ATOM 5091 C C . PHE B 1 292 ? 11.156 3.082 -22.078 1 32.38 292 PHE B C 1
ATOM 5093 O O . PHE B 1 292 ? 11.438 4.273 -22.188 1 32.38 292 PHE B O 1
ATOM 5100 N N . GLU B 1 293 ? 11.133 2.299 -23.125 1 32.03 293 GLU B N 1
ATOM 5101 C CA . GLU B 1 293 ? 11.242 2.861 -24.469 1 32.03 293 GLU B CA 1
ATOM 5102 C C . GLU B 1 293 ? 9.938 3.52 -24.891 1 32.03 293 GLU B C 1
ATOM 5104 O O . GLU B 1 293 ? 9.945 4.516 -25.625 1 32.03 293 GLU B O 1
ATOM 5109 N N . ARG B 1 294 ? 8.789 3.076 -24.578 1 32.88 294 ARG B N 1
ATOM 5110 C CA . ARG B 1 294 ? 7.551 3.775 -24.906 1 32.88 294 ARG B CA 1
ATOM 5111 C C . ARG B 1 294 ? 7.402 5.051 -24.094 1 32.88 294 ARG B C 1
ATOM 5113 O O . ARG B 1 294 ? 6.977 6.086 -24.609 1 32.88 294 ARG B O 1
ATOM 5120 N N . GLN B 1 295 ? 7.66 5.004 -22.844 1 33.22 295 GLN B N 1
ATOM 5121 C CA . GLN B 1 295 ? 7.609 6.277 -22.125 1 33.22 295 GLN B CA 1
ATOM 5122 C C . GLN B 1 295 ? 8.773 7.18 -22.516 1 33.22 295 GLN B C 1
ATOM 5124 O O . GLN B 1 295 ? 8.641 8.406 -22.531 1 33.22 295 GLN B O 1
ATOM 5129 N N . ASN B 1 296 ? 9.859 6.66 -22.828 1 32.91 296 ASN B N 1
ATOM 5130 C CA . ASN B 1 296 ? 10.844 7.523 -23.469 1 32.91 296 ASN B CA 1
ATOM 5131 C C . ASN B 1 296 ? 10.391 7.934 -24.875 1 32.91 296 ASN B C 1
ATOM 5133 O O . ASN B 1 296 ? 10.641 9.055 -25.312 1 32.91 296 ASN B O 1
ATOM 5137 N N . SER B 1 297 ? 9.773 7.035 -25.516 1 33.06 297 SER B N 1
ATOM 5138 C CA . SER B 1 297 ? 9.328 7.457 -26.844 1 33.06 297 SER B CA 1
ATOM 5139 C C . SER B 1 297 ? 8.125 8.383 -26.75 1 33.06 297 SER B C 1
ATOM 5141 O O . SER B 1 297 ? 8.047 9.383 -27.453 1 33.06 297 SER B O 1
ATOM 5143 N N . GLU B 1 298 ? 7.164 8.047 -25.969 1 34.88 298 GLU B N 1
ATOM 5144 C CA . GLU B 1 298 ? 6.059 8.992 -25.859 1 34.88 298 GLU B CA 1
ATOM 5145 C C . GLU B 1 298 ? 6.449 10.211 -25.031 1 34.88 298 GLU B C 1
ATOM 5147 O O . GLU B 1 298 ? 6.039 11.336 -25.328 1 34.88 298 GLU B O 1
ATOM 5152 N N . TYR B 1 299 ? 7.285 9.984 -24.031 1 31.14 299 TYR B N 1
ATOM 5153 C CA . TYR B 1 299 ? 7.863 11.172 -23.422 1 31.14 299 TYR B CA 1
ATOM 5154 C C . TYR B 1 299 ? 8.945 11.773 -24.312 1 31.14 299 TYR B C 1
ATOM 5156 O O . TYR B 1 299 ? 9.125 13 -24.344 1 31.14 299 TYR B O 1
ATOM 5164 N N . ARG B 1 300 ? 9.734 11.016 -25.047 1 32.72 300 ARG B N 1
ATOM 5165 C CA . ARG B 1 300 ? 10.617 11.594 -26.062 1 32.72 300 ARG B CA 1
ATOM 5166 C C . ARG B 1 300 ? 9.82 12.164 -27.234 1 32.72 300 ARG B C 1
ATOM 5168 O O . ARG B 1 300 ? 10.219 13.156 -27.844 1 32.72 300 ARG B O 1
ATOM 5175 N N . LYS B 1 301 ? 8.828 11.562 -27.625 1 33.06 301 LYS B N 1
ATOM 5176 C CA . LYS B 1 301 ? 8.062 12.234 -28.672 1 33.06 301 LYS B CA 1
ATOM 5177 C C . LYS B 1 301 ? 7.438 13.531 -28.141 1 33.06 301 LYS B C 1
ATOM 5179 O O . LYS B 1 301 ? 7.359 14.523 -28.859 1 33.06 301 LYS B O 1
ATOM 5184 N N . ALA B 1 302 ? 7.059 13.609 -26.922 1 31.34 302 ALA B N 1
ATOM 5185 C CA . ALA B 1 302 ? 6.578 14.898 -26.438 1 31.34 302 ALA B CA 1
ATOM 5186 C C . ALA B 1 302 ? 7.73 15.875 -26.219 1 31.34 302 ALA B C 1
ATOM 5188 O O . ALA B 1 302 ? 7.605 17.062 -26.516 1 31.34 302 ALA B O 1
ATOM 5189 N N . ARG B 1 303 ? 8.953 15.312 -25.719 1 32.34 303 ARG B N 1
ATOM 5190 C CA . ARG B 1 303 ? 10.078 16.234 -25.672 1 32.34 303 ARG B CA 1
ATOM 5191 C C . ARG B 1 303 ? 10.648 16.5 -27.062 1 32.34 303 ARG B C 1
ATOM 5193 O O . ARG B 1 303 ? 11.164 17.578 -27.344 1 32.34 303 ARG B O 1
ATOM 5200 N N . ALA B 1 304 ? 10.695 15.484 -27.859 1 34.03 304 ALA B N 1
ATOM 5201 C CA . ALA B 1 304 ? 11.297 15.688 -29.172 1 34.03 304 ALA B CA 1
ATOM 5202 C C . ALA B 1 304 ? 10.477 16.672 -30.016 1 34.03 304 ALA B C 1
ATOM 5204 O O . ALA B 1 304 ? 11.016 17.375 -30.859 1 34.03 304 ALA B O 1
ATOM 5205 N N . ASN B 1 305 ? 9.211 16.625 -29.875 1 30.62 305 ASN B N 1
ATOM 5206 C CA . ASN B 1 305 ? 8.586 17.672 -30.672 1 30.62 305 ASN B CA 1
ATOM 5207 C C . ASN B 1 305 ? 8.898 19.062 -30.109 1 30.62 305 ASN B C 1
ATOM 5209 O O . ASN B 1 305 ? 8.773 20.062 -30.797 1 30.62 305 ASN B O 1
ATOM 5213 N N . HIS B 1 306 ? 9.086 19.156 -28.719 1 31.47 306 HIS B N 1
ATOM 5214 C CA . HIS B 1 306 ? 9.391 20.531 -28.344 1 31.47 306 HIS B CA 1
ATOM 5215 C C . HIS B 1 306 ? 10.875 20.844 -28.531 1 31.47 306 HIS B C 1
ATOM 5217 O O . HIS B 1 306 ? 11.312 21.969 -28.297 1 31.47 306 HIS B O 1
ATOM 5223 N N . GLY B 1 307 ? 11.703 19.766 -28.578 1 29.03 307 GLY B N 1
ATOM 5224 C CA . GLY B 1 307 ? 13.102 20.156 -28.688 1 29.03 307 GLY B CA 1
ATOM 5225 C C . GLY B 1 307 ? 13.422 20.875 -29.984 1 29.03 307 GLY B C 1
ATOM 5226 O O . GLY B 1 307 ? 14.57 21.25 -30.219 1 29.03 307 GLY B O 1
ATOM 5227 N N . ALA B 1 308 ? 12.781 20.625 -30.969 1 30.2 308 ALA B N 1
ATOM 5228 C CA . ALA B 1 308 ? 13.43 21.109 -32.188 1 30.2 308 ALA B CA 1
ATOM 5229 C C . ALA B 1 308 ? 13.555 22.625 -32.156 1 30.2 308 ALA B C 1
ATOM 5231 O O . ALA B 1 308 ? 14.148 23.219 -33.062 1 30.2 308 ALA B O 1
ATOM 5232 N N . VAL B 1 309 ? 12.812 23.344 -31.344 1 28.45 309 VAL B N 1
ATOM 5233 C CA . VAL B 1 309 ? 13.133 24.703 -31.781 1 28.45 309 VAL B CA 1
ATOM 5234 C C . VAL B 1 309 ? 14.516 25.094 -31.266 1 28.45 309 VAL B C 1
ATOM 5236 O O . VAL B 1 309 ? 15.352 25.578 -32.031 1 28.45 309 VAL B O 1
ATOM 5239 N N . ALA B 1 310 ? 14.578 25.562 -29.969 1 28.72 310 ALA B N 1
ATOM 5240 C CA . ALA B 1 310 ? 15.477 26.672 -29.688 1 28.72 310 ALA B CA 1
ATOM 5241 C C . ALA B 1 310 ? 16.875 26.188 -29.359 1 28.72 310 ALA B C 1
ATOM 5243 O O . ALA B 1 310 ? 17.703 26.938 -28.828 1 28.72 310 ALA B O 1
ATOM 5244 N N . ASP B 1 311 ? 17.297 24.953 -29.453 1 27.36 311 ASP B N 1
ATOM 5245 C CA . ASP B 1 311 ? 18.594 24.547 -28.922 1 27.36 311 ASP B CA 1
ATOM 5246 C C . ASP B 1 311 ? 19.734 25.328 -29.578 1 27.36 311 ASP B C 1
ATOM 5248 O O . ASP B 1 311 ? 20.906 25.031 -29.344 1 27.36 311 ASP B O 1
ATOM 5252 N N . GLU B 1 312 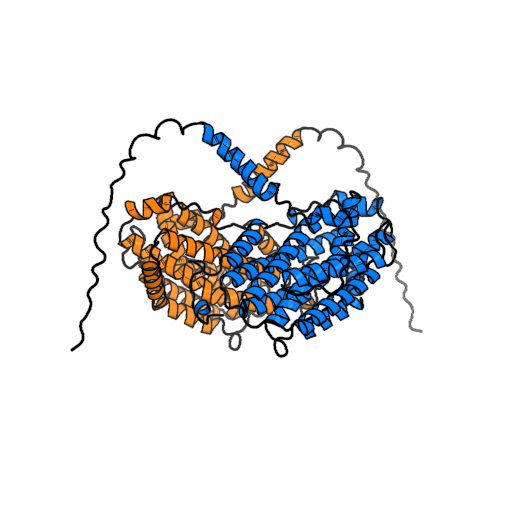? 19.562 26.016 -30.688 1 25.73 312 GLU B N 1
ATOM 5253 C CA . GLU B 1 312 ? 20.797 26.375 -31.375 1 25.73 312 GLU B CA 1
ATOM 5254 C C . GLU B 1 312 ? 21.672 27.266 -30.5 1 25.73 312 GLU B C 1
ATOM 5256 O O . GLU B 1 312 ? 22.906 27.125 -30.469 1 25.73 312 GLU B O 1
ATOM 5261 N N . GLU B 1 313 ? 21.266 28.422 -30.016 1 24.61 313 GLU B N 1
ATOM 5262 C CA . GLU B 1 313 ? 22.234 29.516 -29.953 1 24.61 313 GLU B CA 1
ATOM 5263 C C . GLU B 1 313 ? 23.094 29.406 -28.688 1 24.61 313 GLU B C 1
ATOM 5265 O O . GLU B 1 313 ? 24.234 29.875 -28.672 1 24.61 313 GLU B O 1
ATOM 5270 N N . LEU B 1 314 ? 22.516 29.094 -27.531 1 23.23 314 LEU B N 1
ATOM 5271 C CA . LEU B 1 314 ? 23.219 29.703 -26.406 1 23.23 314 LEU B CA 1
ATOM 5272 C C . LEU B 1 314 ? 24.391 28.812 -25.953 1 23.23 314 LEU B C 1
ATOM 5274 O O . LEU B 1 314 ? 24.391 28.312 -24.828 1 23.23 314 LEU B O 1
ATOM 5278 N N . CYS B 1 315 ? 24.984 27.953 -26.781 1 22.23 315 CYS B N 1
ATOM 5279 C CA . CYS B 1 315 ? 26.031 27.016 -26.391 1 22.23 315 CYS B CA 1
ATOM 5280 C C . CYS B 1 315 ? 27.234 27.766 -25.844 1 22.23 315 CYS B C 1
ATOM 5282 O O . CYS B 1 315 ? 28.266 27.156 -25.516 1 22.23 315 CYS B O 1
ATOM 5284 N N . VAL B 1 316 ? 27.438 29.094 -26.141 1 19.66 316 VAL B N 1
ATOM 5285 C CA . VAL B 1 316 ? 28.828 29.484 -26.25 1 19.66 316 VAL B CA 1
ATOM 5286 C C . VAL B 1 316 ? 29.531 29.25 -24.906 1 19.66 316 VAL B C 1
ATOM 5288 O O . VAL B 1 316 ? 30.594 28.625 -24.859 1 19.66 316 VAL B O 1
ATOM 5291 N N . ALA B 1 317 ? 29.766 30.344 -24.031 1 19.69 317 ALA B N 1
ATOM 5292 C CA . ALA B 1 317 ? 31.047 30.922 -23.641 1 19.69 317 ALA B CA 1
ATOM 5293 C C . ALA B 1 317 ? 31.547 30.312 -22.328 1 19.69 317 ALA B C 1
ATOM 5295 O O . ALA B 1 317 ? 32.719 30.5 -21.953 1 19.69 317 ALA B O 1
ATOM 5296 N N . ALA B 1 318 ? 30.719 29.859 -21.344 1 20.69 318 ALA B N 1
ATOM 5297 C CA . ALA B 1 318 ? 31.328 30.109 -20.047 1 20.69 318 ALA B CA 1
ATOM 5298 C C . ALA B 1 318 ? 32.312 29 -19.672 1 20.69 318 ALA B C 1
ATOM 5300 O O . ALA B 1 318 ? 32.062 28.219 -18.75 1 20.69 318 ALA B O 1
ATOM 5301 N N . SER B 1 319 ? 33.094 28.453 -20.594 1 19.03 319 SER B N 1
ATOM 5302 C CA . SER B 1 319 ? 34 27.344 -20.266 1 19.03 319 SER B CA 1
ATOM 5303 C C . SER B 1 319 ? 35.031 27.766 -19.234 1 19.03 319 SER B C 1
ATOM 5305 O O . SER B 1 319 ? 35.938 26.984 -18.891 1 19.03 319 SER B O 1
ATOM 5307 N N . ARG B 1 320 ? 35.344 29.078 -18.859 1 19.88 320 ARG B N 1
ATOM 5308 C CA . ARG B 1 320 ? 36.75 29.25 -18.5 1 19.88 320 ARG B CA 1
ATOM 5309 C C . ARG B 1 320 ? 37.062 28.5 -17.203 1 19.88 320 ARG B C 1
ATOM 5311 O O . ARG B 1 320 ? 36.25 28.438 -16.281 1 19.88 320 ARG B O 1
ATOM 5318 N N . SER B 1 321 ? 38.25 27.719 -17.078 1 18.48 321 SER B N 1
ATOM 5319 C CA . SER B 1 321 ? 39.062 26.719 -16.391 1 18.48 321 SER B CA 1
ATOM 5320 C C . SER B 1 321 ? 39.562 27.266 -15.062 1 18.48 321 SER B C 1
ATOM 5322 O O . SER B 1 321 ? 40.312 26.578 -14.359 1 18.48 321 SER B O 1
ATOM 5324 N N . HIS B 1 322 ? 38.812 28.016 -14.109 1 20.06 322 HIS B N 1
ATOM 5325 C CA . HIS B 1 322 ? 39.719 28.547 -13.109 1 20.06 322 HIS B CA 1
ATOM 5326 C C . HIS B 1 322 ? 40.438 27.438 -12.359 1 20.06 322 HIS B C 1
ATOM 5328 O O . HIS B 1 322 ? 39.812 26.453 -11.961 1 20.06 322 HIS B O 1
ATOM 5334 N N . THR B 1 323 ? 41.844 27.359 -12.375 1 18.78 323 THR B N 1
ATOM 5335 C CA . THR B 1 323 ? 43.031 26.641 -11.93 1 18.78 323 THR B CA 1
ATOM 5336 C C . THR B 1 323 ? 43.188 26.703 -10.414 1 18.78 323 THR B C 1
ATOM 5338 O O . THR B 1 323 ? 43.719 27.672 -9.883 1 18.78 323 THR B O 1
ATOM 5341 N N . PHE B 1 324 ? 42.156 26.422 -9.523 1 19.92 324 PHE B N 1
ATOM 5342 C CA . PHE B 1 324 ? 42.5 26.734 -8.141 1 19.92 324 PHE B CA 1
ATOM 5343 C C . PHE B 1 324 ? 43.656 25.844 -7.652 1 19.92 324 PHE B C 1
ATOM 5345 O O . PHE B 1 324 ? 43.625 24.625 -7.844 1 19.92 324 PHE B O 1
ATOM 5352 N N . THR B 1 325 ? 44.844 26.469 -7.359 1 18.92 325 THR B N 1
ATOM 5353 C CA . THR B 1 325 ? 46.188 26.094 -6.906 1 18.92 325 THR B CA 1
ATOM 5354 C C . THR B 1 325 ? 46.125 25.453 -5.52 1 18.92 325 THR B C 1
ATOM 5356 O O . THR B 1 325 ? 45.219 25.719 -4.746 1 18.92 325 THR B O 1
ATOM 5359 N N . ASP B 1 326 ? 47 24.438 -5.172 1 18.88 326 ASP B N 1
ATOM 5360 C CA . ASP B 1 326 ? 47.406 23.344 -4.285 1 18.88 326 ASP B CA 1
ATOM 5361 C C . ASP B 1 326 ? 47.969 23.891 -2.967 1 18.88 326 ASP B C 1
ATOM 5363 O O . ASP B 1 326 ? 48.5 23.125 -2.148 1 18.88 326 ASP B O 1
ATOM 5367 N N . GLY B 1 327 ? 47.469 24.969 -2.225 1 20.05 327 GLY B N 1
ATOM 5368 C CA . GLY B 1 327 ? 48.5 25.391 -1.28 1 20.05 327 GLY B CA 1
ATOM 5369 C C . GLY B 1 327 ? 48.781 24.359 -0.202 1 20.05 327 GLY B C 1
ATOM 5370 O O . GLY B 1 327 ? 47.969 23.469 0.033 1 20.05 327 GLY B O 1
ATOM 5371 N N . PRO B 1 328 ? 50.062 24.359 0.516 1 20.02 328 PRO B N 1
ATOM 5372 C CA . PRO B 1 328 ? 50.938 23.516 1.314 1 20.02 328 PRO B CA 1
ATOM 5373 C C . PRO B 1 328 ? 50.469 23.375 2.76 1 20.02 328 PRO B C 1
ATOM 5375 O O . PRO B 1 328 ? 50.281 24.375 3.455 1 20.02 328 PRO B O 1
ATOM 5378 N N . VAL B 1 329 ? 49.531 22.641 3.178 1 20.14 329 VAL B N 1
ATOM 5379 C CA . VAL B 1 329 ? 49.156 22.594 4.594 1 20.14 329 VAL B CA 1
ATOM 5380 C C . VAL B 1 329 ? 50.375 22.109 5.41 1 20.14 329 VAL B C 1
ATOM 5382 O O . VAL B 1 329 ? 50.938 21.078 5.094 1 20.14 329 VAL B O 1
ATOM 5385 N N . ILE B 1 330 ? 50.969 22.953 6.391 1 18.72 330 ILE B N 1
ATOM 5386 C CA . ILE B 1 330 ? 52.094 23.016 7.316 1 18.72 330 ILE B CA 1
ATOM 5387 C C . ILE B 1 330 ? 51.906 22.016 8.453 1 18.72 330 ILE B C 1
ATOM 5389 O O . ILE B 1 330 ? 50.781 21.859 8.961 1 18.72 330 ILE B O 1
ATOM 5393 N N . GLY B 1 331 ? 52.938 21.109 8.797 1 18.91 331 GLY B N 1
ATOM 5394 C CA . GLY B 1 331 ? 53.375 20.016 9.648 1 18.91 331 GLY B CA 1
ATOM 5395 C C . GLY B 1 331 ? 53.562 20.422 11.094 1 18.91 331 GLY B C 1
ATOM 5396 O O . GLY B 1 331 ? 54.125 19.672 11.891 1 18.91 331 GLY B O 1
ATOM 5397 N N . ARG B 1 332 ? 52.844 21.281 11.883 1 18.53 332 ARG B N 1
ATOM 5398 C CA . ARG B 1 332 ? 53.438 21.672 13.148 1 18.53 332 ARG B CA 1
ATOM 5399 C C . ARG B 1 332 ? 53.5 20.484 14.117 1 18.53 332 ARG B C 1
ATOM 5401 O O . ARG B 1 332 ? 52.5 19.797 14.312 1 18.53 332 ARG B O 1
ATOM 5408 N N . ALA B 1 333 ? 54.781 20.078 14.57 1 21.56 333 ALA B N 1
ATOM 5409 C CA . ALA B 1 333 ? 55.469 19.141 15.461 1 21.56 333 ALA B CA 1
ATOM 5410 C C . ALA B 1 333 ? 55.219 19.5 16.922 1 21.56 333 ALA B C 1
ATOM 5412 O O . ALA B 1 333 ? 55.719 20.5 17.422 1 21.56 333 ALA B O 1
ATOM 5413 N N . PHE B 1 334 ? 54.125 19.984 17.484 1 21.28 334 PHE B N 1
ATOM 5414 C CA . PHE B 1 334 ? 54.25 20.484 18.859 1 21.28 334 PHE B CA 1
ATOM 5415 C C . PHE B 1 334 ? 54.781 19.391 19.781 1 21.28 334 PHE B C 1
ATOM 5417 O O . PHE B 1 334 ? 54.344 18.25 19.703 1 21.28 334 PHE B O 1
ATOM 5424 N N . SER B 1 335 ? 56.062 19.547 20.297 1 21.33 335 SER B N 1
ATOM 5425 C CA . SER B 1 335 ? 57.031 18.984 21.234 1 21.33 335 SER B CA 1
ATOM 5426 C C . SER B 1 335 ? 56.406 18.844 22.625 1 21.33 335 SER B C 1
ATOM 5428 O O . SER B 1 335 ? 55.75 19.766 23.109 1 21.33 335 SER B O 1
ATOM 5430 N N . PRO B 1 336 ? 56.281 17.625 23.203 1 24.17 336 PRO B N 1
ATOM 5431 C CA . PRO B 1 336 ? 56.031 17.219 24.578 1 24.17 336 PRO B CA 1
ATOM 5432 C C . PRO B 1 336 ? 57.062 17.781 25.562 1 24.17 336 PRO B C 1
ATOM 5434 O O . PRO B 1 336 ? 58.25 17.453 25.469 1 24.17 336 PRO B O 1
ATOM 5437 N N . ASN B 1 337 ? 57.5 19.078 25.578 1 19.58 337 ASN B N 1
ATOM 5438 C CA . ASN B 1 337 ? 58.094 19.359 26.875 1 19.58 337 ASN B CA 1
ATOM 5439 C C . ASN B 1 337 ? 57.062 19.281 27.984 1 19.58 337 ASN B C 1
ATOM 5441 O O . ASN B 1 337 ? 55.938 19.734 27.828 1 19.58 337 ASN B O 1
#

pLDDT: mean 79.36, std 25.48, range [17.7, 98.75]

Organism: Coprinellus micaceus (NCBI:txid71717)

Sequence (674 aa):
MSTNDCDRLVIFPIRHRTLWRMYEQARESFWLPSEVNLATDSVEWKTKLTDAERHSLLVVLAFFATADGVVADNVIQRFSGEVPMMEAKYFYGFQAMMENIHAETYDILLETFLPSNVDKTNFLDHALQLTTVGLKNAWAKRWMDVDGRTFSERLVAFACVEGIFFSSSFAIVFWFKSRGLLPGLTFSNDLISRDEGLHTQFACELLRLFDEKPPQWVVHTIVAEAADIEVRFAKESLHEPLPGVSAQDMLYYVRFVADQLLQALGYQPLFHVENPFPFMMMISMPSRVNFFERQNSEYRKARANHGAVADEELCVAASRSHTFTDGPVIGRAFSPNMSTNDCDRLVIFPIRHRTLWRMYEQARESFWLPSEVNLATDSVEWKTKLTDAERHSLLVVLAFFATADGVVADNVIQRFSGEVPMMEAKYFYGFQAMMENIHAETYDILLETFLPSNVDKTNFLDHALQLTTVGLKNAWAKRWMDVDGRTFSERLVAFACVEGIFFSSSFAIVFWFKSRGLLPGLTFSNDLISRDEGLHTQFACELLRLFDEKPPQWVVHTIVAEAADIEVRFAKESLHEPLPGVSAQDMLYYVRFVADQLLQALGYQPLFHVENPFPFMMMISMPSRVNFFERQNSEYRKARANHGAVADEELCVAASRSHTFTDGPVIGRAFSPN

Solvent-accessible surface area (backbone atoms only — not comparable to full-atom values): 37704 Å² total; per-residue (Å²): 115,78,80,70,47,68,71,58,65,56,69,71,75,76,83,54,60,69,49,37,50,50,29,51,51,54,63,72,63,64,81,59,60,84,77,50,58,50,71,67,26,55,52,40,61,73,71,69,52,52,71,65,57,49,48,29,50,48,45,42,44,33,43,50,31,50,51,52,67,66,55,48,54,63,48,43,53,49,50,42,71,65,52,55,51,65,44,52,35,56,32,39,36,47,49,52,30,47,48,51,46,50,36,51,38,38,38,51,52,45,46,63,78,36,70,47,65,66,59,39,52,52,47,42,55,51,42,66,61,34,66,48,54,52,49,51,53,53,51,46,54,66,43,54,27,74,88,83,37,53,69,50,48,25,41,54,44,49,27,39,56,45,52,44,67,45,45,55,52,51,49,57,46,48,52,38,40,76,69,74,40,40,63,20,61,37,48,50,47,52,55,52,52,52,50,28,48,50,54,20,50,47,38,32,56,54,52,70,67,44,78,74,68,69,55,66,69,58,52,49,50,55,51,50,52,51,37,52,48,37,39,52,37,43,41,63,35,42,80,58,72,47,95,93,44,41,62,69,44,47,40,36,32,43,40,22,48,45,26,52,50,29,44,65,62,73,45,76,64,83,64,88,54,60,73,70,53,73,73,56,61,69,60,69,43,67,72,69,53,48,66,69,42,38,48,42,42,58,48,36,50,57,46,51,67,60,52,67,65,72,76,72,70,84,74,71,71,88,66,82,75,80,78,81,79,78,81,82,84,82,73,86,74,86,78,76,133,116,80,79,70,47,68,73,58,66,58,68,72,75,76,82,52,59,70,49,37,50,50,31,53,51,54,62,73,64,63,82,58,62,84,75,50,59,50,70,67,25,52,53,41,61,72,70,69,52,51,73,66,57,50,49,30,49,49,46,41,46,33,41,51,30,49,50,52,67,68,55,48,55,64,48,43,51,50,49,40,72,66,52,57,51,65,45,51,35,54,32,38,36,47,50,51,30,48,50,50,46,51,35,52,38,39,37,50,50,46,45,63,78,35,71,45,66,65,58,40,51,53,48,42,54,51,41,67,61,33,67,48,53,50,49,51,50,52,50,47,53,66,44,55,27,74,90,81,37,53,69,48,48,24,40,53,44,49,26,37,55,45,51,44,66,44,46,56,52,51,49,56,46,48,52,38,40,76,71,75,40,43,64,21,63,35,48,49,46,52,56,50,51,50,52,28,49,51,54,18,50,48,39,31,57,54,52,69,66,44,80,72,66,67,55,66,71,59,53,50,49,55,49,51,53,51,38,51,49,37,39,52,37,41,41,64,35,42,78,57,73,48,95,95,42,42,64,67,44,47,40,36,32,43,39,23,46,44,26,52,49,30,45,63,63,71,43,77,64,82,64,88,53,62,73,69,52,72,74,56,62,69,60,67,45,67,72,71,52,48,66,69,44,37,46,42,41,55,48,36,48,58,44,51,66,62,52,66,65,76,74,72,73,84,72,72,75,88,69,82,71,86,77,84,78,81,80,83,85,83,77,87,75,84,75,90,121

Secondary structure (DSSP, 8-state):
--GGGGG-SS-PSPS-HHHHHHHHHHHHT---GGG---HHHHHHHHHT--HHHHHHHHHHHHHHHHHHHHTHHHHHHHHHHH---HHHHHHHHHHHHHHHHHHHHHHHHHHHH---HHHHHHHHHHHHT-HHHHHHHHHHHHHT-TTTS-HHHHHHHHHHHHHTTTHHHHHHHHHHHHTT--HHHHHHHHHHHHHHHHHHHHHHHHHHH-S-PPPHHHHHHHHHHHHHHHHHHHHHH-SSPBTTB-HHHHHHHHHHHHHHHHHHHT---SS------HHHHTTSS---SHHHHHHHHHHHHHHHHHHTTGGGTT--STT------------------/--GGGGG-SS-PSPS-HHHHHHHHHHHHT---GGG---HHHHHHHHHT--HHHHHHHHHHHHHHHHHHHHTHHHHHHHHHHH---HHHHHHHHHHHHHHHHHHHHHHHHHHHH---HHHHHHHHHHHHT-HHHHHHHHHHHHHT-TTTS-HHHHHHHHHHHHHTTTHHHHHHHHHHHHTT--HHHHHHHHHHHHHHHHHHHHHHHHHHH-S-PPPHHHHHHHHHHHHHHHHHHHHHH-SSPBTTB-HHHHHHHHHHHHHHHHHHHT---SS------HHHHTTSS---SHHHHHHHHHHHHHHHHHHTTGGGSTT-STT------------------

Radius of gyration: 29.34 Å; Cα contacts (8 Å, |Δi|>4): 709; chains: 2; bounding box: 117×73×66 Å

InterPro domains:
  IPR000358 Ribonucleotide reductase small subunit family [PF00268] (8-276)
  IPR000358 Ribonucleotide reductase small subunit family [PTHR23409] (14-303)
  IPR009078 Ferritin-like superfamily [SSF47240] (4-280)
  IPR012348 Ribonucleotide reductase-like [G3DSA:1.10.620.20] (1-301)
  IPR033909 Ribonucleotide reductase small subunit [cd01049] (9-284)